Protein AF-W2F1B5-F1 (afdb_monomer_lite)

Structure (mmCIF, N/CA/C/O backbone):
data_AF-W2F1B5-F1
#
_entry.id   AF-W2F1B5-F1
#
loop_
_atom_site.group_PDB
_atom_site.id
_atom_site.type_symbol
_atom_site.label_atom_id
_atom_site.label_alt_id
_atom_site.label_comp_id
_atom_site.label_asym_id
_atom_site.label_entity_id
_atom_site.label_seq_id
_atom_site.pdbx_PDB_ins_code
_atom_site.Cartn_x
_atom_site.Cartn_y
_atom_site.Cartn_z
_atom_site.occupancy
_atom_site.B_iso_or_equiv
_atom_site.auth_seq_id
_atom_site.auth_comp_id
_atom_site.auth_asym_id
_atom_site.auth_atom_id
_atom_site.pdbx_PDB_model_num
ATOM 1 N N . MET A 1 1 ? -63.117 15.529 -6.569 1.00 33.16 1 MET A N 1
ATOM 2 C CA . MET A 1 1 ? -63.410 14.262 -7.267 1.00 33.16 1 MET A CA 1
ATOM 3 C C . MET A 1 1 ? -62.626 13.190 -6.547 1.00 33.16 1 MET A C 1
ATOM 5 O O . MET A 1 1 ? -61.407 13.258 -6.536 1.00 33.16 1 MET A O 1
ATOM 9 N N . ASN A 1 2 ? -63.353 12.327 -5.843 1.00 31.55 2 ASN A N 1
ATOM 10 C CA . ASN A 1 2 ? -62.828 11.238 -5.029 1.00 31.55 2 ASN A CA 1
ATOM 11 C C . ASN A 1 2 ? -62.241 10.152 -5.934 1.00 31.55 2 ASN A C 1
ATOM 13 O O . ASN A 1 2 ? -62.838 9.830 -6.960 1.00 31.55 2 ASN A O 1
ATOM 17 N N . GLY A 1 3 ? -61.108 9.587 -5.531 1.00 26.98 3 GLY A N 1
ATOM 18 C CA . GLY A 1 3 ? -60.438 8.496 -6.228 1.00 26.98 3 GLY A CA 1
ATOM 19 C C . GLY A 1 3 ? -59.563 7.703 -5.266 1.00 26.98 3 GLY A C 1
ATOM 20 O O . GLY A 1 3 ? -58.380 7.525 -5.528 1.00 26.98 3 GLY A O 1
ATOM 21 N N . ASP A 1 4 ? -60.137 7.279 -4.137 1.00 33.78 4 ASP A N 1
ATOM 22 C CA . ASP A 1 4 ? -59.526 6.294 -3.246 1.00 33.78 4 ASP A CA 1
ATOM 23 C C . ASP A 1 4 ? -59.462 4.951 -3.983 1.00 33.78 4 ASP A C 1
ATOM 25 O O . ASP A 1 4 ? -60.452 4.227 -4.103 1.00 33.78 4 ASP A O 1
ATOM 29 N N . GLY A 1 5 ? -58.285 4.633 -4.517 1.00 29.19 5 GLY A N 1
ATOM 30 C CA . GLY A 1 5 ? -57.936 3.298 -4.991 1.00 29.19 5 GLY A CA 1
ATOM 31 C C . GLY A 1 5 ? -57.699 2.370 -3.804 1.00 29.19 5 GLY A C 1
ATOM 32 O O . GLY A 1 5 ? -56.561 2.032 -3.489 1.00 29.19 5 GLY A O 1
ATOM 33 N N . GLU A 1 6 ? -58.776 1.991 -3.121 1.00 34.12 6 GLU A N 1
ATOM 34 C CA . GLU A 1 6 ? -58.781 0.947 -2.101 1.00 34.12 6 GLU A CA 1
ATOM 35 C C . GLU A 1 6 ? -58.364 -0.375 -2.772 1.00 34.12 6 GLU A C 1
ATOM 37 O O . GLU A 1 6 ? -59.107 -0.952 -3.569 1.00 34.12 6 GLU A O 1
ATOM 42 N N . ALA A 1 7 ? -57.134 -0.830 -2.516 1.00 34.59 7 ALA A N 1
ATOM 43 C CA . ALA A 1 7 ? -56.635 -2.099 -3.033 1.00 34.59 7 ALA A CA 1
ATOM 44 C C . ALA A 1 7 ? -57.510 -3.244 -2.494 1.00 34.59 7 ALA A C 1
ATOM 46 O O . ALA A 1 7 ? -57.472 -3.587 -1.311 1.00 34.59 7 ALA A O 1
ATOM 47 N N . ALA A 1 8 ? -58.343 -3.807 -3.367 1.00 34.03 8 ALA A N 1
ATOM 48 C CA . ALA A 1 8 ? -59.266 -4.875 -3.024 1.00 34.03 8 ALA A CA 1
ATOM 49 C C . ALA A 1 8 ? -58.505 -6.171 -2.686 1.00 34.03 8 ALA A C 1
ATOM 51 O O . ALA A 1 8 ? -57.865 -6.776 -3.543 1.00 34.03 8 ALA A O 1
ATOM 52 N N . MET A 1 9 ? -58.616 -6.602 -1.428 1.00 38.25 9 MET A N 1
ATOM 53 C CA . MET A 1 9 ? -58.114 -7.884 -0.917 1.00 38.25 9 MET A CA 1
ATOM 54 C C . MET A 1 9 ? -58.821 -9.087 -1.587 1.00 38.25 9 MET A C 1
ATOM 56 O O . MET A 1 9 ? -60.036 -9.023 -1.820 1.00 38.25 9 MET A O 1
ATOM 60 N N . PRO A 1 10 ? -58.118 -10.209 -1.847 1.00 38.25 10 PRO A N 1
ATOM 61 C CA . PRO A 1 10 ? -58.698 -11.392 -2.482 1.00 38.25 10 PRO A CA 1
ATOM 62 C C . PRO A 1 10 ? -59.750 -12.087 -1.595 1.00 38.25 10 PRO A C 1
ATOM 64 O O . PRO A 1 10 ? -59.670 -12.117 -0.367 1.00 38.25 10 PRO A O 1
ATOM 67 N N . ARG A 1 11 ? -60.796 -12.621 -2.242 1.00 38.81 11 ARG A N 1
ATOM 68 C CA . ARG A 1 11 ? -61.996 -13.204 -1.619 1.00 38.81 11 ARG A CA 1
ATOM 69 C C . ARG A 1 11 ? -61.746 -14.644 -1.140 1.00 38.81 11 ARG A C 1
ATOM 71 O O . ARG A 1 11 ? -61.837 -15.570 -1.937 1.00 38.81 11 ARG A O 1
ATOM 78 N N . GLY A 1 12 ? -61.532 -14.826 0.164 1.00 40.62 12 GLY A N 1
ATOM 79 C CA . GLY A 1 12 ? -61.621 -16.114 0.872 1.00 40.62 12 GLY A CA 1
ATOM 80 C C . GLY A 1 12 ? -62.417 -15.975 2.180 1.00 40.62 12 GLY A C 1
ATOM 81 O O . GLY A 1 12 ? -62.297 -14.952 2.855 1.00 40.62 12 GLY A O 1
ATOM 82 N N . GLU A 1 13 ? -63.265 -16.966 2.496 1.00 54.28 13 GLU A N 1
ATOM 83 C CA . GLU A 1 13 ? -64.245 -17.038 3.609 1.00 54.28 13 GLU A CA 1
ATOM 84 C C . GLU A 1 13 ? -63.875 -16.201 4.843 1.00 54.28 13 GLU A C 1
ATOM 86 O O . GLU A 1 13 ? -63.003 -16.582 5.621 1.00 54.28 13 GLU A O 1
ATOM 91 N N . ARG A 1 14 ? -64.502 -15.028 5.018 1.00 54.47 14 ARG A N 1
ATOM 92 C CA . ARG A 1 14 ? -64.144 -14.060 6.072 1.00 54.47 14 ARG A CA 1
ATOM 93 C C . ARG A 1 14 ? -64.338 -14.671 7.473 1.00 54.47 14 ARG A C 1
ATOM 95 O O . ARG A 1 14 ? -65.389 -15.261 7.707 1.00 54.47 14 ARG A O 1
ATOM 102 N N . PRO A 1 15 ? -63.404 -14.482 8.423 1.00 55.47 15 PRO A N 1
ATOM 103 C CA . PRO A 1 15 ? -63.632 -14.880 9.805 1.00 55.47 15 PRO A CA 1
ATOM 104 C C . PRO A 1 15 ? -64.702 -13.977 10.433 1.00 55.47 15 PRO A C 1
ATOM 106 O O . PRO A 1 15 ? -64.767 -12.781 10.134 1.00 55.47 15 PRO A O 1
ATOM 109 N N . GLU A 1 16 ? -65.499 -14.520 11.352 1.00 58.56 16 GLU A N 1
ATOM 110 C CA . GLU A 1 16 ? -66.551 -13.815 12.106 1.00 58.56 16 GLU A CA 1
ATOM 111 C C . GLU A 1 16 ? -65.973 -12.863 13.186 1.00 58.56 16 GLU A C 1
ATOM 113 O O . GLU A 1 16 ? -66.364 -12.873 14.351 1.00 58.56 16 GLU A O 1
ATOM 118 N N . GLY A 1 17 ? -64.992 -12.031 12.819 1.00 78.62 17 GLY A N 1
ATOM 119 C CA . GLY A 1 17 ? -64.358 -11.040 13.693 1.00 78.62 17 GLY A CA 1
ATOM 120 C C . GLY A 1 17 ? -63.026 -11.478 14.315 1.00 78.62 17 GLY A C 1
ATOM 121 O O . GLY A 1 17 ? -62.424 -12.479 13.930 1.00 78.62 17 GLY A O 1
ATOM 122 N N . LEU A 1 18 ? -62.536 -10.687 15.281 1.00 84.56 18 LEU A N 1
ATOM 123 C CA . LEU A 1 18 ? -61.207 -10.850 15.894 1.00 84.56 18 LEU A CA 1
ATOM 124 C C . LEU A 1 18 ? -60.989 -12.262 16.453 1.00 84.56 18 LEU A C 1
ATOM 126 O O . LEU A 1 18 ? -59.936 -12.839 16.224 1.00 84.56 18 LEU A O 1
ATOM 130 N N . LEU A 1 19 ? -61.991 -12.840 17.121 1.00 85.25 19 LEU A N 1
ATOM 131 C CA . LEU A 1 19 ? -61.905 -14.187 17.695 1.00 85.25 19 LEU A CA 1
ATOM 132 C C . LEU A 1 19 ? -61.643 -15.267 16.634 1.00 85.25 19 LEU A C 1
ATOM 134 O O . LEU A 1 19 ? -60.876 -16.192 16.889 1.00 85.25 19 LEU A O 1
ATOM 138 N N . GLY A 1 20 ? -62.221 -15.117 15.438 1.00 86.44 20 GLY A N 1
ATOM 139 C CA . GLY A 1 20 ? -61.961 -16.011 14.310 1.00 86.44 20 GLY A CA 1
ATOM 140 C C . GLY A 1 20 ? -60.503 -15.949 13.848 1.00 86.44 20 GLY A C 1
ATOM 141 O O . GLY A 1 20 ? -59.891 -16.991 13.631 1.00 86.44 20 GLY A O 1
ATOM 142 N N . LEU A 1 21 ? -59.916 -14.747 13.796 1.00 87.75 21 LEU A N 1
ATOM 143 C CA . LEU A 1 21 ? -58.498 -14.561 13.459 1.00 87.75 21 LEU A CA 1
ATOM 144 C C . LEU A 1 21 ? -57.571 -15.187 14.506 1.00 87.75 21 LEU A C 1
ATOM 146 O O . LEU A 1 21 ? -56.645 -15.901 14.140 1.00 87.75 21 LEU A O 1
ATOM 150 N N . LEU A 1 22 ? -57.844 -14.987 15.800 1.00 89.94 22 LEU A N 1
ATOM 151 C CA . LEU A 1 22 ? -57.028 -15.588 16.865 1.00 89.94 22 LEU A CA 1
ATOM 152 C C . LEU A 1 22 ? -57.086 -17.126 16.817 1.00 89.94 22 LEU A C 1
ATOM 154 O O . LEU A 1 22 ? -56.078 -17.797 17.040 1.00 89.94 22 LEU A O 1
ATOM 158 N N . ALA A 1 23 ? -58.257 -17.687 16.496 1.00 88.69 23 ALA A N 1
ATOM 159 C CA . ALA A 1 23 ? -58.444 -19.126 16.330 1.00 88.69 23 ALA A CA 1
ATOM 160 C C . ALA A 1 23 ? -57.758 -19.683 15.068 1.00 88.69 23 ALA A C 1
ATOM 162 O O . ALA A 1 23 ? -57.376 -20.856 15.040 1.00 88.69 23 ALA A O 1
ATOM 163 N N . GLU A 1 24 ? -57.621 -18.878 14.015 1.00 91.06 24 GLU A N 1
ATOM 164 C CA . GLU A 1 24 ? -56.820 -19.210 12.832 1.00 91.06 24 GLU A CA 1
ATOM 165 C C . GLU A 1 24 ? -55.325 -19.160 13.124 1.00 91.06 24 GLU A C 1
ATOM 167 O O . GLU A 1 24 ? -54.626 -20.102 12.761 1.00 91.06 24 GLU A O 1
ATOM 172 N N . ASP A 1 25 ? -54.846 -18.133 13.829 1.00 91.31 25 ASP A N 1
ATOM 173 C CA . ASP A 1 25 ? -53.440 -18.028 14.232 1.00 91.31 25 ASP A CA 1
ATOM 174 C C . ASP A 1 25 ? -53.040 -19.256 15.082 1.00 91.31 25 ASP A C 1
ATOM 176 O O . ASP A 1 25 ? -52.038 -19.911 14.800 1.00 91.31 25 ASP A O 1
ATOM 180 N N . LEU A 1 26 ? -53.880 -19.650 16.055 1.00 90.38 26 LEU A N 1
ATOM 181 C CA . LEU A 1 26 ? -53.671 -20.852 16.878 1.00 90.38 26 LEU A CA 1
ATOM 182 C C . LEU A 1 26 ? -53.606 -22.141 16.046 1.00 90.38 26 LEU A C 1
ATOM 184 O O . LEU A 1 26 ? -52.752 -22.989 16.295 1.00 90.38 26 LEU A O 1
ATOM 188 N N . ARG A 1 27 ? -54.521 -22.315 15.082 1.00 89.19 27 ARG A N 1
ATOM 189 C CA . ARG A 1 27 ? -54.505 -23.483 14.185 1.00 89.19 27 ARG A CA 1
ATOM 190 C C . ARG A 1 27 ? -53.260 -23.500 13.310 1.00 89.19 27 ARG A C 1
ATOM 192 O O . ARG A 1 27 ? -52.640 -24.545 13.191 1.00 89.19 27 ARG A O 1
ATOM 199 N N . THR A 1 28 ? -52.872 -22.343 12.782 1.00 90.88 28 THR A N 1
ATOM 200 C CA . THR A 1 28 ? -51.702 -22.200 11.908 1.00 90.88 28 THR A CA 1
ATOM 201 C C . THR A 1 28 ? -50.426 -22.634 12.620 1.00 90.88 28 THR A C 1
ATOM 203 O O . THR A 1 28 ? -49.626 -23.345 12.027 1.00 90.88 28 THR A O 1
ATOM 206 N N . VAL A 1 29 ? -50.256 -22.279 13.901 1.00 88.88 29 VAL A N 1
ATOM 207 C CA . VAL A 1 29 ? -49.111 -22.746 14.704 1.00 88.88 29 VAL A CA 1
ATOM 208 C C . VAL A 1 29 ? -49.091 -24.272 14.805 1.00 88.88 29 VAL A C 1
ATOM 210 O O . VAL A 1 29 ? -48.060 -24.879 14.560 1.00 88.88 29 VAL A O 1
ATOM 213 N N . VAL A 1 30 ? -50.231 -24.905 15.100 1.00 87.44 30 VAL A N 1
ATOM 214 C CA . VAL A 1 30 ? -50.323 -26.377 15.182 1.00 87.44 30 VAL A CA 1
ATOM 215 C C . VAL A 1 30 ? -50.062 -27.048 13.828 1.00 87.44 30 VAL A C 1
ATOM 217 O O . VAL A 1 30 ? -49.530 -28.150 13.783 1.00 87.44 30 VAL A O 1
ATOM 220 N N . GLU A 1 31 ? -50.469 -26.418 12.727 1.00 87.00 31 GLU A N 1
ATOM 221 C CA . GLU A 1 31 ? -50.320 -26.969 11.376 1.00 87.00 31 GLU A CA 1
ATOM 222 C C . GLU A 1 31 ? -48.907 -26.791 10.804 1.00 87.00 31 GLU A C 1
ATOM 224 O O . GLU A 1 31 ? -48.449 -27.649 10.051 1.00 87.00 31 GLU A O 1
ATOM 229 N N . ARG A 1 32 ? -48.229 -25.680 11.124 1.00 84.19 32 ARG A N 1
ATOM 230 C CA . ARG A 1 32 ? -46.950 -25.296 10.505 1.00 84.19 32 ARG A CA 1
ATOM 231 C C . ARG A 1 32 ? -45.720 -25.530 11.377 1.00 84.19 32 ARG A C 1
ATOM 233 O O . ARG A 1 32 ? -44.636 -25.592 10.807 1.00 84.19 32 ARG A O 1
ATOM 240 N N . ASP A 1 33 ? -45.861 -25.681 12.695 1.00 85.25 33 ASP A N 1
ATOM 241 C CA . ASP A 1 33 ? -44.753 -26.027 13.594 1.00 85.25 33 ASP A CA 1
ATOM 242 C C . ASP A 1 33 ? -44.791 -27.528 13.956 1.00 85.25 33 ASP A C 1
ATOM 244 O O . ASP A 1 33 ? -45.610 -27.946 14.781 1.00 85.25 33 ASP A O 1
ATOM 248 N N . PRO A 1 34 ? -43.891 -28.362 13.395 1.00 83.44 34 PRO A N 1
ATOM 249 C CA . PRO A 1 34 ? -43.841 -29.796 13.683 1.00 83.44 34 PRO A CA 1
ATOM 250 C C . PRO A 1 34 ? -43.508 -30.131 15.144 1.00 83.44 34 PRO A C 1
ATOM 252 O O . PRO A 1 34 ? -43.708 -31.272 15.573 1.00 83.44 34 PRO A O 1
ATOM 255 N N . SER A 1 35 ? -42.952 -29.179 15.901 1.00 82.38 35 SER A N 1
ATOM 256 C CA . SER A 1 35 ? -42.595 -29.371 17.306 1.00 82.38 35 SER A CA 1
ATOM 257 C C . SER A 1 35 ? -43.808 -29.293 18.237 1.00 82.38 35 SER A C 1
ATOM 259 O O . SER A 1 35 ? -43.782 -29.878 19.320 1.00 82.38 35 SER A O 1
ATOM 261 N N . VAL A 1 36 ? -44.900 -28.665 17.791 1.00 84.81 36 VAL A N 1
ATOM 262 C CA . VAL A 1 36 ? -46.129 -28.481 18.563 1.00 84.81 36 VAL A CA 1
ATOM 263 C C . VAL A 1 36 ? -47.090 -29.641 18.311 1.00 84.81 36 VAL A C 1
ATOM 265 O O . VAL A 1 36 ? -47.648 -29.806 17.230 1.00 84.81 36 VAL A O 1
ATOM 268 N N . ARG A 1 37 ? -47.356 -30.449 19.341 1.00 79.94 37 ARG A N 1
ATOM 269 C CA . ARG A 1 37 ? -48.168 -31.675 19.224 1.00 79.94 37 ARG A CA 1
ATOM 270 C C . ARG A 1 37 ? -49.628 -31.483 19.621 1.00 79.94 37 ARG A C 1
ATOM 272 O O . ARG A 1 37 ? -50.441 -32.394 19.462 1.00 79.94 37 ARG A O 1
ATOM 279 N N . SER A 1 38 ? -49.989 -30.329 20.187 1.00 84.94 38 SER A N 1
ATOM 280 C CA . SER A 1 38 ? -51.361 -30.050 20.622 1.00 84.94 38 SER A CA 1
ATOM 281 C C . SER A 1 38 ? -51.689 -28.556 20.678 1.00 84.94 38 SER A C 1
ATOM 283 O O . SER A 1 38 ? -50.819 -27.711 20.861 1.00 84.94 38 SER A O 1
ATOM 285 N N . ARG A 1 39 ? -52.986 -28.215 20.643 1.00 85.25 39 ARG A N 1
ATOM 286 C CA . ARG A 1 39 ? -53.458 -26.825 20.817 1.00 85.25 39 ARG A CA 1
ATOM 287 C C . ARG A 1 39 ? -53.063 -26.203 22.160 1.00 85.25 39 ARG A C 1
ATOM 289 O O . ARG A 1 39 ? -52.956 -24.989 22.247 1.00 85.25 39 ARG A O 1
ATOM 296 N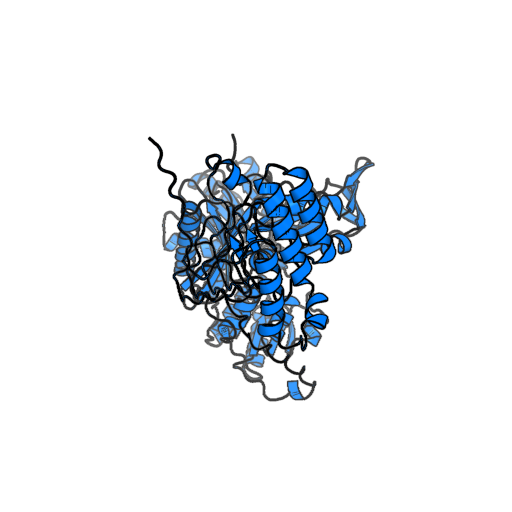 N . ARG A 1 40 ? -52.892 -27.012 23.214 1.00 85.25 40 ARG A N 1
ATOM 297 C CA . ARG A 1 40 ? -52.475 -26.516 24.537 1.00 85.25 40 ARG A CA 1
ATOM 298 C C . ARG A 1 40 ? -51.006 -26.108 24.537 1.00 85.25 40 ARG A C 1
ATOM 300 O O . ARG A 1 40 ? -50.666 -25.100 25.136 1.00 85.25 40 ARG A O 1
ATOM 307 N N . GLU A 1 41 ? -50.173 -26.870 23.840 1.00 84.56 41 GLU A N 1
ATOM 308 C CA . GLU A 1 41 ? -48.756 -26.564 23.642 1.00 84.56 41 GLU A CA 1
ATOM 309 C C . GLU A 1 41 ? -48.575 -25.334 22.746 1.00 84.56 41 GLU A C 1
ATOM 311 O O . GLU A 1 41 ? -47.795 -24.448 23.077 1.00 84.56 41 GLU A O 1
ATOM 316 N N . ALA A 1 42 ? -49.406 -25.196 21.707 1.00 84.06 42 ALA A N 1
ATOM 317 C CA . ALA A 1 42 ? -49.418 -24.016 20.843 1.00 84.06 42 ALA A CA 1
ATOM 318 C C . ALA A 1 42 ? -49.640 -22.700 21.611 1.00 84.06 42 ALA A C 1
ATOM 320 O O . ALA A 1 42 ? -49.082 -21.679 21.227 1.00 84.06 42 ALA A O 1
ATOM 321 N N . LEU A 1 43 ? -50.406 -22.701 22.714 1.00 85.12 43 LEU A N 1
ATOM 322 C CA . LEU A 1 43 ? -50.623 -21.503 23.545 1.00 85.12 43 LEU A CA 1
ATOM 323 C C . LEU A 1 43 ? -49.345 -20.978 24.212 1.00 85.12 43 LEU A C 1
ATOM 325 O O . LEU A 1 43 ? -49.302 -19.810 24.593 1.00 85.12 43 LEU A O 1
ATOM 329 N N . LEU A 1 44 ? -48.325 -21.825 24.361 1.00 84.19 44 LEU A N 1
ATOM 330 C CA . LEU A 1 44 ? -47.012 -21.444 24.883 1.00 84.19 44 LEU A CA 1
ATOM 331 C C . LEU A 1 44 ? -46.065 -20.965 23.773 1.00 84.19 44 LEU A C 1
ATOM 333 O O . LEU A 1 44 ? -44.960 -20.515 24.069 1.00 84.19 44 LEU A O 1
ATOM 337 N N . HIS A 1 45 ? -46.487 -21.034 22.507 1.00 85.88 45 HIS A N 1
ATOM 338 C CA . HIS A 1 45 ? -45.680 -20.604 21.378 1.00 85.88 45 HIS A CA 1
ATOM 339 C C . HIS A 1 45 ? 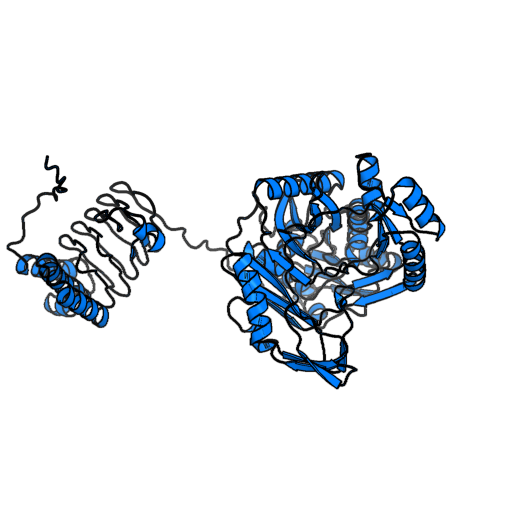-45.567 -19.066 21.360 1.00 85.88 45 HIS A C 1
ATOM 341 O O . HIS A 1 45 ? -46.594 -18.375 21.347 1.00 85.88 45 HIS A O 1
ATOM 347 N N . PRO A 1 46 ? -44.348 -18.492 21.312 1.00 80.81 46 PRO A N 1
ATOM 348 C CA . PRO A 1 46 ? -44.110 -17.053 21.512 1.00 80.81 46 PRO A CA 1
ATOM 349 C C . PRO A 1 46 ? -44.751 -16.157 20.441 1.00 80.81 46 PRO A C 1
ATOM 351 O O . PRO A 1 46 ? -44.893 -14.949 20.623 1.00 80.81 46 PRO A O 1
ATOM 354 N N . VAL A 1 47 ? -45.179 -16.749 19.330 1.00 86.00 47 VAL A N 1
ATOM 355 C CA . VAL A 1 47 ? -45.742 -16.040 18.177 1.00 86.00 47 VAL A CA 1
ATOM 356 C C . VAL A 1 47 ? -47.216 -15.704 18.362 1.00 86.00 47 VAL A C 1
ATOM 358 O O . VAL A 1 47 ? -47.664 -14.671 17.863 1.00 86.00 47 VAL A O 1
ATOM 361 N N . LEU A 1 48 ? -47.973 -16.505 19.121 1.00 91.06 48 LEU A N 1
ATOM 362 C CA . LEU A 1 48 ? -49.381 -16.189 19.375 1.00 91.06 48 LEU A CA 1
ATOM 363 C C . LEU A 1 48 ? -49.534 -14.880 20.157 1.00 91.06 48 LEU A C 1
ATOM 365 O O . LEU A 1 48 ? -50.263 -14.011 19.677 1.00 91.06 48 LEU A O 1
ATOM 369 N N . PRO A 1 49 ? -48.816 -14.650 21.280 1.00 91.62 49 PRO A N 1
ATOM 370 C CA . PRO A 1 49 ? -48.839 -13.350 21.940 1.00 91.62 49 PRO A CA 1
ATOM 371 C C . PRO A 1 49 ? -48.439 -12.198 21.008 1.00 91.62 49 PRO A C 1
ATOM 373 O O . PRO A 1 49 ? -49.078 -11.150 21.056 1.00 91.62 49 PRO A O 1
ATOM 376 N N . ALA A 1 50 ? -47.447 -12.383 20.128 1.00 92.19 50 ALA A N 1
ATOM 377 C CA . ALA A 1 50 ? -47.006 -11.342 19.197 1.00 92.19 50 ALA A CA 1
ATOM 378 C C . ALA A 1 50 ? -48.124 -10.925 18.225 1.00 92.19 50 ALA A C 1
ATOM 380 O O . ALA A 1 50 ? -48.459 -9.741 18.125 1.00 92.19 50 ALA A O 1
ATOM 381 N N . LEU A 1 51 ? -48.750 -11.898 17.554 1.00 94.12 51 LEU A N 1
ATOM 382 C CA . LEU A 1 51 ? -49.829 -11.647 16.595 1.00 94.12 51 LEU A CA 1
ATOM 383 C C . LEU A 1 51 ? -51.091 -11.122 17.286 1.00 94.12 51 LEU A C 1
ATOM 385 O O . LEU A 1 51 ? -51.704 -10.166 16.813 1.00 94.12 51 LEU A O 1
ATOM 389 N N . TRP A 1 52 ? -51.473 -11.693 18.428 1.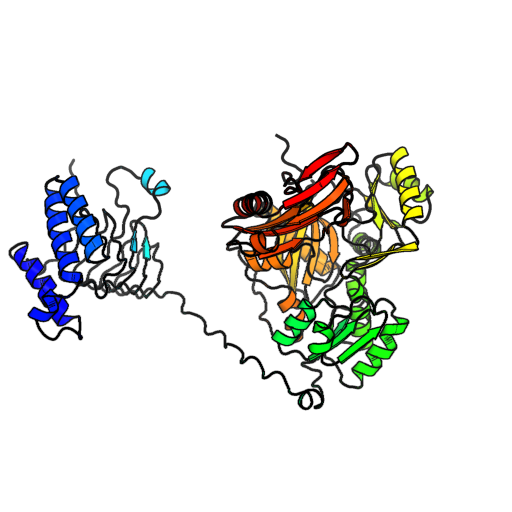00 95.12 52 TRP A N 1
ATOM 390 C CA . TRP A 1 52 ? -52.689 -11.308 19.144 1.00 95.12 52 TRP A CA 1
ATOM 391 C C . TRP A 1 52 ? -52.598 -9.893 19.719 1.00 95.12 52 TRP A C 1
ATOM 393 O O . TRP A 1 52 ? -53.530 -9.097 19.556 1.00 95.12 52 TRP A O 1
ATOM 403 N N . LEU A 1 53 ? -51.464 -9.549 20.342 1.00 95.25 53 LEU A N 1
ATOM 404 C CA . LEU A 1 53 ? -51.217 -8.198 20.846 1.00 95.25 53 LEU A CA 1
ATOM 405 C C . LEU A 1 53 ? -51.127 -7.192 19.698 1.00 95.25 53 LEU A C 1
ATOM 407 O O . LEU A 1 53 ? -51.694 -6.106 19.818 1.00 95.25 53 LEU A O 1
ATOM 411 N N . HIS A 1 54 ? -50.512 -7.554 18.564 1.00 96.38 54 HIS A N 1
ATOM 412 C CA . HIS A 1 54 ? -50.542 -6.712 17.369 1.00 96.38 54 HIS A CA 1
ATOM 413 C C . HIS A 1 54 ? -51.974 -6.495 16.861 1.00 96.38 54 HIS A C 1
ATOM 415 O O . HIS A 1 54 ? -52.361 -5.352 16.649 1.00 96.38 54 HIS A O 1
ATOM 421 N N . ARG A 1 55 ? -52.803 -7.539 16.716 1.00 95.19 55 ARG A N 1
ATOM 422 C CA . ARG A 1 55 ? -54.194 -7.395 16.237 1.00 95.19 55 ARG A CA 1
ATOM 423 C C . ARG A 1 55 ? -55.024 -6.487 17.158 1.00 95.19 55 ARG A C 1
ATOM 425 O O . ARG A 1 55 ? -55.796 -5.655 16.674 1.00 95.19 55 ARG A O 1
ATOM 432 N N . ALA A 1 56 ? -54.829 -6.582 18.475 1.00 95.44 56 ALA A N 1
ATOM 433 C CA . ALA A 1 56 ? -55.430 -5.661 19.440 1.00 95.44 56 ALA A CA 1
ATOM 434 C C . ALA A 1 56 ? -54.873 -4.226 19.308 1.00 95.44 56 ALA A C 1
ATOM 436 O O . ALA A 1 56 ? -55.642 -3.260 19.308 1.00 95.44 56 ALA A O 1
ATOM 437 N N . ALA A 1 57 ? -53.555 -4.074 19.139 1.00 96.31 57 ALA A N 1
ATOM 438 C CA . ALA A 1 57 ? -52.894 -2.782 18.958 1.00 96.31 57 ALA A CA 1
ATOM 439 C C . ALA A 1 57 ? -53.347 -2.097 17.663 1.00 96.31 57 ALA A C 1
ATOM 441 O O . ALA A 1 57 ? -53.650 -0.906 17.670 1.00 96.31 57 ALA A O 1
ATOM 442 N N . HIS A 1 58 ? -53.471 -2.854 16.577 1.00 96.56 58 HIS A N 1
ATOM 443 C CA . HIS A 1 58 ? -53.958 -2.402 15.282 1.00 96.56 58 HIS A CA 1
ATOM 444 C C . HIS A 1 58 ? -55.404 -1.908 15.370 1.00 96.56 58 HIS A C 1
ATOM 446 O O . HIS A 1 58 ? -55.735 -0.833 14.867 1.00 96.56 58 HIS A O 1
ATOM 452 N N . LEU A 1 59 ? -56.267 -2.618 16.103 1.00 94.50 59 LEU A N 1
ATOM 453 C CA . LEU A 1 59 ? -57.639 -2.177 16.347 1.00 94.50 59 LEU A CA 1
ATOM 454 C C . LEU A 1 59 ? -57.698 -0.848 17.125 1.00 94.50 59 LEU A C 1
ATOM 456 O O . LEU A 1 59 ? -58.491 0.033 16.787 1.00 94.50 59 LEU A O 1
ATOM 460 N N . LEU A 1 60 ? -56.858 -0.681 18.152 1.00 94.62 60 LEU A N 1
ATOM 461 C CA . LEU A 1 60 ? -56.732 0.583 18.891 1.00 94.62 60 LEU A CA 1
ATOM 462 C C . LEU A 1 60 ? -56.201 1.710 17.996 1.00 94.62 60 LEU A C 1
ATOM 464 O O . LEU A 1 60 ? -56.724 2.826 18.025 1.00 94.62 60 LEU A O 1
ATOM 468 N N . HIS A 1 61 ? -55.206 1.404 17.166 1.00 95.44 61 HIS A N 1
ATOM 469 C CA . HIS A 1 61 ? -54.589 2.333 16.228 1.00 95.44 61 HIS A CA 1
ATOM 470 C C . HIS A 1 61 ? -55.592 2.846 15.188 1.00 95.44 61 HIS A C 1
ATOM 472 O O . HIS A 1 61 ? -55.711 4.059 15.006 1.00 95.44 61 HIS A O 1
ATOM 478 N N . ARG A 1 62 ? -56.394 1.949 14.593 1.00 94.00 62 ARG A N 1
ATOM 479 C CA . ARG A 1 62 ? -57.482 2.292 13.659 1.00 94.00 62 ARG A CA 1
ATOM 480 C C . ARG A 1 62 ? -58.593 3.126 14.297 1.00 94.00 62 ARG A C 1
ATOM 482 O O . ARG A 1 62 ? -59.235 3.908 13.610 1.00 94.00 62 ARG A O 1
ATOM 489 N N . ARG A 1 63 ? -58.799 3.005 15.612 1.00 94.06 63 ARG A N 1
ATOM 490 C CA . ARG A 1 63 ? -59.728 3.845 16.395 1.00 94.06 63 ARG A CA 1
ATOM 491 C C . ARG A 1 63 ? -59.109 5.172 16.858 1.00 94.06 63 ARG A C 1
ATOM 493 O O . ARG A 1 63 ? -59.676 5.842 17.717 1.00 94.06 63 ARG A O 1
ATOM 500 N N . GLY A 1 64 ? -57.925 5.530 16.357 1.00 92.12 64 GLY A N 1
ATOM 501 C CA . GLY A 1 64 ? -57.222 6.770 16.700 1.00 92.12 64 GLY A CA 1
ATOM 502 C C . GLY A 1 64 ? -56.516 6.757 18.061 1.00 92.12 64 GLY A C 1
ATOM 503 O O . GLY A 1 64 ? -55.887 7.744 18.436 1.00 92.12 64 GLY A O 1
ATOM 504 N N . ARG A 1 65 ? -56.545 5.647 18.810 1.00 94.56 65 ARG A N 1
ATOM 505 C CA . ARG A 1 65 ? -55.894 5.516 20.126 1.00 94.56 65 ARG A CA 1
ATOM 506 C C . ARG A 1 65 ? -54.408 5.167 19.957 1.00 94.56 65 ARG A C 1
ATOM 508 O O . ARG A 1 65 ? -53.973 4.068 20.297 1.00 94.56 65 ARG A O 1
ATOM 515 N N . ARG A 1 66 ? -53.620 6.109 19.421 1.00 92.19 66 ARG A N 1
ATOM 516 C CA . ARG A 1 66 ? -52.213 5.886 19.019 1.00 92.19 66 ARG A CA 1
ATOM 517 C C . ARG A 1 66 ? -51.287 5.527 20.188 1.00 92.19 66 ARG A C 1
ATOM 519 O O . ARG A 1 66 ? -50.502 4.594 20.059 1.00 92.19 66 ARG A O 1
ATOM 526 N N . LEU A 1 67 ? -51.397 6.217 21.327 1.00 93.12 67 LEU A N 1
ATOM 527 C CA . LEU A 1 67 ? -50.535 5.970 22.491 1.00 93.12 67 LEU A CA 1
ATOM 528 C C . LEU A 1 67 ? -50.763 4.574 23.116 1.00 93.12 67 LEU A C 1
ATOM 530 O O . LEU A 1 67 ? -49.789 3.829 23.225 1.00 93.12 67 LEU A O 1
ATOM 534 N N . PRO A 1 68 ? -52.006 4.149 23.436 1.00 95.69 68 PRO A N 1
ATOM 535 C CA . PRO A 1 68 ? -52.265 2.782 23.896 1.00 95.69 68 PRO A CA 1
ATOM 536 C C . PRO A 1 68 ? -51.810 1.708 22.905 1.00 95.69 68 PRO A C 1
ATOM 538 O O . PRO A 1 68 ? -51.249 0.694 23.312 1.00 95.69 68 PRO A O 1
ATOM 541 N N . ALA A 1 69 ? -52.002 1.942 21.602 1.00 95.56 69 ALA A N 1
ATOM 542 C CA . ALA A 1 69 ? -51.545 1.020 20.568 1.00 95.56 69 ALA A CA 1
ATOM 543 C C . ALA A 1 69 ? -50.013 0.851 20.577 1.00 95.56 69 ALA A C 1
ATOM 545 O O . ALA A 1 69 ? -49.522 -0.273 20.500 1.00 95.56 69 ALA A O 1
ATOM 546 N N . ARG A 1 70 ? -49.250 1.947 20.718 1.00 93.94 70 ARG A N 1
ATOM 547 C CA . ARG A 1 70 ? -47.779 1.891 20.818 1.00 93.94 70 ARG A CA 1
ATOM 548 C C . ARG A 1 70 ? -47.307 1.218 22.103 1.00 93.94 70 ARG A C 1
ATOM 550 O O . ARG A 1 70 ? -46.356 0.450 22.050 1.00 93.94 70 ARG A O 1
ATOM 557 N N . LEU A 1 71 ? -47.968 1.462 23.234 1.00 95.06 71 LEU A N 1
ATOM 558 C CA . LEU A 1 71 ? -47.622 0.787 24.488 1.00 95.06 71 LEU A CA 1
ATOM 559 C C . LEU A 1 71 ? -47.804 -0.733 24.367 1.00 95.06 71 LEU A C 1
ATOM 561 O O . LEU A 1 71 ? -46.943 -1.494 24.799 1.00 95.06 71 LEU A O 1
ATOM 565 N N . LEU A 1 72 ? -48.889 -1.169 23.720 1.00 95.25 72 LEU A N 1
ATOM 566 C CA . LEU A 1 72 ? -49.158 -2.586 23.489 1.00 95.25 72 LEU A CA 1
ATOM 567 C C . LEU A 1 72 ? -48.130 -3.230 22.544 1.00 95.25 72 LEU A C 1
ATOM 569 O O . LEU A 1 72 ? -47.712 -4.358 22.786 1.00 95.25 72 LEU A O 1
ATOM 573 N N . MET A 1 73 ? -47.668 -2.498 21.524 1.00 95.62 73 MET A N 1
ATOM 574 C CA . MET A 1 73 ? -46.542 -2.914 20.675 1.00 95.62 73 MET A CA 1
ATOM 575 C C . MET A 1 73 ? -45.250 -3.082 21.485 1.00 95.62 73 MET A C 1
ATOM 577 O O . MET A 1 73 ? -44.577 -4.099 21.346 1.00 95.62 73 MET A O 1
ATOM 581 N N . VAL A 1 74 ? -44.901 -2.115 22.341 1.00 94.69 74 VAL A N 1
ATOM 582 C CA . VAL A 1 74 ? -43.691 -2.193 23.182 1.00 94.69 74 VAL A CA 1
ATOM 583 C C . VAL A 1 74 ? -43.759 -3.393 24.128 1.00 94.69 74 VAL A C 1
ATOM 585 O O . VAL A 1 74 ? -42.764 -4.096 24.293 1.00 94.69 74 VAL A O 1
ATOM 588 N N . LEU A 1 75 ? -44.934 -3.670 24.700 1.00 94.62 75 LEU A N 1
ATOM 589 C CA . LEU A 1 75 ? -45.159 -4.853 25.529 1.00 94.62 75 LEU A CA 1
ATOM 590 C C . LEU A 1 75 ? -44.992 -6.152 24.727 1.00 94.62 75 LEU A C 1
ATOM 592 O O . LEU A 1 75 ? -44.293 -7.058 25.176 1.00 94.62 75 LEU A O 1
ATOM 596 N N . ALA A 1 76 ? -45.588 -6.234 23.533 1.00 92.62 76 ALA A N 1
ATOM 597 C CA . ALA A 1 76 ? -45.441 -7.389 22.649 1.00 92.62 76 ALA A CA 1
ATOM 598 C C . ALA A 1 76 ? -43.965 -7.645 22.308 1.00 92.62 76 ALA A C 1
ATOM 600 O O . ALA A 1 76 ? -43.487 -8.769 22.461 1.00 92.62 76 ALA A O 1
ATOM 601 N N . ARG A 1 77 ? -43.222 -6.589 21.954 1.00 93.19 77 ARG A N 1
ATOM 602 C CA . ARG A 1 77 ? -41.778 -6.636 21.692 1.00 93.19 77 ARG A CA 1
ATOM 603 C C . ARG A 1 77 ? -40.986 -7.125 22.901 1.00 93.19 77 ARG A C 1
ATOM 605 O O . ARG A 1 77 ? -40.111 -7.966 22.741 1.00 93.19 77 ARG A O 1
ATOM 612 N N . ALA A 1 78 ? -41.286 -6.625 24.099 1.00 91.25 78 ALA A N 1
ATOM 613 C CA . ALA A 1 78 ? -40.574 -7.009 25.318 1.00 91.25 78 ALA A CA 1
ATOM 614 C C . ALA A 1 78 ? -40.758 -8.494 25.674 1.00 91.25 78 ALA A C 1
ATOM 616 O O . ALA A 1 78 ? -39.825 -9.121 26.163 1.00 91.25 78 ALA A O 1
ATOM 617 N N . ILE A 1 79 ? -41.945 -9.055 25.422 1.00 89.44 79 ILE A N 1
ATOM 618 C CA . ILE A 1 79 ? -42.269 -10.448 25.767 1.00 89.44 79 ILE A CA 1
ATOM 619 C C . ILE A 1 79 ? -41.809 -11.428 24.678 1.00 89.44 79 ILE A C 1
ATOM 621 O O . ILE A 1 79 ? -41.427 -12.551 24.990 1.00 89.44 79 ILE A O 1
ATOM 625 N N . THR A 1 80 ? -41.864 -11.027 23.404 1.00 90.31 80 THR A N 1
ATOM 626 C CA . THR A 1 80 ? -41.722 -11.960 22.266 1.00 90.31 80 THR A CA 1
ATOM 627 C C . THR A 1 80 ? -40.505 -11.699 21.380 1.00 90.31 80 THR A C 1
ATOM 629 O O . THR A 1 80 ? -40.149 -12.550 20.569 1.00 90.31 80 THR A O 1
ATOM 632 N N . GLY A 1 81 ? -39.873 -10.526 21.492 1.00 90.12 81 GLY A N 1
ATOM 633 C CA . GLY A 1 81 ? -38.814 -10.082 20.581 1.00 90.12 81 GLY A CA 1
ATOM 634 C C . GLY A 1 81 ? -39.304 -9.679 19.184 1.00 90.12 81 GLY A C 1
ATOM 635 O O . GLY A 1 81 ? -38.478 -9.296 18.357 1.00 90.12 81 GLY A O 1
ATOM 636 N N . VAL A 1 82 ? -40.617 -9.742 18.930 1.00 94.12 82 VAL A N 1
ATOM 637 C CA . VAL A 1 82 ? -41.262 -9.376 17.664 1.00 94.12 82 VAL A CA 1
ATOM 638 C C . VAL A 1 82 ? -41.803 -7.951 17.761 1.00 94.12 82 VAL A C 1
ATOM 640 O O . VAL A 1 82 ? -42.628 -7.639 18.622 1.00 94.12 82 VAL A O 1
ATOM 643 N N . GLU A 1 83 ? -41.372 -7.077 16.859 1.00 95.38 83 GLU A N 1
ATOM 644 C CA . GLU A 1 83 ? -41.824 -5.693 16.773 1.00 95.38 83 GLU A CA 1
ATOM 645 C C . GLU A 1 83 ? -42.670 -5.486 15.514 1.00 95.38 83 GLU A C 1
ATOM 647 O O . GLU A 1 83 ? -42.159 -5.412 14.401 1.00 95.38 83 GLU A O 1
ATOM 652 N N . ILE A 1 84 ? -43.987 -5.372 15.688 1.00 97.12 84 ILE A N 1
ATOM 653 C CA . ILE A 1 84 ? -44.922 -5.092 14.592 1.00 97.12 84 ILE A CA 1
ATOM 654 C C . ILE A 1 84 ? -45.622 -3.785 14.903 1.00 97.12 84 ILE A C 1
ATOM 656 O O . ILE A 1 84 ? -46.410 -3.697 15.852 1.00 97.12 84 ILE A O 1
ATOM 660 N N . HIS A 1 85 ? -45.355 -2.765 14.093 1.00 97.12 85 HIS A N 1
ATOM 661 C CA . HIS A 1 85 ? -45.964 -1.465 14.296 1.00 97.12 85 HIS A CA 1
ATOM 662 C C . HIS A 1 85 ? -47.501 -1.570 14.228 1.00 97.12 85 HIS A C 1
ATOM 664 O O . HIS A 1 85 ? -48.024 -2.214 13.319 1.00 97.12 85 HIS A O 1
ATOM 670 N N . PRO A 1 86 ? -48.271 -0.914 15.122 1.00 97.00 86 PRO A N 1
ATOM 671 C CA . PRO A 1 86 ? -49.732 -1.015 15.126 1.00 97.00 86 PRO A CA 1
ATOM 672 C C . PRO A 1 86 ? -50.408 -0.547 13.833 1.00 97.00 86 PRO A C 1
ATOM 674 O O . PRO A 1 86 ? -51.558 -0.886 13.587 1.00 97.00 86 PRO A O 1
ATOM 677 N N . GLY A 1 87 ? -49.719 0.260 13.028 1.00 95.06 87 GLY A N 1
ATOM 678 C CA . GLY A 1 87 ? -50.194 0.691 11.710 1.00 95.06 87 GLY A CA 1
ATOM 679 C C . GLY A 1 87 ? -50.082 -0.371 10.617 1.00 95.06 87 GLY A C 1
ATOM 680 O O . GLY A 1 87 ? -50.833 -0.293 9.649 1.00 95.06 87 GLY A O 1
ATOM 681 N N . ALA A 1 88 ? -49.204 -1.367 10.790 1.00 96.44 88 ALA A N 1
ATOM 682 C CA . ALA A 1 88 ? -48.998 -2.413 9.799 1.00 96.44 88 ALA A CA 1
ATOM 683 C C . ALA A 1 88 ? -50.281 -3.229 9.615 1.00 96.44 88 ALA A C 1
ATOM 685 O O . ALA A 1 88 ? -51.032 -3.446 10.570 1.00 96.44 88 ALA A O 1
ATOM 686 N N . VAL A 1 89 ? -50.523 -3.685 8.390 1.00 96.50 89 VAL A N 1
ATOM 687 C CA . VAL A 1 89 ? -51.683 -4.509 8.051 1.00 96.50 89 VAL A CA 1
ATOM 688 C C . VAL A 1 89 ? -51.212 -5.940 7.865 1.00 96.50 89 VAL A C 1
ATOM 690 O O . VAL A 1 89 ? -50.433 -6.218 6.958 1.00 96.50 89 VAL A O 1
ATOM 693 N N . LEU A 1 90 ? -51.697 -6.846 8.712 1.00 96.38 90 LEU A N 1
ATOM 694 C CA . LEU A 1 90 ? -51.438 -8.277 8.586 1.00 96.38 90 LEU A CA 1
ATOM 695 C C . LEU A 1 90 ? -52.684 -9.011 8.105 1.00 96.38 90 LEU A C 1
ATOM 697 O O . LEU A 1 90 ? -53.767 -8.869 8.686 1.00 96.38 90 LEU A O 1
ATOM 701 N N . GLY A 1 91 ? -52.492 -9.852 7.098 1.00 93.88 91 GLY A N 1
ATOM 702 C CA . GLY A 1 91 ? -53.465 -10.818 6.637 1.00 93.88 91 GLY A CA 1
ATOM 703 C C . GLY A 1 91 ? -53.724 -11.937 7.646 1.00 93.88 91 GLY A C 1
ATOM 704 O O . GLY A 1 91 ? -53.479 -11.862 8.863 1.00 93.88 91 GLY A O 1
ATOM 705 N N . ARG A 1 92 ? -54.295 -13.008 7.122 1.00 92.56 92 ARG A N 1
ATOM 706 C CA . ARG A 1 92 ? -54.704 -14.202 7.855 1.00 92.56 92 ARG A CA 1
ATOM 707 C C . ARG A 1 92 ? -53.597 -15.227 7.844 1.00 92.56 92 ARG A C 1
ATOM 709 O O . ARG A 1 92 ? -52.871 -15.327 6.862 1.00 92.56 92 ARG A O 1
ATOM 716 N N . ARG A 1 93 ? -53.519 -16.031 8.907 1.00 93.12 93 ARG A N 1
ATOM 717 C CA . ARG A 1 93 ? -52.572 -17.155 8.991 1.00 93.12 93 ARG A CA 1
ATOM 718 C C . ARG A 1 93 ? -51.127 -16.723 8.693 1.00 93.12 93 ARG A C 1
ATOM 720 O O . ARG A 1 93 ? -50.345 -17.487 8.135 1.00 93.12 93 ARG A O 1
ATOM 727 N N . VAL A 1 94 ? -50.787 -15.481 9.059 1.00 94.69 94 VAL A N 1
ATOM 728 C CA . VAL A 1 94 ? -49.400 -15.015 9.077 1.00 94.69 94 VAL A CA 1
ATOM 729 C C . VAL A 1 94 ? -48.708 -15.806 10.171 1.00 94.69 94 VAL A C 1
ATOM 731 O O . VAL A 1 94 ? -49.118 -15.757 11.329 1.00 94.69 94 VAL A O 1
ATOM 734 N N . PHE A 1 95 ? -47.691 -16.560 9.795 1.00 93.69 95 PHE A N 1
ATOM 735 C CA . PHE A 1 95 ? -46.973 -17.444 10.689 1.00 93.69 95 PHE A CA 1
ATOM 736 C C . PHE A 1 95 ? -45.562 -16.912 10.870 1.00 93.69 95 PHE A C 1
ATOM 738 O O . PHE A 1 95 ? -44.763 -16.918 9.938 1.00 93.69 95 PHE A O 1
ATOM 745 N N . VAL A 1 96 ? -45.257 -16.433 12.069 1.00 91.75 96 VAL A N 1
ATOM 746 C CA . VAL A 1 96 ? -43.874 -16.173 12.459 1.00 91.75 96 VAL A CA 1
ATOM 747 C C . VAL A 1 96 ? -43.370 -17.465 13.094 1.00 91.75 96 VAL A C 1
ATOM 749 O O . VAL A 1 96 ? -44.028 -17.969 13.990 1.00 91.75 96 VAL A O 1
ATOM 752 N N . ASP A 1 97 ? -42.275 -18.046 12.621 1.00 83.12 97 ASP A N 1
ATOM 753 C CA . ASP A 1 97 ? -41.805 -19.335 13.154 1.00 83.12 97 ASP A CA 1
ATOM 754 C C . ASP A 1 97 ? -40.969 -19.106 14.421 1.00 83.12 97 ASP A C 1
ATOM 756 O O . ASP A 1 97 ? -41.320 -19.494 15.533 1.00 83.12 97 ASP A O 1
ATOM 760 N N . HIS A 1 98 ? -39.884 -18.345 14.283 1.00 79.69 98 HIS A N 1
ATOM 761 C CA . HIS A 1 98 ? -39.039 -17.935 15.401 1.00 79.69 98 HIS A CA 1
ATOM 762 C C . HIS A 1 98 ? -39.061 -16.408 15.451 1.00 79.69 98 HIS A C 1
ATOM 764 O O . HIS A 1 98 ? -38.546 -15.747 14.562 1.00 79.69 98 HIS A O 1
ATOM 770 N N . GLY A 1 99 ? -39.705 -15.819 16.456 1.00 75.62 99 GLY A N 1
ATOM 771 C CA . GLY A 1 99 ? -39.998 -14.379 16.461 1.00 75.62 99 GLY A CA 1
ATOM 772 C C . GLY A 1 99 ? -38.824 -13.440 16.767 1.00 75.62 99 GLY A C 1
ATOM 773 O O . GLY A 1 99 ? -38.975 -12.223 16.679 1.00 75.62 99 GLY A O 1
ATOM 774 N N . ALA A 1 100 ? -37.658 -13.969 17.139 1.00 84.25 100 ALA A N 1
ATOM 775 C CA . ALA A 1 100 ? -36.551 -13.156 17.628 1.00 84.25 100 ALA A CA 1
ATOM 776 C C . ALA A 1 100 ? -36.117 -12.093 16.599 1.00 84.25 100 ALA A C 1
ATOM 778 O O . ALA A 1 100 ? -35.654 -12.422 15.506 1.00 84.25 100 ALA A O 1
ATOM 779 N N . ALA A 1 101 ? -36.252 -10.818 16.978 1.00 89.38 101 ALA A N 1
ATOM 780 C CA . ALA A 1 101 ? -35.843 -9.650 16.198 1.00 89.38 101 ALA A CA 1
ATOM 781 C C . ALA A 1 101 ? -36.538 -9.492 14.830 1.00 89.38 101 ALA A C 1
ATOM 783 O O . ALA A 1 101 ? -35.949 -8.953 13.897 1.00 89.38 101 ALA A O 1
ATOM 784 N N . VAL A 1 102 ? -37.793 -9.934 14.702 1.00 96.56 102 VAL A N 1
ATOM 785 C CA . VAL A 1 102 ? -38.633 -9.570 13.548 1.00 96.56 102 VAL A CA 1
ATOM 786 C C . VAL A 1 102 ? -39.105 -8.122 13.692 1.00 96.56 102 VAL A C 1
ATOM 788 O O . VAL A 1 102 ? -39.650 -7.760 14.734 1.00 96.56 102 VAL A O 1
ATOM 791 N N . VAL A 1 103 ? -38.938 -7.309 12.645 1.00 96.81 103 VAL A N 1
ATOM 792 C CA . VAL A 1 103 ? -39.347 -5.896 12.609 1.00 96.81 103 VAL A CA 1
ATOM 793 C C . VAL A 1 103 ? -40.254 -5.638 11.409 1.00 96.81 103 VAL A C 1
ATOM 795 O O . VAL A 1 103 ? -39.841 -5.798 10.263 1.00 96.81 103 VAL A O 1
ATOM 798 N N . ILE A 1 104 ? -41.488 -5.196 11.657 1.00 97.50 104 ILE A N 1
ATOM 799 C CA . ILE A 1 104 ? -42.469 -4.839 10.624 1.00 97.50 104 ILE A CA 1
ATOM 800 C C . ILE A 1 104 ? -42.911 -3.388 10.817 1.00 97.50 104 ILE A C 1
ATOM 802 O O . ILE A 1 104 ? -43.539 -3.034 11.820 1.00 97.50 104 ILE A O 1
ATOM 806 N N . GLY A 1 105 ? -42.573 -2.541 9.846 1.00 95.00 105 GLY A N 1
ATOM 807 C CA . GLY A 1 105 ? -42.792 -1.103 9.917 1.00 95.00 105 GLY A CA 1
ATOM 808 C C . GLY A 1 105 ? -44.236 -0.641 9.689 1.00 95.00 105 GLY A C 1
ATOM 809 O O . GLY A 1 105 ? -45.109 -1.385 9.254 1.00 95.00 105 GLY A O 1
ATOM 810 N N . GLU A 1 106 ? -44.494 0.634 9.995 1.00 94.38 106 GLU A N 1
ATOM 811 C CA . GLU A 1 106 ? -45.842 1.211 10.124 1.00 94.38 106 GLU A CA 1
ATOM 812 C C . GLU A 1 106 ? -46.771 1.040 8.930 1.00 94.38 106 GLU A C 1
ATOM 814 O O . GLU A 1 106 ? -47.961 0.846 9.130 1.00 94.38 106 GLU A O 1
ATOM 819 N N . THR A 1 107 ? -46.257 1.167 7.715 1.00 93.50 107 THR A N 1
ATOM 820 C CA . THR A 1 107 ? -47.072 1.137 6.490 1.00 93.50 107 THR A CA 1
ATOM 821 C C . THR A 1 107 ? -46.886 -0.159 5.713 1.00 93.50 107 THR A C 1
ATOM 823 O O . THR A 1 107 ? -47.236 -0.225 4.537 1.00 93.50 107 THR A O 1
ATOM 826 N N . ALA A 1 108 ? -46.311 -1.178 6.361 1.00 96.75 108 ALA A N 1
ATOM 827 C CA . ALA A 1 108 ? -46.133 -2.484 5.758 1.00 96.75 108 ALA A CA 1
ATOM 828 C C . ALA A 1 108 ? -47.491 -3.178 5.616 1.00 96.75 108 ALA A C 1
ATOM 830 O O . ALA A 1 108 ? -48.336 -3.114 6.516 1.00 96.75 108 ALA A O 1
ATOM 831 N N . VAL A 1 109 ? -47.678 -3.862 4.493 1.00 97.69 109 VAL A N 1
ATOM 832 C CA . VAL A 1 109 ? -48.837 -4.724 4.250 1.00 97.69 109 VAL A CA 1
ATOM 833 C C . VAL A 1 109 ? -48.323 -6.136 4.043 1.00 97.69 109 VAL A C 1
ATOM 835 O O . VAL A 1 109 ? -47.428 -6.350 3.233 1.00 97.69 109 VAL A O 1
ATOM 838 N N . VAL A 1 110 ? -48.879 -7.091 4.775 1.00 97.81 110 VAL A N 1
ATOM 839 C CA . VAL A 1 110 ? -48.529 -8.508 4.688 1.00 97.81 110 VAL A CA 1
ATOM 840 C C . VAL A 1 110 ? -49.784 -9.286 4.324 1.00 97.81 110 VAL A C 1
ATOM 842 O O . VAL A 1 110 ? -50.794 -9.167 5.017 1.00 97.81 110 VAL A O 1
ATOM 845 N N . GLY A 1 111 ? -49.725 -10.047 3.234 1.00 97.06 111 GLY A N 1
ATOM 846 C CA . GLY A 1 111 ? -50.822 -10.858 2.721 1.00 97.06 111 GLY A CA 1
ATOM 847 C C . GLY A 1 111 ? -51.170 -12.064 3.594 1.00 97.06 111 GLY A C 1
ATOM 848 O O . GLY A 1 111 ? -50.685 -12.226 4.717 1.00 97.06 111 GLY A O 1
ATOM 849 N N . ASP A 1 112 ? -52.043 -12.920 3.067 1.00 96.88 112 ASP A N 1
ATOM 850 C CA . ASP A 1 112 ? -52.477 -14.133 3.758 1.00 96.88 112 ASP A CA 1
ATOM 851 C C . ASP A 1 112 ? -51.417 -15.239 3.646 1.00 96.88 112 ASP A C 1
ATOM 853 O O . ASP A 1 112 ? -50.669 -15.307 2.673 1.00 96.88 112 ASP A O 1
ATOM 857 N N . ASP A 1 113 ? -51.367 -16.142 4.624 1.00 96.06 113 ASP A N 1
ATOM 858 C CA . ASP A 1 113 ? -50.530 -17.350 4.610 1.00 96.06 113 ASP A CA 1
ATOM 859 C C . ASP A 1 113 ? -49.011 -17.109 4.555 1.00 96.06 113 ASP A C 1
ATOM 861 O O . ASP A 1 113 ? -48.261 -18.046 4.266 1.00 96.06 113 ASP A O 1
ATOM 865 N N . VAL A 1 114 ? -48.546 -15.893 4.854 1.00 97.38 114 VAL A N 1
ATOM 866 C CA . VAL A 1 114 ? -47.120 -15.535 4.841 1.00 97.38 114 VAL A CA 1
ATOM 867 C C . VAL A 1 114 ? -46.376 -16.205 5.994 1.00 97.38 114 VAL A C 1
ATOM 869 O O . VAL A 1 114 ? -46.805 -16.123 7.145 1.00 97.38 114 VAL A O 1
ATOM 872 N N . THR A 1 115 ? -45.232 -16.817 5.692 1.00 95.88 115 THR A N 1
ATOM 873 C CA . THR A 1 115 ? -44.300 -17.345 6.697 1.00 95.88 115 THR A CA 1
ATOM 874 C C . THR A 1 115 ? -43.135 -16.380 6.886 1.00 95.88 115 THR A C 1
ATOM 876 O O . THR A 1 115 ? -42.494 -15.979 5.916 1.00 95.88 115 THR A O 1
ATOM 879 N N . VAL A 1 116 ? -42.834 -16.031 8.134 1.00 96.19 116 VAL A N 1
ATOM 880 C CA . VAL A 1 116 ? -41.767 -15.102 8.518 1.00 96.19 116 VAL A CA 1
ATOM 881 C C . VAL A 1 116 ? -40.826 -15.785 9.505 1.00 96.19 116 VAL A C 1
ATOM 883 O O . VAL A 1 116 ? -41.241 -16.225 10.576 1.00 96.19 116 VAL A O 1
ATOM 886 N N . TYR A 1 117 ? -39.543 -15.862 9.169 1.00 95.38 117 TYR A N 1
ATOM 887 C CA . TYR A 1 117 ? -38.519 -16.374 10.079 1.00 95.38 117 TYR A CA 1
ATOM 888 C C . TYR A 1 117 ? -37.905 -15.264 10.952 1.00 95.38 117 TYR A C 1
ATOM 890 O O . TYR A 1 117 ? -38.193 -14.079 10.780 1.00 95.38 117 TYR A O 1
ATOM 898 N N . HIS A 1 118 ? -37.051 -15.643 11.909 1.00 94.81 118 HIS A N 1
ATOM 899 C CA . HIS A 1 118 ? -36.381 -14.693 12.803 1.00 94.81 118 HIS A CA 1
ATOM 900 C C . HIS A 1 118 ? -35.521 -13.686 12.034 1.00 94.81 118 HIS A C 1
ATOM 902 O O . HIS A 1 118 ? -35.029 -13.970 10.940 1.00 94.81 118 HIS A O 1
ATOM 908 N N . GLN A 1 119 ? -35.312 -12.515 12.640 1.00 95.81 119 GLN A N 1
ATOM 909 C CA . GLN A 1 119 ? -34.486 -11.420 12.117 1.00 95.81 119 GLN A CA 1
ATOM 910 C C . GLN A 1 119 ? -34.970 -10.801 10.794 1.00 95.81 119 GLN A C 1
ATOM 912 O O . GLN A 1 119 ? -34.232 -10.046 10.162 1.00 95.81 119 GLN A O 1
ATOM 917 N N . VAL A 1 120 ? -36.198 -11.093 10.359 1.00 97.69 120 VAL A N 1
ATOM 918 C CA . VAL A 1 120 ? -36.769 -10.464 9.163 1.00 97.69 120 VAL A CA 1
ATOM 919 C C . VAL A 1 120 ? -37.085 -8.993 9.421 1.00 97.69 120 VAL A C 1
ATOM 921 O O . VAL A 1 120 ? -37.693 -8.651 10.435 1.00 97.69 120 VAL A O 1
ATOM 924 N N . THR A 1 121 ? -36.727 -8.132 8.468 1.00 97.88 121 THR A N 1
ATOM 925 C CA . THR A 1 121 ? -37.023 -6.694 8.512 1.00 97.88 121 THR A CA 1
ATOM 926 C C . THR A 1 121 ? -37.857 -6.266 7.307 1.00 97.88 121 THR A C 1
ATOM 928 O O . THR A 1 121 ? -37.410 -6.373 6.168 1.00 97.88 121 THR A O 1
ATOM 931 N N . LEU A 1 122 ? -39.050 -5.723 7.560 1.00 97.75 122 LEU A N 1
ATOM 932 C CA . LEU A 1 122 ? -39.884 -5.007 6.590 1.00 97.75 122 LEU A CA 1
ATOM 933 C C . LEU A 1 122 ? -39.811 -3.509 6.907 1.00 97.75 122 LEU A C 1
ATOM 935 O O . LEU A 1 122 ? -40.613 -2.976 7.681 1.00 97.75 122 LEU A O 1
ATOM 939 N N . GLY A 1 123 ? -38.786 -2.857 6.361 1.00 94.56 123 GLY A N 1
ATOM 940 C CA . GLY A 1 123 ? -38.325 -1.531 6.776 1.00 94.56 123 GLY A CA 1
ATOM 941 C C . GLY A 1 123 ? -38.458 -0.452 5.701 1.00 94.56 123 GLY A C 1
ATOM 942 O O . GLY A 1 123 ? -38.823 -0.715 4.557 1.00 94.56 123 GLY A O 1
ATOM 943 N N . ALA A 1 124 ? -38.159 0.789 6.074 1.00 91.44 124 ALA A N 1
ATOM 944 C CA . ALA A 1 124 ? -38.009 1.894 5.131 1.00 91.44 124 ALA A CA 1
ATOM 945 C C . ALA A 1 124 ? -36.533 2.082 4.732 1.00 91.44 124 ALA A C 1
ATOM 947 O O . ALA A 1 124 ? -35.637 1.571 5.398 1.00 91.44 124 ALA A O 1
ATOM 948 N N . LEU A 1 125 ? -36.265 2.840 3.663 1.00 84.19 125 LEU A N 1
ATOM 949 C CA . LEU A 1 125 ? -34.902 3.081 3.150 1.00 84.19 125 LEU A CA 1
ATOM 950 C C . LEU A 1 125 ? -34.076 4.082 3.983 1.00 84.19 125 LEU A C 1
ATOM 952 O O . LEU A 1 125 ? -32.908 4.305 3.677 1.00 84.19 125 LEU A O 1
ATOM 956 N N . GLY A 1 126 ? -34.675 4.710 4.996 1.00 78.19 126 GLY A N 1
ATOM 957 C CA . GLY A 1 126 ? -34.011 5.668 5.880 1.00 78.19 126 GLY A CA 1
ATOM 958 C C . GLY A 1 126 ? -34.839 6.931 6.108 1.00 78.19 126 GLY A C 1
ATOM 959 O O . GLY A 1 126 ? -35.549 7.402 5.218 1.00 78.19 126 GLY A O 1
ATOM 960 N N . TRP A 1 127 ? -34.722 7.508 7.306 1.00 71.56 127 TRP A N 1
ATOM 961 C CA . TRP A 1 127 ? -35.522 8.662 7.733 1.00 71.56 127 TRP A CA 1
ATOM 962 C C . TRP A 1 127 ? -35.275 9.917 6.876 1.00 71.56 127 TRP A C 1
ATOM 964 O O . TRP A 1 127 ? -36.204 10.678 6.626 1.00 71.56 127 TRP A O 1
ATOM 974 N N . TRP A 1 128 ? -34.057 10.105 6.353 1.00 72.25 128 TRP A N 1
ATOM 975 C CA . TRP A 1 128 ? -33.698 11.229 5.474 1.00 72.25 128 TRP A CA 1
ATOM 976 C C . TRP A 1 128 ? -34.425 11.187 4.124 1.00 72.25 128 TRP A C 1
ATOM 978 O O . TRP A 1 128 ? -34.798 12.227 3.591 1.00 72.25 128 TRP A O 1
ATOM 988 N N . ARG A 1 129 ? -34.661 9.988 3.577 1.00 61.34 129 ARG A N 1
ATOM 989 C CA . ARG A 1 129 ? -35.436 9.788 2.341 1.00 61.34 129 ARG A CA 1
ATOM 990 C C . ARG A 1 129 ? -36.939 9.801 2.591 1.00 61.34 129 ARG A C 1
ATOM 992 O O . ARG A 1 129 ? -37.694 10.174 1.701 1.00 61.34 129 ARG A O 1
ATOM 999 N N . ASP A 1 130 ? -37.375 9.374 3.769 1.00 65.75 130 ASP A N 1
ATOM 1000 C CA . ASP A 1 130 ? -38.791 9.371 4.138 1.00 65.75 130 ASP A CA 1
ATOM 1001 C C . ASP A 1 130 ? -39.311 10.781 4.455 1.00 65.75 130 ASP A C 1
ATOM 1003 O O . ASP A 1 130 ? -40.440 11.090 4.093 1.00 65.75 130 ASP A O 1
ATOM 1007 N N . ASN A 1 131 ? -38.485 11.662 5.032 1.00 64.81 131 ASN A N 1
ATOM 1008 C CA . ASN A 1 131 ? -38.847 13.062 5.306 1.00 64.81 131 ASN A CA 1
ATOM 1009 C C . ASN A 1 131 ? -39.077 13.905 4.039 1.00 64.81 131 ASN A C 1
ATOM 1011 O O . ASN A 1 131 ? -39.636 14.995 4.123 1.00 64.81 131 ASN A O 1
ATOM 1015 N N . LEU A 1 132 ? -38.625 13.420 2.880 1.00 64.00 132 LEU A N 1
ATOM 1016 C CA . LEU A 1 132 ? -38.823 14.061 1.579 1.00 64.00 132 LEU A CA 1
ATOM 1017 C C . LEU A 1 132 ? -40.069 13.539 0.845 1.00 64.00 132 LEU A C 1
ATOM 1019 O O . LEU A 1 132 ? -40.374 14.029 -0.242 1.00 64.00 132 LEU A O 1
ATOM 1023 N N . ARG A 1 133 ? -40.774 12.536 1.392 1.00 65.75 133 ARG A N 1
ATOM 1024 C CA . ARG A 1 133 ? -41.984 11.990 0.766 1.00 65.75 133 ARG A CA 1
ATOM 1025 C C . ARG A 1 133 ? -43.224 12.793 1.152 1.00 65.75 133 ARG A C 1
ATOM 1027 O O . ARG A 1 133 ? -43.315 13.247 2.294 1.00 65.75 133 ARG A O 1
ATOM 1034 N N . PRO A 1 134 ? -44.192 12.929 0.231 1.00 71.88 134 PRO A N 1
ATOM 1035 C CA . PRO A 1 134 ? -45.516 13.442 0.546 1.00 71.88 134 PRO A CA 1
ATOM 1036 C C . PRO A 1 134 ? -46.130 12.745 1.763 1.00 71.88 134 PRO A C 1
ATOM 1038 O O . PRO A 1 134 ? -46.006 11.531 1.950 1.00 71.88 134 PRO A O 1
ATOM 1041 N N . GLU A 1 135 ? -46.810 13.526 2.598 1.00 66.56 135 GLU A N 1
ATOM 1042 C CA . GLU A 1 135 ? -47.514 13.001 3.760 1.00 66.56 135 GLU A CA 1
ATOM 1043 C C . GLU A 1 135 ? -48.611 12.023 3.307 1.00 66.56 135 GLU A C 1
ATOM 1045 O O . GLU A 1 135 ? -49.492 12.378 2.527 1.00 66.56 135 GLU A O 1
ATOM 1050 N N . GLY A 1 136 ? -48.541 10.780 3.789 1.00 67.00 136 GLY A N 1
ATOM 1051 C CA . GLY A 1 136 ? -49.478 9.709 3.431 1.00 67.00 136 GLY A CA 1
ATOM 1052 C C . GLY A 1 136 ? -48.923 8.658 2.467 1.00 67.00 136 GLY A C 1
ATOM 1053 O O . GLY A 1 136 ? -49.502 7.574 2.376 1.00 67.00 136 GLY A O 1
ATOM 1054 N N . ASP A 1 137 ? -47.780 8.908 1.823 1.00 75.19 137 ASP A N 1
ATOM 1055 C CA . ASP A 1 137 ? -47.168 7.927 0.927 1.00 75.19 137 ASP A CA 1
ATOM 1056 C C . ASP A 1 137 ? -46.631 6.702 1.681 1.00 75.19 137 ASP A C 1
ATOM 1058 O O . ASP A 1 137 ? -46.099 6.767 2.798 1.00 75.19 137 ASP A O 1
ATOM 1062 N N . ARG A 1 138 ? -46.738 5.534 1.040 1.00 84.19 138 ARG A N 1
ATOM 1063 C CA . ARG A 1 138 ? -46.219 4.285 1.598 1.00 84.19 138 ARG A CA 1
ATOM 1064 C C . ARG A 1 138 ? -44.689 4.335 1.655 1.00 84.19 138 ARG A C 1
ATOM 1066 O O . ARG A 1 138 ? -44.011 4.735 0.709 1.00 84.19 138 ARG A O 1
ATOM 1073 N N . ARG A 1 139 ? -44.132 3.876 2.777 1.00 89.56 139 ARG A N 1
ATOM 1074 C CA . ARG A 1 139 ? -42.679 3.859 3.033 1.00 89.56 139 ARG A CA 1
ATOM 1075 C C . ARG A 1 139 ? -42.102 2.474 3.311 1.00 89.56 139 ARG A C 1
ATOM 1077 O O . ARG A 1 139 ? -40.890 2.309 3.243 1.00 89.56 139 ARG A O 1
ATOM 1084 N N . HIS A 1 140 ? -42.971 1.495 3.543 1.00 95.00 140 HIS A N 1
ATOM 1085 C CA . HIS A 1 140 ? -42.618 0.104 3.809 1.00 95.00 140 HIS A CA 1
ATOM 1086 C C . HIS A 1 140 ? -43.166 -0.838 2.718 1.00 95.00 140 HIS A C 1
ATOM 1088 O O . HIS A 1 140 ? -44.013 -0.415 1.920 1.00 95.00 140 HIS A O 1
ATOM 1094 N N . PRO A 1 141 ? -42.718 -2.105 2.692 1.00 97.44 141 PRO A N 1
ATOM 1095 C CA . PRO A 1 141 ? -43.071 -3.043 1.633 1.00 97.44 141 PRO A CA 1
ATOM 1096 C C . PRO A 1 141 ? -44.524 -3.532 1.672 1.00 97.44 141 PRO A C 1
ATOM 1098 O O . PRO A 1 141 ? -45.186 -3.515 2.714 1.00 97.44 141 PRO A O 1
ATOM 1101 N N . VAL A 1 142 ? -44.983 -4.050 0.534 1.00 98.06 142 VAL A N 1
ATOM 1102 C CA . VAL A 1 142 ? -46.165 -4.911 0.416 1.00 98.06 142 VAL A CA 1
ATOM 1103 C C . VAL A 1 142 ? -45.703 -6.324 0.118 1.00 98.06 142 VAL A C 1
ATOM 1105 O O . VAL A 1 142 ? -45.021 -6.562 -0.873 1.00 98.06 142 VAL A O 1
ATOM 1108 N N . ILE A 1 143 ? -46.103 -7.258 0.964 1.00 98.31 143 ILE A N 1
ATOM 1109 C CA . ILE A 1 143 ? -45.829 -8.679 0.820 1.00 98.31 143 ILE A CA 1
ATOM 1110 C C . ILE A 1 143 ? -47.123 -9.365 0.389 1.00 98.31 143 ILE A C 1
ATOM 1112 O O . ILE A 1 143 ? -48.139 -9.244 1.074 1.00 98.31 143 ILE A O 1
ATOM 1116 N N . GLY A 1 144 ? -47.086 -10.059 -0.746 1.00 97.44 144 GLY A N 1
ATOM 1117 C CA . GLY A 1 144 ? -48.181 -10.860 -1.280 1.00 97.44 144 GLY A CA 1
ATOM 1118 C C . GLY A 1 144 ? -48.526 -12.059 -0.400 1.00 97.44 144 GLY A C 1
ATOM 1119 O O . GLY A 1 144 ? -47.965 -12.265 0.677 1.00 97.44 144 GLY A O 1
ATOM 1120 N N . SER A 1 145 ? -49.483 -12.860 -0.849 1.00 98.00 145 SER A N 1
ATOM 1121 C CA . SER A 1 145 ? -49.951 -14.038 -0.116 1.00 98.00 145 SER A CA 1
ATOM 1122 C C . SER A 1 145 ? -49.060 -15.254 -0.365 1.00 98.00 145 SER A C 1
ATOM 1124 O O . SER A 1 145 ? -48.479 -15.393 -1.438 1.00 98.00 145 SER A O 1
ATOM 1126 N N . ARG A 1 146 ? -48.979 -16.164 0.615 1.00 97.50 146 ARG A N 1
ATOM 1127 C CA . ARG A 1 146 ? -48.169 -17.401 0.568 1.00 97.50 146 ARG A CA 1
ATOM 1128 C C . ARG A 1 146 ? -46.667 -17.152 0.356 1.00 97.50 146 ARG A C 1
ATOM 1130 O O . ARG A 1 146 ? -45.945 -18.045 -0.074 1.00 97.50 146 ARG A O 1
ATOM 1137 N N . VAL A 1 147 ? -46.194 -15.949 0.686 1.00 98.19 147 VAL A N 1
ATOM 1138 C CA . VAL A 1 147 ? -44.771 -15.601 0.625 1.00 98.19 147 VAL A CA 1
ATOM 1139 C C . VAL A 1 147 ? -44.017 -16.225 1.796 1.00 98.19 147 VAL A C 1
ATOM 1141 O O . VAL A 1 147 ? -44.508 -16.247 2.927 1.00 98.19 147 VAL A O 1
ATOM 1144 N N . VAL A 1 148 ? -42.794 -16.685 1.543 1.00 97.44 148 VAL A N 1
ATOM 1145 C CA . VAL A 1 148 ? -41.865 -17.129 2.590 1.00 97.44 148 VAL A CA 1
ATOM 1146 C C . VAL A 1 148 ? -40.723 -16.126 2.710 1.00 97.44 148 VAL A C 1
ATOM 1148 O O . VAL A 1 148 ? -39.981 -15.917 1.754 1.00 97.44 148 VAL A O 1
ATOM 1151 N N . LEU A 1 149 ? -40.564 -15.518 3.885 1.00 97.50 149 LEU A N 1
ATOM 1152 C CA . LEU A 1 149 ? -39.459 -14.617 4.214 1.00 97.50 149 LEU A CA 1
ATOM 1153 C C . LEU A 1 149 ? -38.451 -15.351 5.097 1.00 97.50 149 LEU A C 1
ATOM 1155 O O . LEU A 1 149 ? -38.685 -15.532 6.293 1.00 97.50 149 LEU A O 1
ATOM 1159 N N . GLY A 1 150 ? -37.347 -15.788 4.493 1.00 95.88 150 GLY A N 1
ATOM 1160 C CA . GLY A 1 150 ? -36.270 -16.534 5.137 1.00 95.88 150 GLY A CA 1
ATOM 1161 C C . GLY A 1 150 ? -35.574 -15.773 6.267 1.00 95.88 150 GLY A C 1
ATOM 1162 O O . GLY A 1 150 ? -35.690 -14.557 6.402 1.00 95.88 150 GLY A O 1
ATOM 1163 N N . VAL A 1 151 ? -34.810 -16.507 7.078 1.00 95.38 151 VAL A N 1
ATOM 1164 C CA . VAL A 1 151 ? -34.079 -15.973 8.241 1.00 95.38 151 VAL A CA 1
ATOM 1165 C C . VAL A 1 151 ? -33.251 -14.745 7.863 1.00 95.38 151 VAL A C 1
ATOM 1167 O O . VAL A 1 151 ? -32.427 -14.816 6.954 1.00 95.38 151 VAL A O 1
ATOM 1170 N N . GLY A 1 152 ? -33.429 -13.625 8.563 1.00 95.12 152 GLY A N 1
ATOM 1171 C CA . GLY A 1 152 ? -32.647 -12.407 8.329 1.00 95.12 152 GLY A CA 1
ATOM 1172 C C . GLY A 1 152 ? -32.937 -11.685 7.007 1.00 95.12 152 GLY A C 1
ATOM 1173 O O . GLY A 1 152 ? -32.190 -10.775 6.646 1.00 95.12 152 GLY A O 1
ATOM 1174 N N . ALA A 1 153 ? -33.963 -12.091 6.251 1.00 97.19 153 ALA A N 1
ATOM 1175 C CA . ALA A 1 153 ? -34.341 -11.399 5.022 1.00 97.19 153 ALA A CA 1
ATOM 1176 C C . ALA A 1 153 ? -34.763 -9.953 5.321 1.00 97.19 153 ALA A C 1
ATOM 1178 O O . ALA A 1 153 ? -35.509 -9.683 6.263 1.00 97.19 153 ALA A O 1
ATOM 1179 N N . THR A 1 154 ? -34.289 -9.014 4.508 1.00 97.56 154 THR A N 1
ATOM 1180 C CA . THR A 1 154 ? -34.535 -7.583 4.696 1.00 97.56 154 THR A CA 1
ATOM 1181 C C . THR A 1 154 ? -35.145 -7.000 3.428 1.00 97.56 154 THR A C 1
ATOM 1183 O O . THR A 1 154 ? -34.512 -6.985 2.377 1.00 97.56 154 THR A O 1
ATOM 1186 N N . VAL A 1 155 ? -36.385 -6.523 3.516 1.00 97.69 155 VAL A N 1
ATOM 1187 C CA . VAL A 1 155 ? -37.114 -5.879 2.414 1.00 97.69 155 VAL A CA 1
ATOM 1188 C C . VAL A 1 155 ? -37.303 -4.413 2.786 1.00 97.69 155 VAL A C 1
ATOM 1190 O O . VAL A 1 155 ? -37.936 -4.114 3.803 1.00 97.69 155 VAL A O 1
ATOM 1193 N N . LEU A 1 156 ? -36.728 -3.498 2.000 1.00 95.94 156 LEU A N 1
ATOM 1194 C CA . LEU A 1 156 ? -36.693 -2.073 2.341 1.00 95.94 156 LEU A CA 1
ATOM 1195 C C . LEU A 1 156 ? -37.367 -1.199 1.288 1.00 95.94 156 LEU A C 1
ATOM 1197 O O . LEU A 1 156 ? -37.118 -1.322 0.092 1.00 95.94 156 LEU A O 1
ATOM 1201 N N . GLY A 1 157 ? -38.151 -0.235 1.766 1.00 92.12 157 GLY A N 1
ATOM 1202 C CA . GLY A 1 157 ? -38.826 0.748 0.927 1.00 92.12 157 GLY A CA 1
ATOM 1203 C C . GLY A 1 157 ? -40.201 0.284 0.440 1.00 92.12 157 GLY A C 1
ATOM 1204 O O . GLY A 1 157 ? -40.694 -0.760 0.858 1.00 92.12 157 GLY A O 1
ATOM 1205 N N . PRO A 1 158 ? -40.861 1.067 -0.430 1.00 92.56 158 PRO A N 1
ATOM 1206 C CA . PRO A 1 158 ? -42.236 0.832 -0.873 1.00 92.56 158 PRO A CA 1
ATOM 1207 C C . PRO A 1 158 ? -42.350 -0.263 -1.950 1.00 92.56 158 PRO A C 1
ATOM 1209 O O . PRO A 1 158 ? -43.150 -0.136 -2.875 1.00 92.56 158 PRO A O 1
ATOM 1212 N N . VAL A 1 159 ? -41.561 -1.325 -1.805 1.00 94.44 159 VAL A N 1
ATOM 1213 C CA . VAL A 1 159 ? -41.405 -2.450 -2.731 1.00 94.44 159 VAL A CA 1
ATOM 1214 C C . VAL A 1 159 ? -42.578 -3.429 -2.627 1.00 94.44 159 VAL A C 1
ATOM 1216 O O . VAL A 1 159 ? -43.122 -3.626 -1.540 1.00 94.44 159 VAL A O 1
ATOM 1219 N N . HIS A 1 160 ? -42.948 -4.073 -3.732 1.00 97.62 160 HIS A N 1
ATOM 1220 C CA . HIS A 1 160 ? -43.920 -5.165 -3.776 1.00 97.62 160 HIS A CA 1
ATOM 1221 C C . HIS A 1 160 ? -43.233 -6.518 -3.958 1.00 97.62 160 HIS A C 1
ATOM 1223 O O . HIS A 1 160 ? -42.469 -6.717 -4.898 1.00 97.62 160 HIS A O 1
ATOM 1229 N N . VAL A 1 161 ? -43.559 -7.476 -3.095 1.00 98.00 161 VAL A N 1
ATOM 1230 C CA . VAL A 1 161 ? -43.230 -8.892 -3.269 1.00 98.00 161 VAL A CA 1
ATOM 1231 C C . VAL A 1 161 ? -44.507 -9.618 -3.672 1.00 98.00 161 VAL A C 1
ATOM 1233 O O . VAL A 1 161 ? -45.477 -9.593 -2.920 1.00 98.00 161 VAL A O 1
ATOM 1236 N N . GLY A 1 162 ? -44.535 -10.214 -4.861 1.00 96.31 162 GLY A N 1
ATOM 1237 C CA . GLY A 1 162 ? -45.706 -10.905 -5.395 1.00 96.31 162 GLY A CA 1
ATOM 1238 C C . GLY A 1 162 ? -46.067 -12.183 -4.635 1.00 96.31 162 GLY A C 1
ATOM 1239 O O . GLY A 1 162 ? -45.268 -12.718 -3.868 1.00 96.31 162 GLY A O 1
ATOM 1240 N N . ASP A 1 163 ? -47.286 -12.673 -4.865 1.00 97.56 163 ASP A N 1
ATOM 1241 C CA . ASP A 1 163 ? -47.788 -13.924 -4.287 1.00 97.56 163 ASP A CA 1
ATOM 1242 C C . ASP A 1 163 ? -46.860 -15.112 -4.581 1.00 97.56 163 ASP A C 1
ATOM 1244 O O . ASP A 1 163 ? -46.201 -15.145 -5.615 1.00 97.56 163 ASP A O 1
ATOM 1248 N N . ASP A 1 164 ? -46.827 -16.102 -3.689 1.00 96.44 164 ASP A N 1
ATOM 1249 C CA . ASP A 1 164 ? -46.062 -17.351 -3.849 1.00 96.44 164 ASP A CA 1
ATOM 1250 C C . ASP A 1 164 ? -44.534 -17.169 -3.973 1.00 96.44 164 ASP A C 1
ATOM 1252 O O . ASP A 1 164 ? -43.815 -18.119 -4.278 1.00 96.44 164 ASP A O 1
ATOM 1256 N N . ALA A 1 165 ? -44.012 -15.961 -3.741 1.00 97.25 165 ALA A N 1
ATOM 1257 C CA . ALA A 1 165 ? -42.580 -15.702 -3.783 1.00 97.25 165 ALA A CA 1
ATOM 1258 C C . ALA A 1 165 ? -41.852 -16.258 -2.547 1.00 97.25 165 ALA A C 1
ATOM 1260 O O . ALA A 1 165 ? -42.381 -16.308 -1.434 1.00 97.25 165 ALA A O 1
ATOM 1261 N N . VAL A 1 166 ? -40.582 -16.613 -2.721 1.00 97.38 166 VAL A N 1
ATOM 1262 C CA . VAL A 1 166 ? -39.697 -17.045 -1.636 1.00 97.38 166 VAL A CA 1
ATOM 1263 C C . VAL A 1 166 ? -38.510 -16.100 -1.570 1.00 97.38 166 VAL A C 1
ATOM 1265 O O . VAL A 1 166 ? -37.675 -16.068 -2.471 1.00 97.38 166 VAL A O 1
ATOM 1268 N N . VAL A 1 167 ? -38.406 -15.343 -0.483 1.00 97.19 167 VAL A N 1
ATOM 1269 C CA . VAL A 1 167 ? -37.238 -14.517 -0.186 1.00 97.19 167 VAL A CA 1
ATOM 1270 C C . VAL A 1 167 ? -36.282 -15.336 0.669 1.00 97.19 167 VAL A C 1
ATOM 1272 O O . VAL A 1 167 ? -36.593 -15.685 1.806 1.00 97.19 167 VAL A O 1
ATOM 1275 N N . GLY A 1 168 ? -35.125 -15.682 0.109 1.00 94.12 168 GLY A N 1
ATOM 1276 C CA . GLY A 1 168 ? -34.119 -16.507 0.765 1.00 94.12 168 GLY A CA 1
ATOM 1277 C C . GLY A 1 168 ? -33.550 -15.877 2.038 1.00 94.12 168 GLY A C 1
ATOM 1278 O O . GLY A 1 168 ? -33.638 -14.668 2.266 1.00 94.12 168 GLY A O 1
ATOM 1279 N N . ALA A 1 169 ? -32.938 -16.712 2.878 1.00 92.69 169 ALA A N 1
ATOM 1280 C CA . ALA A 1 169 ? -32.294 -16.252 4.103 1.00 92.69 169 ALA A CA 1
ATOM 1281 C C . ALA A 1 169 ? -31.225 -15.187 3.799 1.00 92.69 169 ALA A C 1
ATOM 1283 O O . ALA A 1 169 ? -30.417 -15.355 2.888 1.00 92.69 169 ALA A O 1
ATOM 1284 N N . ARG A 1 170 ? -31.220 -14.102 4.582 1.00 93.12 170 ARG A N 1
ATOM 1285 C CA . ARG A 1 170 ? -30.306 -12.950 4.484 1.00 93.12 170 ARG A CA 1
ATOM 1286 C C . ARG A 1 170 ? -30.351 -12.189 3.152 1.00 93.12 170 ARG A C 1
ATOM 1288 O O . ARG A 1 170 ? -29.456 -11.390 2.887 1.00 93.12 170 ARG A O 1
ATOM 1295 N N . ALA A 1 171 ? -31.372 -12.401 2.321 1.00 95.69 171 ALA A N 1
ATOM 1296 C CA . ALA A 1 171 ? -31.538 -11.638 1.089 1.00 95.69 171 ALA A CA 1
ATOM 1297 C C . ALA A 1 171 ? -31.942 -10.184 1.391 1.00 95.69 171 ALA A C 1
ATOM 1299 O O . ALA A 1 171 ? -32.801 -9.938 2.242 1.00 95.69 171 ALA A O 1
ATOM 1300 N N . LEU A 1 172 ? -31.340 -9.235 0.667 1.00 96.06 172 LEU A N 1
ATOM 1301 C CA . LEU A 1 172 ? -31.718 -7.822 0.672 1.00 96.06 172 LEU A CA 1
ATOM 1302 C C . LEU A 1 172 ? -32.550 -7.516 -0.578 1.00 96.06 172 LEU A C 1
ATOM 1304 O O . LEU A 1 172 ? -32.063 -7.651 -1.698 1.00 96.06 172 LEU A O 1
ATOM 1308 N N . VAL A 1 173 ? -33.795 -7.086 -0.385 1.00 96.12 173 VAL A N 1
ATOM 1309 C CA . VAL A 1 173 ? -34.730 -6.753 -1.466 1.00 96.12 173 VAL A CA 1
ATOM 1310 C C . VAL A 1 173 ? -34.976 -5.246 -1.480 1.00 96.12 173 VAL A C 1
ATOM 1312 O O . VAL A 1 173 ? -35.529 -4.689 -0.529 1.00 96.12 173 VAL A O 1
ATOM 1315 N N . LEU A 1 174 ? -34.565 -4.600 -2.574 1.00 94.25 174 LEU A N 1
ATOM 1316 C CA . LEU A 1 174 ? -34.698 -3.153 -2.807 1.00 94.25 174 LEU A CA 1
ATOM 1317 C C . LEU A 1 174 ? -35.569 -2.810 -4.030 1.00 94.25 174 LEU A C 1
ATOM 1319 O O . LEU A 1 174 ? -35.762 -1.634 -4.331 1.00 94.25 174 LEU A O 1
ATOM 1323 N N . ALA A 1 175 ? -36.076 -3.822 -4.738 1.00 94.00 175 ALA A N 1
ATOM 1324 C CA . ALA A 1 175 ? -36.879 -3.689 -5.951 1.00 94.00 175 ALA A CA 1
ATOM 1325 C C . ALA A 1 175 ? -37.988 -4.749 -5.985 1.00 94.00 175 ALA A C 1
ATOM 1327 O O . ALA A 1 175 ? -37.887 -5.765 -5.293 1.00 94.00 175 ALA A O 1
ATOM 1328 N N . ASP A 1 176 ? -39.035 -4.497 -6.776 1.00 96.38 176 ASP A N 1
ATOM 1329 C CA . ASP A 1 176 ? -40.219 -5.359 -6.855 1.00 96.38 176 ASP A CA 1
ATOM 1330 C C . ASP A 1 176 ? -39.860 -6.793 -7.276 1.00 96.38 176 ASP A C 1
ATOM 1332 O O . ASP A 1 176 ? -39.074 -7.022 -8.197 1.00 96.38 176 ASP A O 1
ATOM 1336 N N . VAL A 1 177 ? -40.460 -7.764 -6.587 1.00 96.19 177 VAL A N 1
ATOM 1337 C CA . VAL A 1 177 ? -40.255 -9.200 -6.793 1.00 96.19 177 VAL A CA 1
ATOM 1338 C C . VAL A 1 177 ? -41.519 -9.783 -7.431 1.00 96.19 177 VAL A C 1
ATOM 1340 O O . VAL A 1 177 ? -42.592 -9.683 -6.831 1.00 96.19 177 VAL A O 1
ATOM 1343 N N . PRO A 1 178 ? -41.435 -10.401 -8.624 1.00 95.62 178 PRO A N 1
ATOM 1344 C CA . PRO A 1 178 ? -42.587 -11.026 -9.271 1.00 95.62 178 PRO A CA 1
ATOM 1345 C C . PRO A 1 178 ? -43.203 -12.164 -8.445 1.00 95.62 178 PRO A C 1
ATOM 1347 O O . PRO A 1 178 ? -42.534 -12.792 -7.626 1.00 95.62 178 PRO A O 1
ATOM 1350 N N . ALA A 1 179 ? -44.476 -12.470 -8.703 1.00 95.94 179 ALA A N 1
ATOM 1351 C CA . ALA A 1 179 ? -45.140 -13.623 -8.098 1.00 95.94 179 ALA A CA 1
ATOM 1352 C C . ALA A 1 179 ? -44.445 -14.945 -8.485 1.00 95.94 179 ALA A C 1
ATOM 1354 O O . ALA A 1 179 ? -43.987 -15.102 -9.618 1.00 95.94 179 ALA A O 1
ATOM 1355 N N . GLY A 1 180 ? -44.352 -15.882 -7.540 1.00 92.69 180 GLY A N 1
ATOM 1356 C CA . GLY A 1 180 ? -43.680 -17.177 -7.691 1.00 92.69 180 GLY A CA 1
ATOM 1357 C C . GLY A 1 180 ? -42.151 -17.106 -7.787 1.00 92.69 180 GLY A C 1
ATOM 1358 O O . GLY A 1 180 ? -41.504 -18.130 -8.003 1.00 92.69 180 GLY A O 1
ATOM 1359 N N . ALA A 1 181 ? -41.548 -15.918 -7.669 1.00 93.81 181 ALA A N 1
ATOM 1360 C CA . ALA A 1 181 ? -40.105 -15.759 -7.798 1.00 93.81 181 ALA A CA 1
ATOM 1361 C C . ALA A 1 181 ? -39.357 -16.232 -6.543 1.00 93.81 181 ALA A C 1
ATOM 1363 O O . ALA A 1 181 ? -39.818 -16.071 -5.414 1.00 93.81 181 ALA A O 1
ATOM 1364 N N . HIS A 1 182 ? -38.147 -16.751 -6.750 1.00 94.81 182 HIS A N 1
ATOM 1365 C CA . HIS A 1 182 ? -37.218 -17.100 -5.680 1.00 94.81 182 HIS A CA 1
ATOM 1366 C C . HIS A 1 182 ? -36.074 -16.083 -5.646 1.00 94.81 182 HIS A C 1
ATOM 1368 O O . HIS A 1 182 ? -35.282 -16.000 -6.584 1.00 94.81 182 HIS A O 1
ATOM 1374 N N . VAL A 1 183 ? -35.979 -15.308 -4.567 1.00 92.38 183 VAL A N 1
ATOM 1375 C CA . VAL A 1 183 ? -34.877 -14.367 -4.342 1.00 92.38 183 VAL A CA 1
ATOM 1376 C C . VAL A 1 183 ? -33.767 -15.085 -3.588 1.00 92.38 183 VAL A C 1
ATOM 1378 O O . VAL A 1 183 ? -33.922 -15.436 -2.418 1.00 92.38 183 VAL A O 1
ATOM 1381 N N . CYS A 1 184 ? -32.631 -15.284 -4.247 1.00 87.38 184 CYS A N 1
ATOM 1382 C CA . CYS A 1 184 ? -31.460 -15.914 -3.648 1.00 87.38 184 CYS A CA 1
ATOM 1383 C C . CYS A 1 184 ? -30.518 -14.856 -3.060 1.00 87.38 184 CYS A C 1
ATOM 1385 O O . CYS A 1 184 ? -30.181 -13.882 -3.730 1.00 87.38 184 CYS A O 1
ATOM 1387 N N . ALA A 1 185 ? -30.058 -15.063 -1.825 1.00 82.81 185 ALA A N 1
ATOM 1388 C CA . ALA A 1 185 ? -28.903 -14.341 -1.298 1.00 82.81 185 ALA A CA 1
ATOM 1389 C C . ALA A 1 185 ? -27.605 -15.002 -1.795 1.00 82.81 185 ALA A C 1
ATOM 1391 O O . ALA A 1 185 ? -27.610 -16.213 -2.049 1.00 82.81 185 ALA A O 1
ATOM 1392 N N . PRO A 1 186 ? -26.485 -14.262 -1.888 1.00 69.19 186 PRO A N 1
ATOM 1393 C CA . PRO A 1 186 ? -25.176 -14.870 -2.084 1.00 69.19 186 PRO A CA 1
ATOM 1394 C C . PRO A 1 186 ? -24.926 -15.923 -1.000 1.00 69.19 186 PRO A C 1
ATOM 1396 O O . PRO A 1 186 ? -24.944 -15.628 0.196 1.00 69.19 186 PRO A O 1
ATOM 1399 N N . THR A 1 187 ? -24.724 -17.172 -1.410 1.00 73.81 187 THR A N 1
ATOM 1400 C CA . THR A 1 187 ? -24.294 -18.229 -0.496 1.00 73.81 187 THR A CA 1
ATOM 1401 C C . THR A 1 187 ? -22.834 -18.005 -0.140 1.00 73.81 187 THR A C 1
ATOM 1403 O O . THR A 1 187 ? -22.052 -17.610 -1.005 1.00 73.81 187 THR A O 1
ATOM 1406 N N . ALA A 1 188 ? -22.451 -18.304 1.105 1.00 55.22 188 ALA A N 1
ATOM 1407 C CA . ALA A 1 188 ? -21.043 -18.345 1.474 1.00 55.22 188 ALA A CA 1
ATOM 1408 C C . ALA A 1 188 ? -20.292 -19.230 0.473 1.00 55.22 188 ALA A C 1
ATOM 1410 O O . ALA A 1 188 ? -20.636 -20.398 0.275 1.00 55.22 188 ALA A O 1
ATOM 1411 N N . THR A 1 189 ? -19.289 -18.663 -0.185 1.00 50.56 189 THR A N 1
ATOM 1412 C CA . THR A 1 189 ? -18.372 -19.443 -0.997 1.00 50.56 189 THR A CA 1
ATOM 1413 C C . THR A 1 189 ? -17.488 -20.224 -0.041 1.00 50.56 189 THR A C 1
ATOM 1415 O O . THR A 1 189 ? -16.789 -19.659 0.802 1.00 50.56 189 THR A O 1
ATOM 1418 N N . VAL A 1 190 ? -17.541 -21.553 -0.140 1.00 38.38 190 VAL A N 1
ATOM 1419 C CA . VAL A 1 190 ? -16.553 -22.408 0.513 1.00 38.38 190 VAL A CA 1
ATOM 1420 C C . VAL A 1 190 ? -15.262 -22.218 -0.264 1.00 38.38 190 VAL A C 1
ATOM 1422 O O . VAL A 1 190 ? -14.959 -22.959 -1.196 1.00 38.38 190 VAL A O 1
ATOM 1425 N N . SER A 1 191 ? -14.509 -21.188 0.107 1.00 37.41 191 SER A N 1
ATOM 1426 C CA . SER A 1 191 ? -13.086 -21.207 -0.164 1.00 37.41 191 SER A CA 1
ATOM 1427 C C . SER A 1 191 ? -12.560 -22.401 0.627 1.00 37.41 191 SER A C 1
ATOM 1429 O O . SER A 1 191 ? -12.840 -22.473 1.833 1.00 37.41 191 SER A O 1
ATOM 1431 N N . PRO A 1 192 ? -11.911 -23.396 -0.005 1.00 33.78 192 PRO A N 1
ATOM 1432 C CA . PRO A 1 192 ? -11.317 -24.472 0.757 1.00 33.78 192 PRO A CA 1
ATOM 1433 C C . PRO A 1 192 ? -10.440 -23.793 1.799 1.00 33.78 192 PRO A C 1
ATOM 1435 O O . PRO A 1 192 ? -9.515 -23.059 1.450 1.00 33.78 192 PRO A O 1
ATOM 1438 N N . ARG A 1 193 ? -10.749 -23.999 3.087 1.00 34.38 193 ARG A N 1
ATOM 1439 C CA . ARG A 1 193 ? -9.759 -23.768 4.128 1.00 34.38 193 ARG A CA 1
ATOM 1440 C C . ARG A 1 193 ? -8.642 -24.701 3.716 1.00 34.38 193 ARG A C 1
ATOM 1442 O O . ARG A 1 193 ? -8.769 -25.906 3.934 1.00 34.38 193 ARG A O 1
ATOM 1449 N N . ARG A 1 194 ? -7.629 -24.169 3.014 1.00 39.78 194 ARG A N 1
ATOM 1450 C CA . ARG A 1 194 ? -6.433 -24.933 2.691 1.00 39.78 194 ARG A CA 1
ATOM 1451 C C . ARG A 1 194 ? -6.064 -25.552 4.028 1.00 39.78 194 ARG A C 1
ATOM 1453 O O . ARG A 1 194 ? -5.942 -24.795 5.002 1.00 39.78 194 ARG A O 1
ATOM 1460 N N . PRO A 1 195 ? -6.043 -26.893 4.149 1.00 33.56 195 PRO A N 1
ATOM 1461 C CA . PRO A 1 195 ? -5.510 -27.483 5.356 1.00 33.56 195 PRO A CA 1
ATOM 1462 C C . PRO A 1 195 ? -4.177 -26.783 5.538 1.00 33.56 195 PRO A C 1
ATOM 1464 O O . PRO A 1 195 ? -3.393 -26.747 4.589 1.00 33.56 195 PRO A O 1
ATOM 1467 N N . ARG A 1 196 ? -3.994 -26.110 6.685 1.00 36.47 196 ARG A N 1
ATOM 1468 C CA . ARG A 1 196 ? -2.688 -25.569 7.044 1.00 36.47 196 ARG A CA 1
ATOM 1469 C C . ARG A 1 196 ? -1.760 -26.752 6.800 1.00 36.47 196 ARG A C 1
ATOM 1471 O O . ARG A 1 196 ? -1.995 -27.777 7.455 1.00 36.47 196 ARG A O 1
ATOM 1478 N N . PRO A 1 197 ? -0.863 -26.698 5.798 1.00 40.62 197 PRO A N 1
ATOM 1479 C CA . PRO A 1 197 ? -0.020 -27.840 5.524 1.00 40.62 197 PRO A CA 1
ATOM 1480 C C . PRO A 1 197 ? 0.631 -28.174 6.863 1.00 40.62 197 PRO A C 1
ATOM 1482 O O . PRO A 1 197 ? 1.016 -27.229 7.570 1.00 40.62 197 PRO A O 1
ATOM 1485 N N . PRO A 1 198 ? 0.645 -29.446 7.297 1.00 41.94 198 PRO A N 1
ATOM 1486 C CA . PRO A 1 198 ? 1.415 -29.791 8.479 1.00 41.94 198 PRO A CA 1
ATOM 1487 C C . PRO A 1 198 ? 2.788 -29.154 8.289 1.00 41.94 198 PRO A C 1
ATOM 1489 O O . PRO A 1 198 ? 3.375 -29.298 7.215 1.00 41.94 198 PRO A O 1
ATOM 1492 N N . VAL A 1 199 ? 3.225 -28.344 9.261 1.00 45.94 199 VAL A N 1
ATOM 1493 C CA . VAL A 1 199 ? 4.560 -27.746 9.208 1.00 45.94 199 VAL A CA 1
ATOM 1494 C C . VAL A 1 199 ? 5.504 -28.925 9.017 1.00 45.94 199 VAL A C 1
ATOM 1496 O O . VAL A 1 199 ? 5.525 -29.784 9.904 1.00 45.94 199 VAL A O 1
ATOM 1499 N N . PRO A 1 200 ? 6.205 -29.025 7.872 1.00 45.34 200 PRO A N 1
ATOM 1500 C CA . PRO A 1 200 ? 6.985 -30.207 7.586 1.00 45.34 200 PRO A CA 1
ATOM 1501 C C . PRO A 1 200 ? 7.993 -30.391 8.711 1.00 45.34 200 PRO A C 1
ATOM 1503 O O . PRO A 1 200 ? 8.642 -29.431 9.163 1.00 45.34 200 PRO A O 1
ATOM 1506 N N . SER A 1 201 ? 8.109 -31.622 9.188 1.00 44.62 201 SER A N 1
ATOM 1507 C CA . SER A 1 201 ? 9.181 -31.987 10.100 1.00 44.62 201 SER A CA 1
ATOM 1508 C C . SER A 1 201 ? 10.533 -31.571 9.487 1.00 44.62 201 SER A C 1
ATOM 1510 O O . SER A 1 201 ? 10.655 -31.454 8.262 1.00 44.62 201 SER A O 1
ATOM 1512 N N . PRO A 1 202 ? 11.570 -31.298 10.294 1.00 44.25 202 PRO A N 1
ATOM 1513 C CA . PRO A 1 202 ? 12.901 -30.966 9.775 1.00 44.25 202 PRO A CA 1
ATOM 1514 C C . PRO A 1 202 ? 13.431 -31.965 8.726 1.00 44.25 202 PRO A C 1
ATOM 1516 O O . PRO A 1 202 ? 14.209 -31.574 7.856 1.00 44.25 202 PRO A O 1
ATOM 1519 N N . ASP A 1 203 ? 12.969 -33.219 8.768 1.00 42.62 203 ASP A N 1
ATOM 1520 C CA . ASP A 1 203 ? 13.315 -34.274 7.810 1.00 42.62 203 ASP A CA 1
ATOM 1521 C C . ASP A 1 203 ? 12.553 -34.163 6.476 1.00 42.62 203 ASP A C 1
ATOM 1523 O O . ASP A 1 203 ? 13.133 -34.403 5.418 1.00 42.62 203 ASP A O 1
ATOM 1527 N N . GLU A 1 204 ? 11.295 -33.709 6.474 1.00 45.03 204 GLU A N 1
ATOM 1528 C CA . GLU A 1 204 ? 10.520 -33.467 5.242 1.00 45.03 204 GLU A CA 1
ATOM 1529 C C . GLU A 1 204 ? 11.023 -32.241 4.458 1.00 45.03 204 GLU A C 1
ATOM 1531 O O . GLU A 1 204 ? 10.891 -32.190 3.234 1.00 45.03 204 GLU A O 1
ATOM 1536 N N . ARG A 1 205 ? 11.680 -31.283 5.131 1.00 51.56 205 ARG A N 1
ATOM 1537 C CA . ARG A 1 205 ? 12.356 -30.135 4.486 1.00 51.56 205 ARG A CA 1
ATOM 1538 C C . ARG A 1 205 ? 13.577 -30.542 3.656 1.00 51.56 205 ARG A C 1
ATOM 1540 O O . ARG A 1 205 ? 13.997 -29.781 2.790 1.00 51.56 205 ARG A O 1
ATOM 1547 N N . ARG A 1 206 ? 14.139 -31.733 3.900 1.00 48.56 206 ARG A N 1
ATOM 1548 C CA . ARG A 1 206 ? 15.336 -32.254 3.213 1.00 48.56 206 ARG A CA 1
ATOM 1549 C C . ARG A 1 206 ? 15.030 -33.113 1.982 1.00 48.56 206 ARG A C 1
ATOM 1551 O O . ARG A 1 206 ? 15.964 -33.527 1.302 1.00 48.56 206 ARG A O 1
ATOM 1558 N N . GLY A 1 207 ? 13.760 -33.387 1.672 1.00 46.78 207 GLY A N 1
ATOM 1559 C CA . GLY A 1 207 ? 13.384 -34.045 0.418 1.00 46.78 207 GLY A CA 1
ATOM 1560 C C . GLY A 1 207 ? 13.579 -33.111 -0.780 1.00 46.78 207 GLY A C 1
ATOM 1561 O O . GLY A 1 207 ? 13.237 -31.930 -0.667 1.00 46.78 207 GLY A O 1
ATOM 1562 N N . SER A 1 208 ? 14.104 -33.654 -1.894 1.00 55.56 208 SER A N 1
ATOM 1563 C CA . SER A 1 208 ? 14.302 -32.988 -3.200 1.00 55.56 208 SER A CA 1
ATOM 1564 C C . SER A 1 208 ? 13.295 -31.851 -3.392 1.00 55.56 208 SER A C 1
ATOM 1566 O O . SER A 1 208 ? 12.079 -32.060 -3.420 1.00 55.56 208 SER A O 1
ATOM 1568 N N . MET A 1 209 ? 13.812 -30.624 -3.376 1.00 68.25 209 MET A N 1
ATOM 1569 C CA . MET A 1 209 ? 13.001 -29.425 -3.526 1.00 68.25 209 MET A CA 1
ATOM 1570 C C . MET A 1 209 ? 12.447 -29.380 -4.941 1.00 68.25 209 MET A C 1
ATOM 1572 O O . MET A 1 209 ? 13.188 -29.568 -5.899 1.00 68.25 209 MET A O 1
ATOM 1576 N N . ASP A 1 210 ? 11.141 -29.161 -5.044 1.00 83.62 210 ASP A N 1
ATOM 1577 C CA . ASP A 1 210 ? 10.469 -28.950 -6.317 1.00 83.62 210 ASP A CA 1
ATOM 1578 C C . ASP A 1 210 ? 10.680 -27.487 -6.743 1.00 83.62 210 ASP A C 1
ATOM 1580 O O . ASP A 1 210 ? 10.173 -26.580 -6.065 1.00 83.62 210 ASP A O 1
ATOM 1584 N N . PRO A 1 211 ? 11.426 -27.218 -7.831 1.00 85.44 211 PRO A N 1
ATOM 1585 C CA . PRO A 1 211 ? 11.676 -25.856 -8.280 1.00 85.44 211 PRO A CA 1
ATOM 1586 C C . PRO A 1 211 ? 10.385 -25.101 -8.599 1.00 85.44 211 PRO A C 1
ATOM 1588 O O . PRO A 1 211 ? 10.337 -23.898 -8.354 1.00 85.44 211 PRO A O 1
ATOM 1591 N N . ASP A 1 212 ? 9.332 -25.785 -9.063 1.00 89.69 212 ASP A N 1
ATOM 1592 C CA . ASP A 1 212 ? 8.068 -25.158 -9.464 1.00 89.69 212 ASP A CA 1
ATOM 1593 C C . ASP A 1 212 ? 7.262 -24.593 -8.292 1.00 89.69 212 ASP A C 1
ATOM 1595 O O . ASP A 1 212 ? 6.379 -23.771 -8.518 1.00 89.69 212 ASP A O 1
ATOM 1599 N N . SER A 1 213 ? 7.589 -24.960 -7.050 1.00 93.31 213 SER A N 1
ATOM 1600 C CA . SER A 1 213 ? 7.007 -24.403 -5.819 1.00 93.31 213 SER A CA 1
ATOM 1601 C C . SER A 1 213 ? 8.024 -23.641 -4.958 1.00 93.31 213 SER A C 1
ATOM 1603 O O . SER A 1 213 ? 7.732 -23.283 -3.813 1.00 93.31 213 SER A O 1
ATOM 1605 N N . THR A 1 214 ? 9.217 -23.367 -5.500 1.00 96.69 214 THR A N 1
ATOM 1606 C CA . THR A 1 214 ? 10.325 -22.724 -4.783 1.00 96.69 214 THR A CA 1
ATOM 1607 C C . THR A 1 214 ? 10.605 -21.321 -5.324 1.00 96.69 214 THR A C 1
ATOM 1609 O O . THR A 1 214 ? 10.840 -21.138 -6.521 1.00 96.69 214 THR A O 1
ATOM 1612 N N . VAL A 1 215 ? 10.621 -20.327 -4.432 1.00 97.81 215 VAL A N 1
ATOM 1613 C CA . VAL A 1 215 ? 10.953 -18.927 -4.730 1.00 97.81 215 VAL A CA 1
ATOM 1614 C C . VAL A 1 215 ? 12.306 -18.551 -4.125 1.00 97.81 215 VAL A C 1
ATOM 1616 O O . VAL A 1 215 ? 12.598 -18.901 -2.980 1.00 97.81 215 VAL A O 1
ATOM 1619 N N . LEU A 1 216 ? 13.125 -17.813 -4.880 1.00 98.44 216 LEU A N 1
ATOM 1620 C CA . LEU A 1 216 ? 14.293 -17.120 -4.339 1.00 98.44 216 LEU A CA 1
ATOM 1621 C C . LEU A 1 216 ? 13.916 -15.673 -4.017 1.00 98.44 216 LEU A C 1
ATOM 1623 O O . LEU A 1 216 ? 13.600 -14.899 -4.916 1.00 98.44 216 LEU A O 1
ATOM 1627 N N . ILE A 1 217 ? 13.950 -15.301 -2.742 1.00 98.31 217 ILE A N 1
ATOM 1628 C CA . ILE A 1 217 ? 13.657 -13.946 -2.277 1.00 98.31 217 ILE A CA 1
ATOM 1629 C C . ILE A 1 217 ? 14.973 -13.230 -1.968 1.00 98.31 217 ILE A C 1
ATOM 1631 O O . ILE A 1 217 ? 15.779 -13.705 -1.166 1.00 98.31 217 ILE A O 1
ATOM 1635 N N . VAL A 1 218 ? 15.191 -12.080 -2.606 1.00 97.94 218 VAL A N 1
ATOM 1636 C CA . VAL A 1 218 ? 16.374 -11.233 -2.405 1.00 97.94 218 VAL A CA 1
ATOM 1637 C C . VAL A 1 218 ? 15.993 -10.058 -1.512 1.00 97.94 218 VAL A C 1
ATOM 1639 O O . VAL A 1 218 ? 15.374 -9.109 -1.985 1.00 97.94 218 VAL A O 1
ATOM 1642 N N . GLY A 1 219 ? 16.336 -10.117 -0.225 1.00 95.31 219 GLY A N 1
ATOM 1643 C CA . GLY A 1 219 ? 15.920 -9.122 0.765 1.00 95.31 219 GLY A CA 1
ATOM 1644 C C . GLY A 1 219 ? 14.424 -9.193 1.084 1.00 95.31 219 GLY A C 1
ATOM 1645 O O . GLY A 1 219 ? 13.566 -8.986 0.222 1.00 95.31 219 GLY A O 1
ATOM 1646 N N . ALA A 1 220 ? 14.099 -9.468 2.345 1.00 94.19 220 ALA A N 1
ATOM 1647 C CA . ALA A 1 220 ? 12.728 -9.697 2.793 1.00 94.19 220 ALA A CA 1
ATOM 1648 C C . ALA A 1 220 ? 12.462 -9.072 4.165 1.00 94.19 220 ALA A C 1
ATOM 1650 O O . ALA A 1 220 ? 13.382 -8.903 4.968 1.00 94.19 220 ALA A O 1
ATOM 1651 N N . THR A 1 221 ? 11.190 -8.782 4.441 1.00 92.88 221 THR A N 1
ATOM 1652 C CA . THR A 1 221 ? 10.687 -8.603 5.809 1.00 92.88 221 THR A CA 1
ATOM 1653 C C . THR A 1 221 ? 10.144 -9.930 6.339 1.00 92.88 221 THR A C 1
ATOM 1655 O O . THR A 1 221 ? 9.882 -10.856 5.567 1.00 92.88 221 THR A O 1
ATOM 1658 N N . ASP A 1 222 ? 9.898 -10.013 7.645 1.00 94.31 222 ASP A N 1
ATOM 1659 C CA . ASP A 1 222 ? 9.282 -11.199 8.257 1.00 94.31 222 ASP A CA 1
ATOM 1660 C C . ASP A 1 222 ? 7.913 -11.512 7.635 1.00 94.31 222 ASP A C 1
ATOM 1662 O O . ASP A 1 222 ? 7.586 -12.664 7.357 1.00 94.31 222 ASP A O 1
ATOM 1666 N N . GLU A 1 223 ? 7.136 -10.473 7.315 1.00 92.75 223 GLU A N 1
ATOM 1667 C CA . GLU A 1 223 ? 5.854 -10.619 6.624 1.00 92.75 223 GLU A CA 1
ATOM 1668 C C . GLU A 1 223 ? 5.989 -11.219 5.228 1.00 92.75 223 GLU A C 1
ATOM 1670 O O . GLU A 1 223 ? 5.192 -12.083 4.862 1.00 92.75 223 GLU A O 1
ATOM 1675 N N . THR A 1 224 ? 7.012 -10.816 4.470 1.00 94.88 224 THR A N 1
ATOM 1676 C CA . THR A 1 224 ? 7.279 -11.391 3.145 1.00 94.88 224 THR A CA 1
ATOM 1677 C C . THR A 1 224 ? 7.471 -12.904 3.243 1.00 94.88 224 THR A C 1
ATOM 1679 O O . THR A 1 224 ? 6.852 -13.661 2.494 1.00 94.88 224 THR A O 1
ATOM 1682 N N . VAL A 1 225 ? 8.307 -13.350 4.188 1.00 96.81 225 VAL A N 1
ATOM 1683 C CA . VAL A 1 225 ? 8.613 -14.774 4.377 1.00 96.81 225 VAL A CA 1
ATOM 1684 C C . VAL A 1 225 ? 7.373 -15.523 4.855 1.00 96.81 225 VAL A C 1
ATOM 1686 O O . VAL A 1 225 ? 7.019 -16.550 4.278 1.00 96.81 225 VAL A O 1
ATOM 1689 N N . ARG A 1 226 ? 6.660 -14.986 5.849 1.00 96.88 226 ARG A N 1
ATOM 1690 C CA . ARG A 1 226 ? 5.438 -15.593 6.389 1.00 96.88 226 ARG A CA 1
ATOM 1691 C C . ARG A 1 226 ? 4.366 -15.790 5.325 1.00 96.88 226 ARG A C 1
ATOM 1693 O O . ARG A 1 226 ? 3.879 -16.908 5.173 1.00 96.88 226 ARG A O 1
ATOM 1700 N N . LYS A 1 227 ? 4.058 -14.755 4.538 1.00 96.31 227 LYS A N 1
ATOM 1701 C CA . LYS A 1 227 ? 3.067 -14.835 3.453 1.00 96.31 227 LYS A CA 1
ATOM 1702 C C . LYS A 1 227 ? 3.474 -15.832 2.372 1.00 96.31 227 LYS A C 1
ATOM 1704 O O . LYS A 1 227 ? 2.637 -16.596 1.895 1.00 96.31 227 LYS A O 1
ATOM 1709 N N . ALA A 1 228 ? 4.761 -15.903 2.028 1.00 96.81 228 ALA A N 1
ATOM 1710 C CA . ALA A 1 228 ? 5.250 -16.917 1.094 1.00 96.81 228 ALA A CA 1
ATOM 1711 C C . ALA A 1 228 ? 5.009 -18.341 1.633 1.00 96.81 228 ALA A C 1
ATOM 1713 O O . ALA A 1 228 ? 4.529 -19.210 0.901 1.00 96.81 228 ALA A O 1
ATOM 1714 N N . LYS A 1 229 ? 5.260 -18.582 2.929 1.00 96.44 229 LYS A N 1
ATOM 1715 C CA . LYS A 1 229 ? 4.970 -19.876 3.569 1.00 96.44 229 LYS A CA 1
ATOM 1716 C C . LYS A 1 229 ? 3.470 -20.169 3.667 1.00 96.44 229 LYS A C 1
ATOM 1718 O O . LYS A 1 229 ? 3.074 -21.310 3.440 1.00 96.44 229 LYS A O 1
ATOM 1723 N N . GLU A 1 230 ? 2.629 -19.176 3.952 1.00 95.44 230 GLU A N 1
ATOM 1724 C CA . GLU A 1 230 ? 1.160 -19.311 3.981 1.00 95.44 230 GLU A CA 1
ATOM 1725 C C . GLU A 1 230 ? 0.581 -19.686 2.607 1.00 95.44 230 GLU A C 1
ATOM 1727 O O . GLU A 1 230 ? -0.344 -20.498 2.517 1.00 95.44 230 GLU A O 1
ATOM 1732 N N . LEU A 1 231 ? 1.190 -19.185 1.529 1.00 95.12 231 LEU A N 1
ATOM 1733 C CA . LEU A 1 231 ? 0.889 -19.578 0.151 1.00 95.12 231 LEU A CA 1
ATOM 1734 C C . LEU A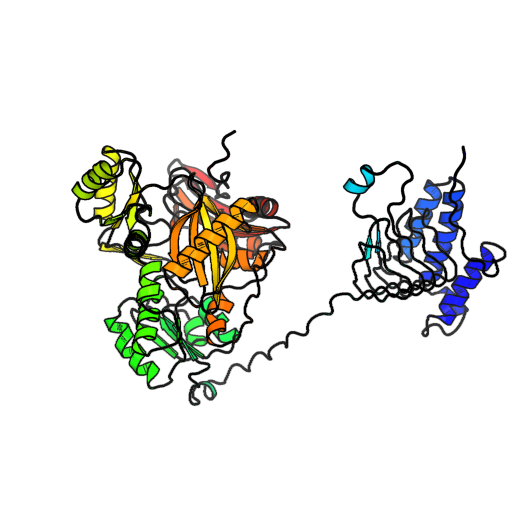 1 231 ? 1.337 -21.010 -0.194 1.00 95.12 231 LEU A C 1
ATOM 1736 O O . LEU A 1 231 ? 0.923 -21.550 -1.224 1.00 95.12 231 LEU A O 1
ATOM 1740 N N . GLY A 1 232 ? 2.117 -21.654 0.678 1.00 94.25 232 GLY A N 1
ATOM 1741 C CA . GLY A 1 232 ? 2.651 -23.002 0.487 1.00 94.25 232 GLY A CA 1
ATOM 1742 C C . GLY A 1 232 ? 3.961 -23.044 -0.300 1.00 94.25 232 GLY A C 1
ATOM 1743 O O . GLY A 1 232 ? 4.335 -24.114 -0.775 1.00 94.25 232 GLY A O 1
ATOM 1744 N N . LEU A 1 233 ? 4.653 -21.910 -0.450 1.00 95.94 233 LEU A N 1
ATOM 1745 C CA . LEU A 1 233 ? 5.928 -21.844 -1.161 1.00 95.94 233 LEU A CA 1
ATOM 1746 C C . LEU A 1 233 ? 7.084 -22.364 -0.298 1.00 95.94 233 LEU A C 1
ATOM 1748 O O . LEU A 1 233 ? 7.097 -22.241 0.936 1.00 95.94 233 LEU A O 1
ATOM 1752 N N . ARG A 1 234 ? 8.104 -22.904 -0.967 1.00 95.56 234 ARG A N 1
ATOM 1753 C CA . ARG A 1 234 ? 9.444 -23.041 -0.390 1.00 95.56 234 ARG A CA 1
ATOM 1754 C C . ARG A 1 234 ? 10.218 -21.745 -0.616 1.00 95.56 234 ARG A C 1
ATOM 1756 O O . ARG A 1 234 ? 10.171 -21.179 -1.706 1.00 95.56 234 ARG A O 1
ATOM 1763 N N . VAL A 1 235 ? 10.912 -21.270 0.410 1.00 97.62 235 VAL A N 1
ATOM 1764 C CA . VAL A 1 235 ? 11.581 -19.969 0.442 1.00 97.62 235 VAL A CA 1
ATOM 1765 C C . VAL A 1 235 ? 13.084 -20.166 0.564 1.00 97.62 235 VAL A C 1
ATOM 1767 O O . VAL A 1 235 ? 13.588 -20.609 1.598 1.00 97.62 235 VAL A O 1
ATOM 1770 N N . LEU A 1 236 ? 13.800 -19.780 -0.489 1.00 98.19 236 LEU A N 1
ATOM 1771 C CA . LEU A 1 236 ? 15.233 -19.524 -0.442 1.00 98.19 236 LEU A CA 1
ATOM 1772 C C . LEU A 1 236 ? 15.406 -18.025 -0.207 1.00 98.19 236 LEU A C 1
ATOM 1774 O O . LEU A 1 236 ? 14.890 -17.223 -0.979 1.00 98.19 236 LEU A O 1
ATOM 1778 N N . LEU A 1 237 ? 16.097 -17.631 0.852 1.00 98.31 237 LEU A N 1
ATOM 1779 C CA . LEU A 1 237 ? 16.232 -16.238 1.257 1.00 98.31 237 LEU A CA 1
ATOM 1780 C C . LEU A 1 237 ? 17.699 -15.808 1.208 1.00 98.31 237 LEU A C 1
ATOM 1782 O O . LEU A 1 237 ? 18.544 -16.389 1.890 1.00 98.31 237 LEU A O 1
ATOM 1786 N N . LEU A 1 238 ? 17.989 -14.763 0.431 1.00 98.12 238 LEU A N 1
ATOM 1787 C CA . LEU A 1 238 ? 19.222 -13.986 0.553 1.00 98.12 238 LEU A CA 1
ATOM 1788 C C . LEU A 1 238 ? 18.940 -12.801 1.476 1.00 98.12 238 LEU A C 1
ATOM 1790 O O . LEU A 1 238 ? 18.078 -11.980 1.159 1.00 98.12 238 LEU A O 1
ATOM 1794 N N . GLN A 1 239 ? 19.649 -12.706 2.599 1.00 96.56 239 GLN A N 1
ATOM 1795 C CA . GLN A 1 239 ? 19.411 -11.662 3.595 1.00 96.56 239 GLN A CA 1
ATOM 1796 C C . GLN A 1 239 ? 20.699 -10.973 4.035 1.00 96.56 239 GLN A C 1
ATOM 1798 O O . GLN A 1 239 ? 21.746 -11.605 4.178 1.00 96.56 239 GLN A O 1
ATOM 1803 N N . HIS A 1 240 ? 20.599 -9.667 4.280 1.00 94.00 240 HIS A N 1
ATOM 1804 C CA . HIS A 1 240 ? 21.723 -8.859 4.730 1.00 94.00 240 HIS A CA 1
ATOM 1805 C C . HIS A 1 240 ? 22.047 -9.175 6.196 1.00 94.00 240 HIS A C 1
ATOM 1807 O O . HIS A 1 240 ? 21.113 -9.320 6.990 1.00 94.00 240 HIS A O 1
ATOM 1813 N N . PRO A 1 241 ? 23.333 -9.230 6.605 1.00 90.81 241 PRO A N 1
ATOM 1814 C CA . PRO A 1 241 ? 23.724 -9.572 7.975 1.00 90.81 241 PRO A CA 1
ATOM 1815 C C . PRO A 1 241 ? 23.030 -8.750 9.069 1.00 90.81 241 PRO A C 1
ATOM 1817 O O . PRO A 1 241 ? 22.768 -9.262 10.150 1.00 90.81 241 PRO A O 1
ATOM 1820 N N . THR A 1 242 ? 22.702 -7.485 8.792 1.00 89.44 242 THR A N 1
ATOM 1821 C CA . THR A 1 242 ? 22.036 -6.583 9.753 1.00 89.44 242 THR A CA 1
ATOM 1822 C C . THR A 1 242 ? 20.509 -6.711 9.784 1.00 89.44 242 THR A C 1
ATOM 1824 O O . THR A 1 242 ? 19.862 -6.009 10.559 1.00 89.44 242 THR A O 1
ATOM 1827 N N . LYS A 1 243 ? 19.921 -7.565 8.935 1.00 91.19 243 LYS A N 1
ATOM 1828 C CA . LYS A 1 243 ? 18.466 -7.681 8.716 1.00 91.19 243 LYS A CA 1
ATOM 1829 C C . LYS A 1 243 ? 17.899 -9.072 8.997 1.00 91.19 243 LYS A C 1
ATOM 1831 O O . LYS A 1 243 ? 16.703 -9.280 8.815 1.00 91.19 243 LYS A O 1
ATOM 1836 N N . VAL A 1 244 ? 18.741 -10.009 9.430 1.00 93.75 244 VAL A N 1
ATOM 1837 C CA . VAL A 1 244 ? 18.314 -11.358 9.818 1.00 93.75 244 VAL A CA 1
ATOM 1838 C C . VAL A 1 244 ? 17.483 -11.291 11.099 1.00 93.75 244 VAL A C 1
ATOM 1840 O O . VAL A 1 244 ? 17.851 -10.603 12.052 1.00 93.75 244 VAL A O 1
ATOM 1843 N N . THR A 1 245 ? 16.376 -12.027 11.127 1.00 95.25 245 THR A N 1
ATOM 1844 C CA . THR A 1 245 ? 15.506 -12.182 12.300 1.00 95.25 245 THR A CA 1
ATOM 1845 C C . THR A 1 245 ? 15.318 -13.663 12.630 1.00 95.25 245 THR A C 1
ATOM 1847 O O . THR A 1 245 ? 15.462 -14.525 11.762 1.00 95.25 245 THR A O 1
ATOM 1850 N N . ALA A 1 246 ? 14.941 -13.964 13.875 1.00 95.19 246 ALA A N 1
ATOM 1851 C CA . ALA A 1 246 ? 14.652 -15.336 14.296 1.00 95.19 246 ALA A CA 1
ATOM 1852 C C . ALA A 1 246 ? 13.476 -15.955 13.514 1.00 95.19 246 ALA A C 1
ATOM 1854 O O . ALA A 1 246 ? 13.498 -17.142 13.202 1.00 95.19 246 ALA A O 1
ATOM 1855 N N . GLU A 1 247 ? 12.467 -15.152 13.148 1.00 95.31 247 GLU A N 1
ATOM 1856 C CA . GLU A 1 247 ? 11.335 -15.627 12.342 1.00 95.31 247 GLU A CA 1
ATOM 1857 C C . GLU A 1 247 ? 11.790 -16.034 10.930 1.00 95.31 247 GLU A C 1
ATOM 1859 O O . GLU A 1 247 ? 11.359 -17.062 10.410 1.00 95.31 247 GLU A O 1
ATOM 1864 N N . GLN A 1 248 ? 12.714 -15.286 10.318 1.00 96.31 248 GLN A N 1
ATOM 1865 C CA . GLN A 1 248 ? 13.294 -15.655 9.023 1.00 96.31 248 GLN A CA 1
ATOM 1866 C C . GLN A 1 248 ? 14.124 -16.939 9.108 1.00 96.31 248 GLN A C 1
ATOM 1868 O O . GLN A 1 248 ? 14.029 -17.774 8.211 1.00 96.31 248 GLN A O 1
ATOM 1873 N N . GLU A 1 249 ? 14.912 -17.108 10.173 1.00 94.88 249 GLU A N 1
ATOM 1874 C CA . GLU A 1 249 ? 15.689 -18.331 10.420 1.00 94.88 249 GLU A CA 1
ATOM 1875 C C . GLU A 1 249 ? 14.794 -19.564 10.601 1.00 94.88 249 GLU A C 1
ATOM 1877 O O . GLU A 1 249 ? 15.147 -20.653 10.152 1.00 94.88 249 GLU A O 1
ATOM 1882 N N . GLU A 1 250 ? 13.630 -19.399 11.234 1.00 95.19 250 GLU A N 1
ATOM 1883 C CA . GLU A 1 250 ? 12.667 -20.480 11.453 1.00 95.19 250 GLU A CA 1
ATOM 1884 C C . GLU A 1 250 ? 11.883 -20.846 10.181 1.00 95.19 250 GLU A C 1
ATOM 1886 O O . GLU A 1 250 ? 11.647 -22.030 9.902 1.00 95.19 250 GLU A O 1
ATOM 1891 N N . LEU A 1 251 ? 11.432 -19.834 9.432 1.00 95.38 251 LEU A N 1
ATOM 1892 C CA . LEU A 1 251 ? 10.487 -20.011 8.329 1.00 95.38 251 LEU A CA 1
ATOM 1893 C C . LEU A 1 251 ? 11.149 -20.278 6.974 1.00 95.38 251 LEU A C 1
ATOM 1895 O O . LEU A 1 251 ? 10.551 -20.984 6.155 1.00 95.38 251 LEU A O 1
ATOM 1899 N N . ALA A 1 252 ? 12.330 -19.711 6.705 1.00 96.06 252 ALA A N 1
ATOM 1900 C CA . ALA A 1 252 ? 13.017 -19.919 5.434 1.00 96.06 252 ALA A CA 1
ATOM 1901 C C . ALA A 1 252 ? 13.521 -21.367 5.320 1.00 96.06 252 ALA A C 1
ATOM 1903 O O . ALA A 1 252 ? 14.126 -21.908 6.242 1.00 96.06 252 ALA A O 1
ATOM 1904 N N . ASP A 1 253 ? 13.309 -21.998 4.164 1.00 95.50 253 ASP A N 1
ATOM 1905 C CA . ASP A 1 253 ? 13.806 -23.356 3.914 1.00 95.50 253 ASP A CA 1
ATOM 1906 C C . ASP A 1 253 ? 15.329 -23.346 3.716 1.00 95.50 253 ASP A C 1
ATOM 1908 O O . ASP A 1 253 ? 16.032 -24.263 4.142 1.00 95.50 253 ASP A O 1
ATOM 1912 N N . VAL A 1 254 ? 15.847 -22.276 3.105 1.00 95.69 254 VAL A N 1
ATOM 1913 C CA . VAL A 1 254 ? 17.279 -21.992 3.012 1.00 95.69 254 VAL A CA 1
ATOM 1914 C C . VAL A 1 254 ? 17.512 -20.505 3.246 1.00 95.69 254 VAL A C 1
ATOM 1916 O O . VAL A 1 254 ? 17.027 -19.682 2.479 1.00 95.69 254 VAL A O 1
ATOM 1919 N N . LEU A 1 255 ? 18.320 -20.159 4.247 1.00 96.69 255 LEU A N 1
ATOM 1920 C CA . LEU A 1 255 ? 18.806 -18.797 4.470 1.00 96.69 255 LEU A CA 1
ATOM 1921 C C . LEU A 1 255 ? 20.286 -18.692 4.075 1.00 96.69 255 LEU A C 1
ATOM 1923 O O . LEU A 1 255 ? 21.116 -19.534 4.440 1.00 96.69 255 LEU A O 1
ATOM 1927 N N . ARG A 1 256 ? 20.630 -17.659 3.306 1.00 97.00 256 ARG A N 1
ATOM 1928 C CA . ARG A 1 256 ? 22.006 -17.259 2.998 1.00 97.00 256 ARG A CA 1
ATOM 1929 C C . ARG A 1 256 ? 22.205 -15.825 3.454 1.00 97.00 256 ARG A C 1
ATOM 1931 O O . ARG A 1 256 ? 21.480 -14.929 3.031 1.00 97.00 256 ARG A O 1
ATOM 1938 N N . VAL A 1 257 ? 23.193 -15.634 4.319 1.00 96.38 257 VAL A N 1
ATOM 1939 C CA . VAL A 1 257 ? 23.515 -14.332 4.901 1.00 96.38 257 VAL A CA 1
ATOM 1940 C C . VAL A 1 257 ? 24.702 -13.734 4.154 1.00 96.38 257 VAL A C 1
ATOM 1942 O O . VAL A 1 257 ? 25.795 -14.295 4.180 1.00 96.38 257 VAL A O 1
ATOM 1945 N N . LEU A 1 258 ? 24.470 -12.626 3.456 1.00 94.62 258 LEU A N 1
ATOM 1946 C CA . LEU A 1 258 ? 25.444 -11.914 2.625 1.00 94.62 258 LEU A CA 1
ATOM 1947 C C . LEU A 1 258 ? 24.950 -10.494 2.341 1.00 94.62 258 LEU A C 1
ATOM 1949 O O . LEU A 1 258 ? 23.759 -10.222 2.468 1.00 94.62 258 LEU A O 1
ATOM 1953 N N . ASP A 1 259 ? 25.833 -9.599 1.902 1.00 92.12 259 ASP A N 1
ATOM 1954 C CA . ASP A 1 259 ? 25.382 -8.315 1.364 1.00 92.12 259 ASP A CA 1
ATOM 1955 C C . ASP A 1 259 ? 24.685 -8.532 0.014 1.00 92.12 259 ASP A C 1
ATOM 1957 O O . ASP A 1 259 ? 25.321 -8.582 -1.037 1.00 92.12 259 ASP A O 1
ATOM 1961 N N . TYR A 1 260 ? 23.361 -8.696 0.043 1.00 94.19 260 TYR A N 1
ATOM 1962 C CA . TYR A 1 260 ? 22.582 -8.931 -1.169 1.00 94.19 260 TYR A CA 1
ATOM 1963 C C . TYR A 1 260 ? 22.450 -7.688 -2.057 1.00 94.19 260 TYR A C 1
ATOM 1965 O O . TYR A 1 260 ? 21.848 -7.790 -3.125 1.00 94.19 260 TYR A O 1
ATOM 1973 N N . THR A 1 261 ? 22.970 -6.527 -1.643 1.00 90.44 261 THR A N 1
ATOM 1974 C CA . THR A 1 261 ? 23.036 -5.329 -2.494 1.00 90.44 261 THR A CA 1
ATOM 1975 C C . THR A 1 261 ? 24.229 -5.393 -3.452 1.00 90.44 261 THR A C 1
ATOM 1977 O O . THR A 1 261 ? 24.185 -4.806 -4.535 1.00 90.44 261 THR A O 1
ATOM 1980 N N . ASP A 1 262 ? 25.251 -6.191 -3.127 1.00 91.12 262 ASP A N 1
ATOM 1981 C CA . ASP A 1 262 ? 26.422 -6.417 -3.970 1.00 91.12 262 ASP A CA 1
ATOM 1982 C C . ASP A 1 262 ? 26.231 -7.628 -4.893 1.00 91.12 262 ASP A C 1
ATOM 1984 O O . ASP A 1 262 ? 26.181 -8.786 -4.470 1.00 91.12 262 ASP A O 1
ATOM 1988 N N . TRP A 1 263 ? 26.191 -7.369 -6.199 1.00 95.06 263 TRP A N 1
ATOM 1989 C CA . TRP A 1 263 ? 26.076 -8.423 -7.204 1.00 95.06 263 TRP A CA 1
ATOM 1990 C C . TRP A 1 263 ? 27.234 -9.426 -7.173 1.00 95.06 263 TRP A C 1
ATOM 1992 O O . TRP A 1 263 ? 27.004 -10.612 -7.406 1.00 95.06 263 TRP A O 1
ATOM 2002 N N . ALA A 1 264 ? 28.455 -8.987 -6.852 1.00 95.25 264 ALA A N 1
ATOM 2003 C CA . ALA A 1 264 ? 29.610 -9.881 -6.782 1.00 95.25 264 ALA A CA 1
ATOM 2004 C C . ALA A 1 264 ? 29.462 -10.921 -5.659 1.00 95.25 264 ALA A C 1
ATOM 2006 O O . ALA A 1 264 ? 29.958 -12.042 -5.785 1.00 95.25 264 ALA A O 1
ATOM 2007 N N . ALA A 1 265 ? 28.739 -10.574 -4.590 1.00 94.50 265 ALA A N 1
ATOM 2008 C CA . ALA A 1 265 ? 28.375 -11.498 -3.524 1.00 94.50 265 ALA A CA 1
ATOM 2009 C C . ALA A 1 265 ? 27.163 -12.372 -3.901 1.00 94.50 265 ALA A C 1
ATOM 2011 O O . ALA A 1 265 ? 27.134 -13.561 -3.578 1.00 94.50 265 ALA A O 1
ATOM 2012 N N . VAL A 1 266 ? 26.169 -11.803 -4.593 1.00 97.75 266 VAL A N 1
ATOM 2013 C CA . VAL A 1 266 ? 24.915 -12.490 -4.950 1.00 97.75 266 VAL A CA 1
ATOM 2014 C C . VAL A 1 266 ? 25.102 -13.550 -6.033 1.00 97.75 266 VAL A C 1
ATOM 2016 O O . VAL A 1 266 ? 24.578 -14.656 -5.887 1.00 97.75 266 VAL A O 1
ATOM 2019 N N . GLU A 1 267 ? 25.824 -13.246 -7.114 1.00 97.62 267 GLU A N 1
ATOM 2020 C CA . GLU A 1 267 ? 25.886 -14.114 -8.298 1.00 97.62 267 GLU A CA 1
ATOM 2021 C C . GLU A 1 267 ? 26.351 -15.549 -7.981 1.00 97.62 267 GLU A C 1
ATOM 2023 O O . GLU A 1 267 ? 25.655 -16.493 -8.377 1.00 97.62 267 GLU A O 1
ATOM 2028 N N . PRO A 1 268 ? 27.463 -15.771 -7.247 1.00 96.25 268 PRO A N 1
ATOM 2029 C CA . PRO A 1 268 ? 27.932 -17.126 -6.962 1.00 96.25 268 PRO A CA 1
ATOM 2030 C C . PRO A 1 268 ? 26.923 -17.930 -6.133 1.00 96.25 268 PRO A C 1
ATOM 2032 O O . PRO A 1 268 ? 26.726 -19.123 -6.371 1.00 96.25 268 PRO A O 1
ATOM 2035 N N . VAL A 1 269 ? 26.242 -17.273 -5.188 1.00 97.12 269 VAL A N 1
ATOM 2036 C CA . VAL A 1 269 ? 25.223 -17.906 -4.341 1.00 97.12 269 VAL A CA 1
ATOM 2037 C C . VAL A 1 269 ? 23.977 -18.247 -5.153 1.00 97.12 269 VAL A C 1
ATOM 2039 O O . VAL A 1 269 ? 23.456 -19.353 -5.025 1.00 97.12 269 VAL A O 1
ATOM 2042 N N . ALA A 1 270 ? 23.526 -17.348 -6.030 1.00 96.75 270 ALA A N 1
ATOM 2043 C CA . ALA A 1 270 ? 22.381 -17.596 -6.901 1.00 96.75 270 ALA A CA 1
ATOM 2044 C C . ALA A 1 270 ? 22.630 -18.772 -7.862 1.00 96.75 270 ALA A C 1
ATOM 2046 O O . ALA A 1 270 ? 21.733 -19.588 -8.064 1.00 96.75 270 ALA A O 1
ATOM 2047 N N . ARG A 1 271 ? 23.851 -18.909 -8.404 1.00 96.38 271 ARG A N 1
ATOM 2048 C CA . ARG A 1 271 ? 24.253 -20.072 -9.221 1.00 96.38 271 ARG A CA 1
ATOM 2049 C C . ARG A 1 271 ? 24.201 -21.372 -8.431 1.00 96.38 271 ARG A C 1
ATOM 2051 O O . ARG A 1 271 ? 23.566 -22.317 -8.886 1.00 96.38 271 ARG A O 1
ATOM 2058 N N . SER A 1 272 ? 24.782 -21.388 -7.232 1.00 93.75 272 SER A N 1
ATOM 2059 C CA . SER A 1 272 ? 24.730 -22.565 -6.359 1.00 93.75 272 SER A CA 1
ATOM 2060 C C . SER A 1 272 ? 23.288 -22.971 -6.037 1.00 93.75 272 SER A C 1
ATOM 2062 O O . SER A 1 272 ? 22.945 -24.140 -6.172 1.00 93.75 272 SER A O 1
ATOM 2064 N N . LEU A 1 273 ? 22.423 -22.012 -5.688 1.00 94.44 273 LEU A N 1
ATOM 2065 C CA . LEU A 1 273 ? 21.013 -22.284 -5.395 1.00 94.44 273 LEU A CA 1
ATOM 2066 C C . LEU A 1 273 ? 20.206 -22.702 -6.629 1.00 94.44 273 LEU A C 1
ATOM 2068 O O . LEU A 1 273 ? 19.178 -23.356 -6.474 1.00 94.44 273 LEU A O 1
ATOM 2072 N N . ARG A 1 274 ? 20.629 -22.316 -7.841 1.00 93.31 274 ARG A N 1
ATOM 2073 C CA . ARG A 1 274 ? 19.985 -22.726 -9.096 1.00 93.31 274 ARG A CA 1
ATOM 2074 C C . ARG A 1 274 ? 20.304 -24.177 -9.454 1.00 93.31 274 ARG A C 1
ATOM 2076 O O . ARG A 1 274 ? 19.434 -24.840 -10.011 1.00 93.31 274 ARG A O 1
ATOM 2083 N N . GLU A 1 275 ? 21.517 -24.641 -9.158 1.00 89.06 275 GLU A N 1
ATOM 2084 C CA . GLU A 1 275 ? 21.929 -26.038 -9.355 1.00 89.06 275 GLU A CA 1
ATOM 2085 C C . GLU A 1 275 ? 21.218 -26.967 -8.370 1.00 89.06 275 GLU A C 1
ATOM 2087 O O . GLU A 1 275 ? 20.620 -27.961 -8.776 1.00 89.06 275 GLU A O 1
ATOM 2092 N N . GLU A 1 276 ? 21.240 -26.615 -7.086 1.00 83.75 276 GLU A N 1
ATOM 2093 C CA . GLU A 1 276 ? 20.541 -27.344 -6.036 1.00 83.75 276 GLU A CA 1
ATOM 2094 C C . GLU A 1 276 ? 20.213 -26.370 -4.894 1.00 83.75 276 GLU A C 1
ATOM 2096 O O . GLU A 1 276 ? 21.115 -25.753 -4.319 1.00 83.75 276 GLU A O 1
ATOM 2101 N N . PRO A 1 277 ? 18.934 -26.188 -4.531 1.00 85.56 277 PRO A N 1
ATOM 2102 C CA . PRO A 1 277 ? 17.756 -26.964 -4.946 1.00 85.56 277 PRO A CA 1
ATOM 2103 C C . PRO A 1 277 ? 17.124 -26.647 -6.307 1.00 85.56 277 PRO A C 1
ATOM 2105 O O . PRO A 1 277 ? 16.285 -27.413 -6.774 1.00 85.56 277 PRO A O 1
ATOM 2108 N N . GLY A 1 278 ? 17.451 -25.507 -6.906 1.00 92.69 278 GLY A N 1
ATOM 2109 C CA . GLY A 1 278 ? 16.648 -24.902 -7.962 1.00 92.69 278 GLY A CA 1
ATOM 2110 C C . GLY A 1 278 ? 15.477 -24.073 -7.417 1.00 92.69 278 GLY A C 1
ATOM 2111 O O . GLY A 1 278 ? 15.012 -24.243 -6.293 1.00 92.69 278 GLY A O 1
ATOM 2112 N N . PHE A 1 279 ? 15.009 -23.129 -8.231 1.00 96.44 279 PHE A N 1
ATOM 2113 C CA . PHE A 1 279 ? 13.874 -22.249 -7.938 1.00 96.44 279 PHE A CA 1
ATOM 2114 C C . PHE A 1 279 ? 13.225 -21.783 -9.242 1.00 96.44 279 PHE A C 1
ATOM 2116 O O . PHE A 1 279 ? 13.906 -21.681 -10.267 1.00 96.44 279 PHE A O 1
ATOM 2123 N N . ARG A 1 280 ? 11.923 -21.492 -9.211 1.00 95.75 280 ARG A N 1
ATOM 2124 C CA . ARG A 1 280 ? 11.146 -21.067 -10.384 1.00 95.75 280 ARG A CA 1
ATOM 2125 C C . ARG A 1 280 ? 11.455 -19.636 -10.810 1.00 95.75 280 ARG A C 1
ATOM 2127 O O . ARG A 1 280 ? 11.586 -19.364 -11.998 1.00 95.75 280 ARG A O 1
ATOM 2134 N N . VAL A 1 281 ? 11.543 -18.729 -9.841 1.00 97.44 281 VAL A N 1
ATOM 2135 C CA . VAL A 1 281 ? 11.700 -17.287 -10.068 1.00 97.44 281 VAL A CA 1
ATOM 2136 C C . VAL A 1 281 ? 12.455 -16.643 -8.906 1.00 97.44 281 VAL A C 1
ATOM 2138 O O . VAL A 1 281 ? 12.367 -17.122 -7.770 1.00 97.44 281 VAL A O 1
ATOM 2141 N N . ALA A 1 282 ? 13.188 -15.564 -9.190 1.00 98.12 282 ALA A N 1
ATOM 2142 C CA . ALA A 1 282 ? 13.737 -14.681 -8.171 1.00 98.12 282 ALA A CA 1
ATOM 2143 C C . ALA A 1 282 ? 12.882 -13.414 -8.042 1.00 98.12 282 ALA A C 1
ATOM 2145 O O . ALA A 1 282 ? 12.546 -12.772 -9.038 1.00 98.12 282 ALA A O 1
ATOM 2146 N N . LEU A 1 283 ? 12.535 -13.042 -6.812 1.00 96.56 283 LEU A N 1
ATOM 2147 C CA . LEU A 1 283 ? 11.702 -11.880 -6.510 1.00 96.56 283 LEU A CA 1
ATOM 2148 C C . LEU A 1 283 ? 12.336 -11.037 -5.404 1.00 96.56 283 LEU A C 1
ATOM 2150 O O . LEU A 1 283 ? 13.041 -11.536 -4.527 1.00 96.56 283 LEU A O 1
ATOM 2154 N N . SER A 1 284 ? 12.022 -9.750 -5.411 1.00 95.69 284 SER A N 1
ATOM 2155 C CA . SER A 1 284 ? 12.147 -8.898 -4.237 1.00 95.69 284 SER A CA 1
ATOM 2156 C C . SER A 1 284 ? 10.934 -7.989 -4.174 1.00 95.69 284 SER A C 1
ATOM 2158 O O . SER A 1 284 ? 10.454 -7.519 -5.201 1.00 95.69 284 SER A O 1
ATOM 2160 N N . ILE A 1 285 ? 10.440 -7.750 -2.965 1.00 91.75 285 ILE A N 1
ATOM 2161 C CA . ILE A 1 285 ? 9.410 -6.740 -2.699 1.00 91.75 285 ILE A CA 1
ATOM 2162 C C . ILE A 1 285 ? 9.943 -5.625 -1.792 1.00 91.75 285 ILE A C 1
ATOM 2164 O O . ILE A 1 285 ? 9.180 -4.800 -1.298 1.00 91.75 285 ILE A O 1
ATOM 2168 N N . THR A 1 286 ? 11.263 -5.590 -1.588 1.00 89.31 286 THR A N 1
ATOM 2169 C CA . THR A 1 286 ? 11.973 -4.531 -0.866 1.00 89.31 286 THR A CA 1
ATOM 2170 C C . THR A 1 286 ? 12.900 -3.799 -1.828 1.00 89.31 286 THR A C 1
ATOM 2172 O O . THR A 1 286 ? 13.479 -4.409 -2.720 1.00 89.31 286 THR A O 1
ATOM 2175 N N . GLU A 1 287 ? 13.055 -2.486 -1.653 1.00 88.81 287 GLU A N 1
ATOM 2176 C CA . GLU A 1 287 ? 13.802 -1.644 -2.599 1.00 88.81 287 GLU A CA 1
ATOM 2177 C C . GLU A 1 287 ? 15.220 -2.160 -2.933 1.00 88.81 287 GLU A C 1
ATOM 2179 O O . GLU A 1 287 ? 15.537 -2.273 -4.118 1.00 88.81 287 GLU A O 1
ATOM 2184 N N . PRO A 1 288 ? 16.083 -2.531 -1.959 1.00 89.62 288 PRO A N 1
ATOM 2185 C CA . PRO A 1 288 ? 17.484 -2.831 -2.271 1.00 89.62 288 PRO A CA 1
ATOM 2186 C C . PRO A 1 288 ? 17.683 -4.171 -2.995 1.00 89.62 288 PRO A C 1
ATOM 2188 O O . PRO A 1 288 ? 18.750 -4.414 -3.554 1.00 89.62 288 PRO A O 1
ATOM 2191 N N . GLY A 1 289 ? 16.686 -5.062 -2.966 1.00 93.56 289 GLY A N 1
ATOM 2192 C CA . GLY A 1 289 ? 16.778 -6.387 -3.582 1.00 93.56 289 GLY A CA 1
ATOM 2193 C C . GLY A 1 289 ? 16.280 -6.448 -5.026 1.00 93.56 289 GLY A C 1
ATOM 2194 O O . GLY A 1 289 ? 16.573 -7.421 -5.723 1.00 93.56 289 GLY A O 1
ATOM 2195 N N . LEU A 1 290 ? 15.553 -5.425 -5.490 1.00 94.94 290 LEU A N 1
ATOM 2196 C CA . LEU A 1 290 ? 14.877 -5.415 -6.789 1.00 94.94 290 LEU A CA 1
ATOM 2197 C C . LEU A 1 290 ? 15.834 -5.687 -7.953 1.00 94.94 290 LEU A C 1
ATOM 2199 O O . LEU A 1 290 ? 15.633 -6.625 -8.725 1.00 94.94 290 LEU A O 1
ATOM 2203 N N . GLU A 1 291 ? 16.899 -4.894 -8.072 1.00 95.31 291 GLU A N 1
ATOM 2204 C CA . GLU A 1 291 ? 17.842 -5.002 -9.188 1.00 95.31 291 GLU A CA 1
ATOM 2205 C C . GLU A 1 291 ? 18.532 -6.368 -9.241 1.00 95.31 291 GLU A C 1
ATOM 2207 O O . GLU A 1 291 ? 18.647 -6.952 -10.318 1.00 95.31 291 GLU A O 1
ATOM 2212 N N . ASN A 1 292 ? 18.953 -6.906 -8.094 1.00 97.31 292 ASN A N 1
ATOM 2213 C CA . ASN A 1 292 ? 19.636 -8.197 -8.050 1.00 97.31 292 ASN A CA 1
ATOM 2214 C C . ASN A 1 292 ? 18.670 -9.370 -8.279 1.00 97.31 292 ASN A C 1
ATOM 2216 O O . ASN A 1 292 ? 19.060 -10.326 -8.945 1.00 97.31 292 ASN A O 1
ATOM 2220 N N . ALA A 1 293 ? 17.403 -9.282 -7.851 1.00 98.00 293 ALA A N 1
ATOM 2221 C CA . ALA A 1 293 ? 16.375 -10.236 -8.279 1.00 98.00 293 ALA A CA 1
ATOM 2222 C C . ALA A 1 293 ? 16.203 -10.216 -9.809 1.00 98.00 293 ALA A C 1
ATOM 2224 O O . ALA A 1 293 ? 16.199 -11.271 -10.445 1.00 98.00 293 ALA A O 1
ATOM 2225 N N . GLY A 1 294 ? 16.168 -9.024 -10.415 1.00 97.88 294 GLY A N 1
ATOM 2226 C CA . GLY A 1 294 ? 16.089 -8.877 -11.868 1.00 97.88 294 GLY A CA 1
ATOM 2227 C C . GLY A 1 294 ? 17.301 -9.429 -12.618 1.00 97.88 294 GLY A C 1
ATOM 2228 O O . GLY A 1 294 ? 17.138 -10.104 -13.631 1.00 97.88 294 GLY A O 1
ATOM 2229 N N . ARG A 1 295 ? 18.516 -9.227 -12.092 1.00 98.50 295 ARG A N 1
ATOM 2230 C CA . ARG A 1 295 ? 19.737 -9.833 -12.652 1.00 98.50 295 ARG A CA 1
ATOM 2231 C C . ARG A 1 295 ? 19.708 -11.354 -12.583 1.00 98.50 295 ARG A C 1
ATOM 2233 O O . ARG A 1 295 ? 20.147 -11.996 -13.528 1.00 98.50 295 ARG A O 1
ATOM 2240 N N . ILE A 1 296 ? 19.188 -11.936 -11.500 1.00 98.69 296 ILE A N 1
ATOM 2241 C CA . ILE A 1 296 ? 19.040 -13.394 -11.375 1.00 98.69 296 ILE A CA 1
ATOM 2242 C C . ILE A 1 296 ? 18.047 -13.931 -12.411 1.00 98.69 296 ILE A C 1
ATOM 2244 O O . ILE A 1 296 ? 18.325 -14.952 -13.042 1.00 98.69 296 ILE A O 1
ATOM 2248 N N . ASN A 1 297 ? 16.916 -13.246 -12.608 1.00 98.31 297 ASN A N 1
ATOM 2249 C CA . ASN A 1 297 ? 15.931 -13.639 -13.616 1.00 98.31 297 ASN A CA 1
ATOM 2250 C C . ASN A 1 297 ? 16.536 -13.611 -15.026 1.00 98.31 297 ASN A C 1
ATOM 2252 O O . ASN A 1 297 ? 16.423 -14.602 -15.744 1.00 98.31 297 ASN A O 1
ATOM 2256 N N . ASP A 1 298 ? 17.256 -12.543 -15.383 1.00 98.19 298 ASP A N 1
ATOM 2257 C CA . ASP A 1 298 ? 17.947 -12.442 -16.675 1.00 98.19 298 ASP A CA 1
ATOM 2258 C C . ASP A 1 298 ? 19.048 -13.505 -16.824 1.00 98.19 298 ASP A C 1
ATOM 2260 O O . ASP A 1 298 ? 19.192 -14.112 -17.885 1.00 98.19 298 ASP A O 1
ATOM 2264 N N . LEU A 1 299 ? 19.808 -13.769 -15.753 1.00 97.94 299 LEU A N 1
ATOM 2265 C CA . LEU A 1 299 ? 20.920 -14.722 -15.752 1.00 97.94 299 LEU A CA 1
ATOM 2266 C C . LEU A 1 299 ? 20.478 -16.150 -16.085 1.00 97.94 299 LEU A C 1
ATOM 2268 O O . LEU A 1 299 ? 21.214 -16.886 -16.745 1.00 97.94 299 LEU A O 1
ATOM 2272 N N . PHE A 1 300 ? 19.299 -16.549 -15.609 1.00 97.12 300 PHE A N 1
ATOM 2273 C CA . PHE A 1 300 ? 18.774 -17.905 -15.779 1.00 97.12 300 PHE A CA 1
ATOM 2274 C C . PHE A 1 300 ? 17.591 -17.994 -16.751 1.00 97.12 300 PHE A C 1
ATOM 2276 O O . PHE A 1 300 ? 17.059 -19.089 -16.931 1.00 97.12 300 PHE A O 1
ATOM 2283 N N . GLY A 1 301 ? 17.194 -16.881 -17.380 1.00 95.81 301 GLY A N 1
ATOM 2284 C CA . GLY A 1 301 ? 16.054 -16.820 -18.299 1.00 95.81 301 GLY A CA 1
ATOM 2285 C C . GLY A 1 301 ? 14.725 -17.189 -17.634 1.00 95.81 301 GLY A C 1
ATOM 2286 O O . GLY A 1 301 ? 13.972 -17.984 -18.190 1.00 95.81 301 GLY A O 1
ATOM 2287 N N . LEU A 1 302 ? 14.477 -16.683 -16.423 1.00 95.38 302 LEU A N 1
ATOM 2288 C CA . LEU A 1 302 ? 13.264 -16.966 -15.645 1.00 95.38 302 LEU A CA 1
ATOM 2289 C C . LEU A 1 302 ? 12.137 -15.990 -16.000 1.00 95.38 302 LEU A C 1
ATOM 2291 O O . LEU A 1 302 ? 12.395 -14.851 -16.380 1.00 95.38 302 LEU A O 1
ATOM 2295 N N . ASP A 1 303 ? 10.890 -16.396 -15.761 1.00 89.69 303 ASP A N 1
ATOM 2296 C CA . ASP A 1 303 ? 9.678 -15.606 -16.048 1.00 89.69 303 ASP A CA 1
ATOM 2297 C C . ASP A 1 303 ? 9.442 -14.427 -15.068 1.00 89.69 303 ASP A C 1
ATOM 2299 O O . ASP A 1 303 ? 8.326 -13.926 -14.939 1.00 89.69 303 ASP A O 1
ATOM 2303 N N . GLY A 1 304 ? 10.464 -14.000 -14.322 1.00 93.62 304 GLY A N 1
ATOM 2304 C CA . GLY A 1 304 ? 10.386 -12.847 -13.423 1.00 93.62 304 GLY A CA 1
ATOM 2305 C C . GLY A 1 304 ? 10.748 -11.531 -14.114 1.00 93.62 304 GLY A C 1
ATOM 2306 O O . GLY A 1 304 ? 11.257 -11.507 -15.233 1.00 93.62 304 GLY A O 1
ATOM 2307 N N . THR A 1 305 ? 10.529 -10.406 -13.433 1.00 96.12 305 THR A N 1
ATOM 2308 C CA . THR A 1 305 ? 10.917 -9.088 -13.959 1.00 96.12 305 THR A CA 1
ATOM 2309 C C . THR A 1 305 ? 12.436 -8.995 -14.095 1.00 96.12 305 THR A C 1
ATOM 2311 O O . THR A 1 305 ? 13.150 -9.222 -13.121 1.00 96.12 305 THR A O 1
ATOM 2314 N N . GLY A 1 306 ? 12.922 -8.651 -15.289 1.00 96.75 306 GLY A N 1
ATOM 2315 C CA . GLY A 1 306 ? 14.352 -8.541 -15.597 1.00 96.75 306 GLY A CA 1
ATOM 2316 C C . GLY A 1 306 ? 15.024 -7.261 -15.084 1.00 96.75 306 GLY A C 1
ATOM 2317 O O . GLY A 1 306 ? 14.367 -6.316 -14.623 1.00 96.75 306 GLY A O 1
ATOM 2318 N N . TYR A 1 307 ? 16.353 -7.198 -15.195 1.00 97.19 307 TYR A N 1
ATOM 2319 C CA . TYR A 1 307 ? 17.179 -6.097 -14.689 1.00 97.19 307 TYR A CA 1
ATOM 2320 C C . TYR A 1 307 ? 16.861 -4.763 -15.364 1.00 97.19 307 TYR A C 1
ATOM 2322 O O . TYR A 1 307 ? 16.712 -3.751 -14.686 1.00 97.19 307 TYR A O 1
ATOM 2330 N N . ALA A 1 308 ? 16.737 -4.744 -16.694 1.00 96.19 308 ALA A N 1
ATOM 2331 C CA . ALA A 1 308 ? 16.538 -3.501 -17.440 1.00 96.19 308 ALA A CA 1
ATOM 2332 C C . ALA A 1 308 ? 15.221 -2.796 -17.068 1.00 96.19 308 ALA A C 1
ATOM 2334 O O . ALA A 1 308 ? 15.209 -1.581 -16.877 1.00 96.19 308 ALA A O 1
ATOM 2335 N N . VAL A 1 309 ? 14.130 -3.559 -16.931 1.00 96.88 309 VAL A N 1
ATOM 2336 C CA . VAL A 1 309 ? 12.818 -3.049 -16.496 1.00 96.88 309 VAL A CA 1
ATOM 2337 C C . VAL A 1 309 ? 12.903 -2.550 -15.057 1.00 96.88 309 VAL A C 1
ATOM 2339 O O . VAL A 1 309 ? 12.526 -1.418 -14.771 1.00 96.88 309 VAL A O 1
ATOM 2342 N N . THR A 1 310 ? 13.479 -3.361 -14.170 1.00 96.50 310 THR A N 1
ATOM 2343 C CA . THR A 1 310 ? 13.632 -3.022 -12.753 1.00 96.50 310 THR A CA 1
ATOM 2344 C C . THR A 1 310 ? 14.459 -1.754 -12.549 1.00 96.50 310 THR A C 1
ATOM 2346 O O . THR A 1 310 ? 14.057 -0.860 -11.810 1.00 96.50 310 THR A O 1
ATOM 2349 N N . ARG A 1 311 ? 15.583 -1.623 -13.263 1.00 95.31 311 ARG A N 1
ATOM 2350 C CA . ARG A 1 311 ? 16.434 -0.434 -13.219 1.00 95.31 311 ARG A CA 1
ATOM 2351 C C . ARG A 1 311 ? 15.683 0.815 -13.671 1.00 95.31 311 ARG A C 1
ATOM 2353 O O . ARG A 1 311 ? 15.850 1.857 -13.060 1.00 95.31 311 ARG A O 1
ATOM 2360 N N . ARG A 1 312 ? 14.863 0.739 -14.724 1.00 95.62 312 ARG A N 1
ATOM 2361 C CA . ARG A 1 312 ? 14.072 1.895 -15.188 1.00 95.62 312 ARG A CA 1
ATOM 2362 C C . ARG A 1 312 ? 12.997 2.325 -14.197 1.00 95.62 312 ARG A C 1
ATOM 2364 O O . ARG A 1 312 ? 12.555 3.459 -14.290 1.00 95.62 312 ARG A O 1
ATOM 2371 N N . LEU A 1 313 ? 12.554 1.438 -13.312 1.00 94.75 313 LEU A N 1
ATOM 2372 C CA . LEU A 1 313 ? 11.637 1.792 -12.234 1.00 94.75 313 LEU A CA 1
ATOM 2373 C C . LEU A 1 313 ? 12.429 2.404 -11.068 1.00 94.75 313 LEU A C 1
ATOM 2375 O O . LEU A 1 313 ? 12.185 3.540 -10.689 1.00 94.75 313 LEU A O 1
ATOM 2379 N N . ARG A 1 314 ? 13.468 1.717 -10.588 1.00 91.12 314 ARG A N 1
ATOM 2380 C CA . ARG A 1 314 ? 14.245 2.130 -9.409 1.00 91.12 314 ARG A CA 1
ATOM 2381 C C . ARG A 1 314 ? 15.143 3.362 -9.610 1.00 91.12 314 ARG A C 1
ATOM 2383 O O . ARG A 1 314 ? 15.201 4.230 -8.743 1.00 91.12 314 ARG A O 1
ATOM 2390 N N . ASP A 1 315 ? 15.882 3.436 -10.716 1.00 93.06 315 ASP A N 1
ATOM 2391 C CA . ASP A 1 315 ? 16.809 4.536 -11.015 1.00 93.06 315 ASP A CA 1
ATOM 2392 C C . ASP A 1 315 ? 16.041 5.664 -11.714 1.00 93.06 315 ASP A C 1
ATOM 2394 O O . ASP A 1 315 ? 15.712 5.593 -12.903 1.00 93.06 315 ASP A O 1
ATOM 2398 N N . LYS A 1 316 ? 15.772 6.735 -10.963 1.00 93.69 316 LYS A N 1
ATOM 2399 C CA . LYS A 1 316 ? 14.997 7.900 -11.411 1.00 93.69 316 LYS A CA 1
ATOM 2400 C C . LYS A 1 316 ? 15.585 8.539 -12.667 1.00 93.69 316 LYS A C 1
ATOM 2402 O O . LYS A 1 316 ? 14.844 8.951 -13.558 1.00 93.69 316 LYS A O 1
ATOM 2407 N N . LEU A 1 317 ? 16.913 8.600 -12.788 1.00 94.94 317 LEU A N 1
ATOM 2408 C CA . LEU A 1 317 ? 17.556 9.170 -13.971 1.00 94.94 317 LEU A CA 1
ATOM 2409 C C . LEU A 1 317 ? 17.443 8.224 -15.175 1.00 94.94 317 LEU A C 1
ATOM 2411 O O . LEU A 1 317 ? 17.223 8.686 -16.298 1.00 94.94 317 LEU A O 1
ATOM 2415 N N . ALA A 1 318 ? 17.559 6.910 -14.964 1.00 95.75 318 ALA A N 1
ATOM 2416 C CA . ALA A 1 318 ? 17.314 5.916 -16.007 1.00 95.75 318 ALA A CA 1
ATOM 2417 C C . ALA A 1 318 ? 15.858 5.954 -16.497 1.00 95.75 318 ALA A C 1
ATOM 2419 O O . ALA A 1 318 ? 15.636 5.923 -17.710 1.00 95.75 318 ALA A O 1
ATOM 2420 N N . MET A 1 319 ? 14.889 6.099 -15.585 1.00 96.31 319 MET A N 1
ATOM 2421 C CA . MET A 1 319 ? 13.474 6.298 -15.912 1.00 96.31 319 MET A CA 1
ATOM 2422 C C . MET A 1 319 ? 13.294 7.511 -16.827 1.00 96.31 319 MET A C 1
ATOM 2424 O O . MET A 1 319 ? 12.733 7.400 -17.916 1.00 96.31 319 MET A O 1
ATOM 2428 N N . ARG A 1 320 ? 13.821 8.673 -16.417 1.00 95.69 320 ARG A N 1
ATOM 2429 C CA . ARG A 1 320 ? 13.679 9.931 -17.162 1.00 95.69 320 ARG A CA 1
ATOM 2430 C C . ARG A 1 320 ? 14.308 9.862 -18.546 1.00 95.69 320 ARG A C 1
ATOM 2432 O O . ARG A 1 320 ? 13.675 10.264 -19.516 1.00 95.69 320 ARG A O 1
ATOM 2439 N N . ARG A 1 321 ? 15.512 9.293 -18.665 1.00 95.50 321 ARG A N 1
ATOM 2440 C CA . ARG A 1 321 ? 16.177 9.090 -19.964 1.00 95.50 321 ARG A CA 1
ATOM 2441 C C . ARG A 1 321 ? 15.375 8.180 -20.889 1.00 95.50 321 ARG A C 1
ATOM 2443 O O . ARG A 1 321 ? 15.294 8.459 -22.082 1.00 95.50 321 ARG A O 1
ATOM 2450 N N . HIS A 1 322 ? 14.791 7.111 -20.348 1.00 95.94 322 HIS A N 1
ATOM 2451 C CA . HIS A 1 322 ? 13.946 6.199 -21.118 1.00 95.94 322 HIS A CA 1
ATOM 2452 C C . HIS A 1 322 ? 12.693 6.909 -21.638 1.00 95.94 322 HIS A C 1
ATOM 2454 O O . HIS A 1 322 ? 12.424 6.862 -22.834 1.00 95.94 322 HIS A O 1
ATOM 2460 N N . LEU A 1 323 ? 11.979 7.633 -20.771 1.00 95.38 323 LEU A N 1
ATOM 2461 C CA . LEU A 1 323 ? 10.769 8.368 -21.154 1.00 95.38 323 LEU A CA 1
ATOM 2462 C C . LEU A 1 323 ? 11.056 9.507 -22.142 1.00 95.38 323 LEU A C 1
ATOM 2464 O O . LEU A 1 323 ? 10.325 9.649 -23.115 1.00 95.38 323 LEU A O 1
ATOM 2468 N N . ALA A 1 324 ? 12.140 10.265 -21.958 1.00 93.69 324 ALA A N 1
ATOM 2469 C CA . ALA A 1 324 ? 12.536 11.332 -22.883 1.00 93.69 324 ALA A CA 1
ATOM 2470 C C . ALA A 1 324 ? 12.872 10.812 -24.293 1.00 93.69 324 ALA A C 1
ATOM 2472 O O . ALA A 1 324 ? 12.695 11.523 -25.280 1.00 93.69 324 ALA A O 1
ATOM 2473 N N . GLY A 1 325 ? 13.334 9.560 -24.404 1.00 94.50 325 GLY A N 1
ATOM 2474 C CA . GLY A 1 325 ? 13.540 8.894 -25.692 1.00 94.50 325 GLY A CA 1
ATOM 2475 C C . GLY A 1 325 ? 12.241 8.516 -26.416 1.00 94.50 325 GLY A C 1
ATOM 2476 O O . GLY A 1 325 ? 12.274 8.273 -27.621 1.00 94.50 325 GLY A O 1
ATOM 2477 N N . LEU A 1 326 ? 11.114 8.465 -25.698 1.00 93.81 326 LEU A N 1
ATOM 2478 C CA . LEU A 1 326 ? 9.787 8.137 -26.230 1.00 93.81 326 LEU A CA 1
ATOM 2479 C C . LEU A 1 326 ? 8.926 9.386 -26.456 1.00 93.81 326 LEU A C 1
ATOM 2481 O O . LEU A 1 326 ? 8.152 9.431 -27.409 1.00 93.81 326 LEU A O 1
ATOM 2485 N N . ASP A 1 327 ? 9.061 10.385 -25.585 1.00 87.69 327 ASP A N 1
ATOM 2486 C CA . ASP A 1 327 ? 8.297 11.627 -25.607 1.00 87.69 327 ASP A CA 1
ATOM 2487 C C . ASP A 1 327 ? 9.217 12.827 -25.314 1.00 87.69 327 ASP A C 1
ATOM 2489 O O . ASP A 1 327 ? 9.656 13.008 -24.175 1.00 87.69 327 ASP A O 1
ATOM 2493 N N . PRO A 1 328 ? 9.487 13.691 -26.310 1.00 82.94 328 PRO A N 1
ATOM 2494 C CA . PRO A 1 328 ? 10.281 14.904 -26.119 1.00 82.94 328 PRO A CA 1
ATOM 2495 C C . PRO A 1 328 ? 9.684 15.909 -25.122 1.00 82.94 328 PRO A C 1
ATOM 2497 O O . PRO A 1 328 ? 10.388 16.820 -24.696 1.00 82.94 328 PRO A O 1
ATOM 2500 N N . SER A 1 329 ? 8.398 15.782 -24.776 1.00 83.19 329 SER A N 1
ATOM 2501 C CA . SER A 1 329 ? 7.712 16.630 -23.793 1.00 83.19 329 SER A CA 1
ATOM 2502 C C . SER A 1 329 ? 7.752 16.080 -22.360 1.00 83.19 329 SER A C 1
ATOM 2504 O O . SER A 1 329 ? 7.199 16.700 -21.440 1.00 83.19 329 SER A O 1
ATOM 2506 N N . ALA A 1 330 ? 8.415 14.933 -22.160 1.00 89.94 330 ALA A N 1
ATOM 2507 C CA . ALA A 1 330 ? 8.652 14.356 -20.846 1.00 89.94 330 ALA A CA 1
ATOM 2508 C C . ALA A 1 330 ? 9.380 15.345 -19.920 1.00 89.94 330 ALA A C 1
ATOM 2510 O O . ALA A 1 330 ? 10.106 16.234 -20.363 1.00 89.94 330 ALA A O 1
ATOM 2511 N N . VAL A 1 331 ? 9.185 15.160 -18.613 1.00 93.50 331 VAL A N 1
ATOM 2512 C CA . VAL A 1 331 ? 9.805 15.978 -17.562 1.00 93.50 331 VAL A CA 1
ATOM 2513 C C . VAL A 1 331 ? 11.315 16.047 -17.777 1.00 93.50 331 VAL A C 1
ATOM 2515 O O . VAL A 1 331 ? 11.991 15.012 -17.808 1.00 93.50 331 VAL A O 1
ATOM 2518 N N . ALA A 1 332 ? 11.835 17.266 -17.921 1.00 94.81 332 ALA A N 1
ATOM 2519 C CA . ALA A 1 332 ? 13.256 17.480 -18.139 1.00 94.81 332 ALA A CA 1
ATOM 2520 C C . ALA A 1 332 ? 14.057 17.023 -16.915 1.00 94.81 332 ALA A C 1
ATOM 2522 O O . ALA A 1 332 ? 13.715 17.363 -15.782 1.00 94.81 332 ALA A O 1
ATOM 2523 N N . ALA A 1 333 ? 15.133 16.266 -17.143 1.00 96.81 333 ALA A N 1
ATOM 2524 C CA . ALA A 1 333 ? 16.024 15.812 -16.084 1.00 96.81 333 ALA A CA 1
ATOM 2525 C C . ALA A 1 333 ? 17.472 15.665 -16.569 1.00 96.81 333 ALA A C 1
ATOM 2527 O O . ALA A 1 333 ? 17.724 15.292 -17.717 1.00 96.81 333 ALA A O 1
ATOM 2528 N N . ALA A 1 334 ? 18.427 15.906 -15.673 1.00 96.94 334 ALA A N 1
ATOM 2529 C CA . ALA A 1 334 ? 19.859 15.803 -15.944 1.00 96.94 334 ALA A CA 1
ATOM 2530 C C . ALA A 1 334 ? 20.633 15.310 -14.704 1.00 96.94 334 ALA A C 1
ATOM 2532 O O . ALA A 1 334 ? 20.203 15.562 -13.581 1.00 96.94 334 ALA A O 1
ATOM 2533 N N . PRO A 1 335 ? 21.769 14.603 -14.862 1.00 97.50 335 PRO A N 1
ATOM 2534 C CA . PRO A 1 335 ? 22.617 14.223 -13.729 1.00 97.50 335 PRO A CA 1
ATOM 2535 C C . PRO A 1 335 ? 23.264 15.450 -13.077 1.00 97.50 335 PRO A C 1
ATOM 2537 O O . PRO A 1 335 ? 23.676 16.363 -13.786 1.00 97.50 335 PRO A O 1
ATOM 2540 N N . LEU A 1 336 ? 23.423 15.428 -11.752 1.00 97.06 336 LEU A N 1
ATOM 2541 C CA . LEU A 1 336 ? 24.130 16.454 -10.982 1.00 97.06 336 LEU A CA 1
ATOM 2542 C C . LEU A 1 336 ? 25.513 15.944 -10.548 1.00 97.06 336 LEU A C 1
ATOM 2544 O O . LEU A 1 336 ? 25.652 15.206 -9.563 1.00 97.06 336 LEU A O 1
ATOM 2548 N N . ALA A 1 337 ? 26.543 16.343 -11.293 1.00 95.06 337 ALA A N 1
ATOM 2549 C CA . ALA A 1 337 ? 27.929 15.944 -11.060 1.00 95.06 337 ALA A CA 1
ATOM 2550 C C . ALA A 1 337 ? 28.793 17.080 -10.496 1.00 95.06 337 ALA A C 1
ATOM 2552 O O . ALA A 1 337 ? 29.742 16.805 -9.763 1.00 95.06 337 ALA A O 1
ATOM 2553 N N . ARG A 1 338 ? 28.485 18.336 -10.835 1.00 96.25 338 ARG A N 1
ATOM 2554 C CA . ARG A 1 338 ? 29.221 19.540 -10.423 1.00 96.25 338 ARG A CA 1
ATOM 2555 C C . ARG A 1 338 ? 28.257 20.666 -10.059 1.00 96.25 338 ARG A C 1
ATOM 2557 O O . ARG A 1 338 ? 27.124 20.685 -10.537 1.00 96.25 338 ARG A O 1
ATOM 2564 N N . ARG A 1 339 ? 28.725 21.642 -9.276 1.00 95.19 339 ARG A N 1
ATOM 2565 C CA . ARG A 1 339 ? 27.935 22.821 -8.888 1.00 95.19 339 ARG A CA 1
ATOM 2566 C C . ARG A 1 339 ? 27.366 23.554 -10.102 1.00 95.19 339 ARG A C 1
ATOM 2568 O O . ARG A 1 339 ? 26.204 23.948 -10.068 1.00 95.19 339 ARG A O 1
ATOM 2575 N N . GLU A 1 340 ? 28.152 23.721 -11.160 1.00 96.56 340 GLU A N 1
ATOM 2576 C CA . GLU A 1 340 ? 27.765 24.468 -12.364 1.00 96.56 340 GLU A CA 1
ATOM 2577 C C . GLU A 1 340 ? 26.594 23.818 -13.111 1.00 96.56 340 GLU A C 1
ATOM 2579 O O . GLU A 1 340 ? 25.866 24.507 -13.825 1.00 96.56 340 GLU A O 1
ATOM 2584 N N . ASP A 1 341 ? 26.368 22.511 -12.926 1.00 97.56 341 ASP A N 1
ATOM 2585 C CA . ASP A 1 341 ? 25.264 21.811 -13.583 1.00 97.56 341 ASP A CA 1
ATOM 2586 C C . ASP A 1 341 ? 23.902 22.385 -13.141 1.00 97.56 341 ASP A C 1
ATOM 2588 O O . ASP A 1 341 ? 22.976 22.436 -13.950 1.00 97.56 341 ASP A O 1
ATOM 2592 N N . LEU A 1 342 ? 23.794 22.893 -11.903 1.00 97.38 342 LEU A N 1
ATOM 2593 C CA . LEU A 1 342 ? 22.586 23.561 -11.399 1.00 97.38 342 LEU A CA 1
ATOM 2594 C C . LEU A 1 342 ? 22.280 24.846 -12.176 1.00 97.38 342 LEU A C 1
ATOM 2596 O O . LEU A 1 342 ? 21.126 25.097 -12.520 1.00 97.38 342 LEU A O 1
ATOM 2600 N N . ASP A 1 343 ? 23.306 25.642 -12.484 1.00 96.31 343 ASP A N 1
ATOM 2601 C CA . ASP A 1 343 ? 23.135 26.902 -13.213 1.00 96.31 343 ASP A CA 1
ATOM 2602 C C . ASP A 1 343 ? 22.810 26.630 -14.687 1.00 96.31 343 ASP A C 1
ATOM 2604 O O . ASP A 1 343 ? 21.962 27.302 -15.276 1.00 96.31 343 ASP A O 1
ATOM 2608 N N . VAL A 1 344 ? 23.441 25.606 -15.275 1.00 97.38 344 VAL A N 1
ATOM 2609 C CA . VAL A 1 344 ? 23.144 25.144 -16.640 1.00 97.38 344 VAL A CA 1
ATOM 2610 C C . VAL A 1 344 ? 21.701 24.652 -16.742 1.00 97.38 344 VAL A C 1
ATOM 2612 O O . VAL A 1 344 ? 20.995 25.021 -17.682 1.00 97.38 344 VAL A O 1
ATOM 2615 N N . PHE A 1 345 ? 21.241 23.858 -15.773 1.00 97.62 345 PHE A N 1
ATOM 2616 C CA . PHE A 1 345 ? 19.866 23.369 -15.743 1.00 97.62 345 PHE A CA 1
ATOM 2617 C C . PHE A 1 345 ? 18.866 24.517 -15.565 1.00 97.62 345 PHE A C 1
ATOM 2619 O O . PHE A 1 345 ? 17.894 24.604 -16.316 1.00 97.62 345 PHE A O 1
ATOM 2626 N N . ALA A 1 346 ? 19.141 25.449 -14.647 1.00 96.88 346 ALA A N 1
ATOM 2627 C CA . ALA A 1 346 ? 18.322 26.640 -14.436 1.00 96.88 346 ALA A CA 1
ATOM 2628 C C . ALA A 1 346 ? 18.232 27.523 -15.691 1.00 96.88 346 ALA A C 1
ATOM 2630 O O . ALA A 1 346 ? 17.159 28.021 -16.021 1.00 96.88 346 ALA A O 1
ATOM 2631 N N . ALA A 1 347 ? 19.336 27.705 -16.420 1.00 96.88 347 ALA A N 1
ATOM 2632 C CA . ALA A 1 347 ? 19.347 28.481 -17.658 1.00 96.88 347 ALA A CA 1
ATOM 2633 C C . ALA A 1 347 ? 18.524 27.818 -18.776 1.00 96.88 347 ALA A C 1
ATOM 2635 O O . ALA A 1 347 ? 17.931 28.517 -19.597 1.00 96.88 347 ALA A O 1
ATOM 2636 N N . ALA A 1 348 ? 18.484 26.483 -18.810 1.00 96.31 348 ALA A N 1
ATOM 2637 C CA . ALA A 1 348 ? 17.751 25.721 -19.817 1.00 96.31 348 ALA A CA 1
ATOM 2638 C C . ALA A 1 348 ? 16.254 25.556 -19.497 1.00 96.31 348 ALA A C 1
ATOM 2640 O O . ALA A 1 348 ? 15.434 25.582 -20.415 1.00 96.31 348 ALA A O 1
ATOM 2641 N N . HIS A 1 349 ? 15.896 25.382 -18.221 1.00 95.31 349 HIS A N 1
ATOM 2642 C CA . HIS A 1 349 ? 14.551 24.960 -17.801 1.00 95.31 349 HIS A CA 1
ATOM 2643 C C . HIS A 1 349 ? 13.863 25.906 -16.806 1.00 95.31 349 HIS A C 1
ATOM 2645 O O . HIS A 1 349 ? 12.663 25.777 -16.576 1.00 95.31 349 HIS A O 1
ATOM 2651 N N . GLY A 1 350 ? 14.581 26.887 -16.258 1.00 95.62 350 GLY A N 1
ATOM 2652 C CA . GLY A 1 350 ? 14.061 27.830 -15.270 1.00 95.62 350 GLY A CA 1
ATOM 2653 C C . GLY A 1 350 ? 13.975 27.268 -13.847 1.00 95.62 350 GLY A C 1
ATOM 2654 O O . GLY A 1 350 ? 14.372 26.139 -13.564 1.00 95.62 350 GLY A O 1
ATOM 2655 N N . TYR A 1 351 ? 13.455 28.100 -12.943 1.00 95.06 351 TYR A N 1
ATOM 2656 C CA . TYR A 1 351 ? 13.123 27.747 -11.561 1.00 95.06 351 TYR A CA 1
ATOM 2657 C C . TYR A 1 351 ? 11.592 27.661 -11.379 1.00 95.06 351 TYR A C 1
ATOM 2659 O O . TYR A 1 351 ? 10.865 28.363 -12.086 1.00 95.06 351 TYR A O 1
ATOM 2667 N N . PRO A 1 352 ? 11.092 26.901 -10.384 1.00 95.38 352 PRO A N 1
ATOM 2668 C CA . PRO A 1 352 ? 11.855 26.002 -9.521 1.00 95.38 352 PRO A CA 1
ATOM 2669 C C . PRO A 1 352 ? 12.165 24.656 -10.195 1.00 95.38 352 PRO A C 1
ATOM 2671 O O . PRO A 1 352 ? 11.451 24.214 -11.091 1.00 95.38 352 PRO A O 1
ATOM 2674 N N . PHE A 1 353 ? 13.192 23.966 -9.705 1.00 96.19 353 PHE A N 1
ATOM 2675 C CA . PHE A 1 353 ? 13.476 22.568 -10.046 1.00 96.19 353 PHE A CA 1
ATOM 2676 C C . PHE A 1 353 ? 13.820 21.759 -8.788 1.00 96.19 353 PHE A C 1
ATOM 2678 O O . PHE A 1 353 ? 13.987 22.316 -7.702 1.00 96.19 353 PHE A O 1
ATOM 2685 N N . ILE A 1 354 ? 13.876 20.436 -8.914 1.00 95.50 354 ILE A N 1
ATOM 2686 C CA . ILE A 1 354 ? 14.162 19.497 -7.828 1.00 95.50 354 ILE A CA 1
ATOM 2687 C C . ILE A 1 354 ? 15.557 18.907 -7.989 1.00 95.50 354 ILE A C 1
ATOM 2689 O O . ILE A 1 354 ? 15.920 18.471 -9.076 1.00 95.50 354 ILE A O 1
ATOM 2693 N N . VAL A 1 355 ? 16.302 18.830 -6.888 1.00 95.56 355 VAL A N 1
ATOM 2694 C CA . VAL A 1 355 ? 17.504 18.002 -6.750 1.00 95.56 355 VAL A CA 1
ATOM 2695 C C . VAL A 1 355 ? 17.164 16.807 -5.870 1.00 95.56 355 VAL A C 1
ATOM 2697 O O . VAL A 1 355 ? 16.599 16.986 -4.795 1.00 95.56 355 VAL A O 1
ATOM 2700 N N . LYS A 1 356 ? 17.479 15.587 -6.309 1.00 93.31 356 LYS A N 1
ATOM 2701 C CA . LYS A 1 356 ? 17.201 14.360 -5.539 1.00 93.31 356 LYS A CA 1
ATOM 2702 C C . LYS A 1 356 ? 18.200 13.242 -5.854 1.00 93.31 356 LYS A C 1
ATOM 2704 O O . LYS A 1 356 ? 18.739 13.234 -6.966 1.00 93.31 356 LYS A O 1
ATOM 2709 N N . PRO A 1 357 ? 18.452 12.296 -4.928 1.00 92.44 357 PRO A N 1
ATOM 2710 C CA . PRO A 1 357 ? 19.215 11.091 -5.235 1.00 92.44 357 PRO A CA 1
ATOM 2711 C C . PRO A 1 357 ? 18.544 10.278 -6.347 1.00 92.44 357 PRO A C 1
ATOM 2713 O O . PRO A 1 357 ? 17.321 10.319 -6.498 1.00 92.44 357 PRO A O 1
ATOM 2716 N N . THR A 1 358 ? 19.322 9.517 -7.113 1.00 90.88 358 THR A N 1
ATOM 2717 C CA . THR A 1 358 ? 18.785 8.703 -8.216 1.00 90.88 358 THR A CA 1
ATOM 2718 C C . THR A 1 358 ? 18.047 7.450 -7.750 1.00 90.88 358 THR A C 1
ATOM 2720 O O . THR A 1 358 ? 17.137 7.019 -8.452 1.00 90.88 358 THR A O 1
ATOM 2723 N N . ASP A 1 359 ? 18.398 6.879 -6.594 1.00 83.50 359 ASP A N 1
ATOM 2724 C CA . ASP A 1 359 ? 17.967 5.532 -6.189 1.00 83.50 359 ASP A CA 1
ATOM 2725 C C . ASP A 1 359 ? 17.485 5.415 -4.726 1.00 83.50 359 ASP A C 1
ATOM 2727 O O . ASP A 1 359 ? 17.301 4.308 -4.208 1.00 83.50 359 ASP A O 1
ATOM 2731 N N . ALA A 1 360 ? 17.280 6.554 -4.057 1.00 80.81 360 ALA A N 1
ATOM 2732 C CA . ALA A 1 360 ? 16.793 6.617 -2.680 1.00 80.81 360 ALA A CA 1
ATOM 2733 C C . ALA A 1 360 ? 15.259 6.740 -2.590 1.00 80.81 360 ALA A C 1
ATOM 2735 O O . ALA A 1 360 ? 14.584 7.104 -3.559 1.00 80.81 360 ALA A O 1
ATOM 2736 N N . THR A 1 361 ? 14.725 6.482 -1.390 1.00 76.31 361 THR A N 1
ATOM 2737 C CA . THR A 1 361 ? 13.288 6.526 -1.051 1.00 76.31 361 THR A CA 1
ATOM 2738 C C . THR A 1 361 ? 13.029 7.391 0.188 1.00 76.31 361 THR A C 1
ATOM 2740 O O . THR A 1 361 ? 13.972 7.808 0.860 1.00 76.31 361 THR A O 1
ATOM 2743 N N . ALA A 1 362 ? 11.755 7.583 0.556 1.00 66.81 362 ALA A N 1
ATOM 2744 C CA . ALA A 1 362 ? 11.342 8.282 1.783 1.00 66.81 362 ALA A CA 1
ATOM 2745 C C . ALA A 1 362 ? 11.750 9.770 1.819 1.00 66.81 362 ALA A C 1
ATOM 2747 O O . ALA A 1 362 ? 12.091 10.306 2.873 1.00 66.81 362 ALA A O 1
ATOM 2748 N N . SER A 1 363 ? 11.755 10.410 0.645 1.00 76.69 363 SER A N 1
ATOM 2749 C CA . SER A 1 363 ? 12.070 11.833 0.444 1.00 76.69 363 SER A CA 1
ATOM 2750 C C . SER A 1 363 ? 13.444 12.290 0.949 1.00 76.69 363 SER A C 1
ATOM 2752 O O . SER A 1 363 ? 13.705 13.487 1.075 1.00 76.69 363 SER A O 1
ATOM 2754 N N . ILE A 1 364 ? 14.364 11.354 1.196 1.00 80.69 364 ILE A N 1
ATOM 2755 C CA . ILE A 1 364 ? 15.706 11.682 1.667 1.00 80.69 364 ILE A CA 1
ATOM 2756 C C . ILE A 1 364 ? 16.498 12.442 0.597 1.00 80.69 364 ILE A C 1
ATOM 2758 O O . ILE A 1 364 ? 16.620 12.006 -0.547 1.00 80.69 364 ILE A O 1
ATOM 2762 N N . GLY A 1 365 ? 17.059 13.589 0.983 1.00 83.44 365 GLY A N 1
ATOM 2763 C CA . GLY A 1 365 ? 17.893 14.404 0.097 1.00 83.44 365 GLY A CA 1
ATOM 2764 C C . GLY A 1 365 ? 17.141 15.050 -1.071 1.00 83.44 365 GLY A C 1
ATOM 2765 O O . GLY A 1 365 ? 17.790 15.459 -2.032 1.00 83.44 365 GLY A O 1
ATOM 2766 N N . VAL A 1 366 ? 15.807 15.131 -1.010 1.00 88.31 366 VAL A N 1
ATOM 2767 C CA . VAL A 1 366 ? 14.989 15.839 -2.002 1.00 88.31 366 VAL A CA 1
ATOM 2768 C C . VAL A 1 366 ? 14.936 17.323 -1.646 1.00 88.31 366 VAL A C 1
ATOM 2770 O O . VAL A 1 366 ? 14.497 17.698 -0.561 1.00 88.31 366 VAL A O 1
ATOM 2773 N N . LEU A 1 367 ? 15.389 18.173 -2.562 1.00 90.56 367 LEU A N 1
ATOM 2774 C CA . LEU A 1 367 ? 15.546 19.609 -2.358 1.00 90.56 367 LEU A CA 1
ATOM 2775 C C . LEU A 1 367 ? 14.841 20.365 -3.478 1.00 90.56 367 LEU A C 1
ATOM 2777 O O . LEU A 1 367 ? 15.024 20.054 -4.655 1.00 90.56 367 LEU A O 1
ATOM 2781 N N . ARG A 1 368 ? 14.067 21.389 -3.117 1.00 92.69 368 ARG A N 1
ATOM 2782 C CA . ARG A 1 368 ? 13.502 22.341 -4.075 1.00 92.69 368 ARG A CA 1
ATOM 2783 C C . ARG A 1 368 ? 14.459 23.512 -4.229 1.00 92.69 368 ARG A C 1
ATOM 2785 O O . ARG A 1 368 ? 14.807 24.150 -3.243 1.00 92.69 368 ARG A O 1
ATOM 2792 N N . VAL A 1 369 ? 14.842 23.802 -5.464 1.00 94.88 369 VAL A N 1
ATOM 2793 C CA . VAL A 1 369 ? 15.689 24.938 -5.817 1.00 94.88 369 VAL A CA 1
ATOM 2794 C C . VAL A 1 369 ? 14.795 26.000 -6.447 1.00 94.88 369 VAL A C 1
ATOM 2796 O O . VAL A 1 369 ? 14.311 25.811 -7.562 1.00 94.88 369 VAL A O 1
ATOM 2799 N N . GLY A 1 370 ? 14.505 27.076 -5.713 1.00 93.56 370 GLY A N 1
ATOM 2800 C CA . GLY A 1 370 ? 13.637 28.175 -6.145 1.00 93.56 370 GLY A CA 1
ATOM 2801 C C . GLY A 1 370 ? 14.382 29.354 -6.770 1.00 93.56 370 GLY A C 1
ATOM 2802 O O . GLY A 1 370 ? 13.769 30.149 -7.482 1.00 93.56 370 GLY A O 1
ATOM 2803 N N . GLY A 1 371 ? 15.691 29.452 -6.549 1.00 93.19 371 GLY A N 1
ATOM 2804 C CA . GLY A 1 371 ? 16.533 30.487 -7.134 1.00 93.19 371 GLY A CA 1
ATOM 2805 C C . GLY A 1 371 ? 18.033 30.238 -6.941 1.00 93.19 371 GLY A C 1
ATOM 2806 O O . GLY A 1 371 ? 18.429 29.187 -6.432 1.00 93.19 371 GLY A O 1
ATOM 2807 N N . PRO A 1 372 ? 18.881 31.206 -7.333 1.00 89.50 372 PRO A N 1
ATOM 2808 C CA . PRO A 1 372 ? 20.338 31.069 -7.278 1.00 89.50 372 PRO A CA 1
ATOM 2809 C C . PRO A 1 372 ? 20.905 30.790 -5.877 1.00 89.50 372 PRO A C 1
ATOM 2811 O O . PRO A 1 372 ? 21.833 29.992 -5.747 1.00 89.50 372 PRO A O 1
ATOM 2814 N N . ASP A 1 373 ? 20.336 31.402 -4.833 1.00 87.44 373 ASP A N 1
ATOM 2815 C CA . ASP A 1 373 ? 20.780 31.194 -3.446 1.00 87.44 373 ASP A CA 1
ATOM 2816 C C . ASP A 1 373 ? 20.484 29.758 -2.975 1.00 87.44 373 ASP A C 1
ATOM 2818 O O . ASP A 1 373 ? 21.337 29.105 -2.368 1.00 87.44 373 ASP A O 1
ATOM 2822 N N . ASP A 1 374 ? 19.321 29.214 -3.353 1.00 91.06 374 ASP A N 1
ATOM 2823 C CA . ASP A 1 374 ? 18.950 27.825 -3.059 1.00 91.06 374 ASP A CA 1
ATOM 2824 C C . ASP A 1 374 ? 19.870 26.828 -3.776 1.00 91.06 374 ASP A C 1
ATOM 2826 O O . ASP A 1 374 ? 20.143 25.750 -3.250 1.00 91.06 374 ASP A O 1
ATOM 2830 N N . ALA A 1 375 ? 20.369 27.168 -4.971 1.00 92.19 375 ALA A N 1
ATOM 2831 C CA . ALA A 1 375 ? 21.238 26.284 -5.749 1.00 92.19 375 ALA A CA 1
ATOM 2832 C C . ALA A 1 375 ? 22.566 26.024 -5.023 1.00 92.19 375 ALA A C 1
ATOM 2834 O O . ALA A 1 375 ? 23.055 24.893 -4.992 1.00 92.19 375 ALA A O 1
ATOM 2835 N N . GLN A 1 376 ? 23.128 27.049 -4.377 1.00 91.06 376 GLN A N 1
ATOM 2836 C CA . GLN A 1 376 ? 24.332 26.883 -3.566 1.00 91.06 376 GLN A CA 1
ATOM 2837 C C . GLN A 1 376 ? 24.076 25.966 -2.365 1.00 91.06 376 GLN A C 1
ATOM 2839 O O . GLN A 1 376 ? 24.825 25.013 -2.140 1.00 91.06 376 GLN A O 1
ATOM 2844 N N . HIS A 1 377 ? 22.978 26.196 -1.643 1.00 91.25 377 HIS A N 1
ATOM 2845 C CA . HIS A 1 377 ? 22.597 25.359 -0.509 1.00 91.25 377 HIS A CA 1
ATOM 2846 C C . HIS A 1 377 ? 22.318 23.900 -0.914 1.00 91.25 377 HIS A C 1
ATOM 2848 O O . HIS A 1 377 ? 22.677 22.954 -0.199 1.00 91.25 377 HIS A O 1
ATOM 2854 N N . ALA A 1 378 ? 21.702 23.702 -2.083 1.00 92.81 378 ALA A N 1
ATOM 2855 C CA . ALA A 1 378 ? 21.439 22.381 -2.629 1.00 92.81 378 ALA A CA 1
ATOM 2856 C C . ALA A 1 378 ? 22.739 21.624 -2.915 1.00 92.81 378 ALA A C 1
ATOM 2858 O O . ALA A 1 378 ? 22.863 20.460 -2.530 1.00 92.81 378 ALA A O 1
ATOM 2859 N N . TRP A 1 379 ? 23.730 22.288 -3.516 1.00 95.38 379 TRP A N 1
ATOM 2860 C CA . TRP A 1 379 ? 25.038 21.690 -3.779 1.00 95.38 379 TRP A CA 1
ATOM 2861 C C . TRP A 1 379 ? 25.766 21.269 -2.498 1.00 95.38 379 TRP A C 1
ATOM 2863 O O . TRP A 1 379 ? 26.193 20.122 -2.387 1.00 95.38 379 TRP A O 1
ATOM 2873 N N . GLU A 1 380 ? 25.830 22.144 -1.493 1.00 93.56 380 GLU A N 1
ATOM 2874 C CA . GLU A 1 380 ? 26.456 21.832 -0.198 1.00 93.56 380 GLU A CA 1
ATOM 2875 C C . GLU A 1 380 ? 25.781 20.640 0.495 1.00 93.56 380 GLU A C 1
ATOM 2877 O O . GLU A 1 380 ? 26.427 19.816 1.150 1.00 93.56 380 GLU A O 1
ATOM 2882 N N . THR A 1 381 ? 24.461 20.517 0.345 1.00 90.69 381 THR A N 1
ATOM 2883 C CA . THR A 1 381 ? 23.717 19.366 0.862 1.00 90.69 381 THR A CA 1
ATOM 2884 C C . THR A 1 381 ? 24.022 18.088 0.086 1.00 90.69 381 THR A C 1
ATOM 2886 O O . THR A 1 381 ? 24.217 17.044 0.708 1.00 90.69 381 THR A O 1
ATOM 2889 N N . VAL A 1 382 ? 24.125 18.159 -1.241 1.00 92.69 382 VAL A N 1
ATOM 2890 C CA . VAL A 1 382 ? 24.540 17.027 -2.081 1.00 92.69 382 VAL A CA 1
ATOM 2891 C C . VAL A 1 382 ? 25.940 16.554 -1.703 1.00 92.69 382 VAL A C 1
ATOM 2893 O O . VAL A 1 382 ? 26.128 15.358 -1.502 1.00 92.69 382 VAL A O 1
ATOM 2896 N N . GLU A 1 383 ? 26.911 17.456 -1.543 1.00 94.12 383 GLU A N 1
ATOM 2897 C CA . GLU A 1 383 ? 28.276 17.101 -1.129 1.00 94.12 383 GLU A CA 1
ATOM 2898 C C . GLU A 1 383 ? 28.308 16.430 0.244 1.00 94.12 383 GLU A C 1
ATOM 2900 O O . GLU A 1 383 ? 29.026 15.452 0.439 1.00 94.12 383 GLU A O 1
ATOM 2905 N N . ARG A 1 384 ? 27.483 16.908 1.181 1.00 91.00 384 ARG A N 1
ATOM 2906 C CA . ARG A 1 384 ? 27.367 16.318 2.517 1.00 91.00 384 ARG A CA 1
ATOM 2907 C C . ARG A 1 384 ? 26.745 14.919 2.503 1.00 91.00 384 ARG A C 1
ATOM 2909 O O . ARG A 1 384 ? 27.129 14.083 3.315 1.00 91.00 384 ARG A O 1
ATOM 2916 N N . LEU A 1 385 ? 25.756 14.679 1.642 1.00 88.94 385 LEU A N 1
ATOM 2917 C CA . LEU A 1 385 ? 25.050 13.396 1.557 1.00 88.94 385 LEU A CA 1
ATOM 2918 C C . LEU A 1 385 ? 25.785 12.373 0.685 1.00 88.94 385 LEU A C 1
ATOM 2920 O O . LEU A 1 385 ? 25.645 11.170 0.913 1.00 88.94 385 LEU A O 1
ATOM 2924 N N . ARG A 1 386 ? 26.570 12.816 -0.297 1.00 90.25 386 ARG A N 1
ATOM 2925 C CA . ARG A 1 386 ? 27.308 11.931 -1.199 1.00 90.25 386 ARG A CA 1
ATOM 2926 C C . ARG A 1 386 ? 28.299 11.064 -0.419 1.00 90.25 386 ARG A C 1
ATOM 2928 O O . ARG A 1 386 ? 29.059 11.549 0.411 1.00 90.25 386 ARG A O 1
ATOM 2935 N N . GLY A 1 387 ? 28.292 9.761 -0.675 1.00 85.44 387 GLY A N 1
ATOM 2936 C CA . GLY A 1 387 ? 29.115 8.795 0.055 1.00 85.44 387 GLY A CA 1
ATOM 2937 C C . GLY A 1 387 ? 28.517 8.304 1.369 1.00 85.44 387 GLY A C 1
ATOM 2938 O O . GLY A 1 387 ? 29.047 7.353 1.946 1.00 85.44 387 GLY A O 1
ATOM 2939 N N . THR A 1 388 ? 27.418 8.895 1.841 1.00 83.88 388 THR A N 1
ATOM 2940 C CA . THR A 1 388 ? 26.784 8.464 3.089 1.00 83.88 388 THR A CA 1
ATOM 2941 C C . THR A 1 388 ? 25.912 7.231 2.874 1.00 83.88 388 THR A C 1
ATOM 2943 O O . THR A 1 388 ? 25.345 7.012 1.799 1.00 83.88 388 THR A O 1
ATOM 2946 N N . ARG A 1 389 ? 25.816 6.398 3.915 1.00 77.00 389 ARG A N 1
ATOM 2947 C CA . ARG A 1 389 ? 24.899 5.258 3.954 1.00 77.00 389 ARG A CA 1
ATOM 2948 C C . ARG A 1 389 ? 23.729 5.552 4.872 1.00 77.00 389 ARG A C 1
ATOM 2950 O O . ARG A 1 389 ? 23.909 6.112 5.952 1.00 77.00 389 ARG A O 1
ATOM 2957 N N . THR A 1 390 ? 22.549 5.108 4.463 1.00 70.50 390 THR A N 1
ATOM 2958 C CA . THR A 1 390 ? 21.369 5.069 5.327 1.00 70.50 390 THR A CA 1
ATOM 2959 C C . THR A 1 390 ? 20.985 3.621 5.579 1.00 70.50 390 THR A C 1
ATOM 2961 O O . THR A 1 390 ? 20.837 2.847 4.636 1.00 70.50 390 THR A O 1
ATOM 2964 N N . ASP A 1 391 ? 20.882 3.257 6.857 1.00 66.75 391 ASP A N 1
ATOM 2965 C CA . ASP A 1 391 ? 20.496 1.920 7.308 1.00 66.75 391 ASP A CA 1
ATOM 2966 C C . ASP A 1 391 ? 19.293 2.048 8.258 1.00 66.75 391 ASP A C 1
ATOM 2968 O O . ASP A 1 391 ? 19.450 2.216 9.471 1.00 66.75 391 ASP A O 1
ATOM 2972 N N . ARG A 1 392 ? 18.074 2.074 7.700 1.00 65.50 392 ARG A N 1
ATOM 2973 C CA . ARG A 1 392 ? 16.822 2.214 8.469 1.00 65.50 392 ARG A CA 1
ATOM 2974 C C . ARG A 1 392 ? 15.780 1.199 7.996 1.00 65.50 392 ARG A C 1
ATOM 2976 O O . ARG A 1 392 ? 15.461 1.109 6.820 1.00 65.50 392 ARG A O 1
ATOM 2983 N N . VAL A 1 393 ? 15.193 0.432 8.918 1.00 63.22 393 VAL A N 1
ATOM 2984 C CA . VAL A 1 393 ? 14.206 -0.626 8.594 1.00 63.22 393 VAL A CA 1
ATOM 2985 C C . VAL A 1 393 ? 14.789 -1.633 7.589 1.00 63.22 393 VAL A C 1
ATOM 2987 O O . VAL A 1 393 ? 15.735 -2.321 7.951 1.00 63.22 393 VAL A O 1
ATOM 2990 N N . SER A 1 394 ? 14.292 -1.726 6.352 1.00 55.62 394 SER A N 1
ATOM 2991 C CA . SER A 1 394 ? 14.828 -2.588 5.287 1.00 55.62 394 SER A CA 1
ATOM 2992 C C . SER A 1 394 ? 15.675 -1.824 4.263 1.00 55.62 394 SER A C 1
ATOM 2994 O O . SER A 1 394 ? 16.058 -2.398 3.247 1.00 55.62 394 SER A O 1
ATOM 2996 N N . THR A 1 395 ? 15.927 -0.529 4.473 1.00 66.12 395 THR A N 1
ATOM 2997 C CA . THR A 1 395 ? 16.682 0.304 3.534 1.00 66.12 395 THR A CA 1
ATOM 2998 C C . THR A 1 395 ? 18.174 0.252 3.830 1.00 66.12 395 THR A C 1
ATOM 3000 O O . THR A 1 395 ? 18.590 0.291 4.987 1.00 66.12 395 THR A O 1
ATOM 3003 N N . MET A 1 396 ? 18.970 0.130 2.767 1.00 74.56 396 MET A N 1
ATOM 3004 C CA . MET A 1 396 ? 20.434 0.090 2.801 1.00 74.56 396 MET A CA 1
ATOM 3005 C C . MET A 1 396 ? 20.948 0.834 1.572 1.00 74.56 396 MET A C 1
ATOM 3007 O O . MET A 1 396 ? 21.389 0.227 0.598 1.00 74.56 396 MET A O 1
ATOM 3011 N N . TYR A 1 397 ? 20.799 2.158 1.576 1.00 73.31 397 TYR A N 1
ATOM 3012 C CA . TYR A 1 397 ? 21.177 2.978 0.426 1.00 73.31 397 TYR A CA 1
ATOM 3013 C C . TYR A 1 397 ? 22.547 3.591 0.634 1.00 73.31 397 TYR A C 1
ATOM 3015 O O . TYR A 1 397 ? 22.854 4.092 1.717 1.00 73.31 397 TYR A O 1
ATOM 3023 N N . LEU A 1 398 ? 23.336 3.604 -0.433 1.00 81.44 398 LEU A N 1
ATOM 3024 C CA . LEU A 1 398 ? 24.517 4.438 -0.545 1.00 81.44 398 LEU A CA 1
ATOM 3025 C C . LEU A 1 398 ? 24.140 5.639 -1.411 1.00 81.44 398 LEU A C 1
ATOM 3027 O O . LEU A 1 398 ? 23.986 5.501 -2.619 1.00 81.44 398 LEU A O 1
ATOM 3031 N N . LEU A 1 399 ? 23.996 6.811 -0.797 1.00 84.19 399 LEU A N 1
ATOM 3032 C CA . LEU A 1 399 ? 23.669 8.029 -1.530 1.00 84.19 399 LEU A CA 1
ATOM 3033 C C . LEU A 1 399 ? 24.905 8.460 -2.320 1.00 84.19 399 LEU A C 1
ATOM 3035 O O . LEU A 1 399 ? 25.850 9.000 -1.751 1.00 84.19 399 LEU A O 1
ATOM 3039 N N . GLN A 1 400 ? 24.933 8.177 -3.620 1.00 87.81 400 GLN A N 1
ATOM 3040 C CA . GLN A 1 400 ? 26.042 8.566 -4.498 1.00 87.81 400 GLN A CA 1
ATOM 3041 C C . GLN A 1 400 ? 25.598 9.564 -5.540 1.00 87.81 400 GLN A C 1
ATOM 3043 O O . GLN A 1 400 ? 26.127 10.672 -5.597 1.00 87.81 400 GLN A O 1
ATOM 3048 N N . ASP A 1 401 ? 24.642 9.164 -6.366 1.00 92.56 401 ASP A N 1
ATOM 3049 C CA . ASP A 1 401 ? 24.274 9.904 -7.556 1.00 92.56 401 ASP A CA 1
ATOM 3050 C C . ASP A 1 401 ? 23.023 10.736 -7.309 1.00 92.56 401 ASP A C 1
ATOM 3052 O O . ASP A 1 401 ? 22.086 10.320 -6.628 1.00 92.56 401 ASP A O 1
ATOM 3056 N N . PHE A 1 402 ? 23.023 11.933 -7.884 1.00 95.25 402 PHE A N 1
ATOM 3057 C CA . PHE A 1 402 ? 21.933 12.892 -7.792 1.00 95.25 402 PHE A CA 1
ATOM 3058 C C . PHE A 1 402 ? 21.527 13.333 -9.193 1.00 95.25 402 PHE A C 1
ATOM 3060 O O . PHE A 1 402 ? 22.336 13.324 -10.127 1.00 95.25 402 PHE A O 1
ATOM 3067 N N . LEU A 1 403 ? 20.274 13.747 -9.332 1.00 96.88 403 LEU A N 1
ATOM 3068 C CA . LEU A 1 403 ? 19.753 14.372 -10.538 1.00 96.88 403 LEU A CA 1
ATOM 3069 C C . LEU A 1 403 ? 19.087 15.713 -10.228 1.00 96.88 403 LEU A C 1
ATOM 3071 O O . LEU A 1 403 ? 18.675 15.964 -9.096 1.00 96.88 403 LEU A O 1
ATOM 3075 N N . MET A 1 404 ? 18.967 16.529 -11.268 1.00 97.62 404 MET A N 1
ATOM 3076 C CA . MET A 1 404 ? 18.088 17.690 -11.351 1.00 97.62 404 MET A CA 1
ATOM 3077 C C . MET A 1 404 ? 16.886 17.330 -12.217 1.00 97.62 404 MET A C 1
ATOM 3079 O O . MET A 1 404 ? 17.046 16.636 -13.223 1.00 97.62 404 MET A O 1
ATOM 3083 N N . GLU A 1 405 ? 15.701 17.798 -11.847 1.00 96.06 405 GLU A N 1
ATOM 3084 C CA . GLU A 1 405 ? 14.452 17.538 -12.561 1.00 96.06 405 GLU A CA 1
ATOM 3085 C C . GLU A 1 405 ? 13.517 18.748 -12.484 1.00 96.06 405 GLU A C 1
ATOM 3087 O O . GLU A 1 405 ? 13.434 19.388 -11.439 1.00 96.06 405 GLU A O 1
ATOM 3092 N N . GLU A 1 406 ? 12.792 19.051 -13.561 1.00 94.88 406 GLU A N 1
ATOM 3093 C CA . GLU A 1 406 ? 11.738 20.077 -13.568 1.00 94.88 406 GLU A CA 1
ATOM 3094 C C . GLU A 1 406 ? 10.760 19.875 -12.394 1.00 94.88 406 GLU A C 1
ATOM 3096 O O . GLU A 1 406 ? 10.308 18.760 -12.118 1.00 94.88 406 GLU A O 1
ATOM 3101 N N . TYR A 1 407 ? 10.413 20.960 -11.696 1.00 94.12 407 TYR A N 1
ATOM 3102 C CA . TYR A 1 407 ? 9.394 20.892 -10.657 1.00 94.12 407 TYR A CA 1
ATOM 3103 C C . TYR A 1 407 ? 8.003 20.794 -11.279 1.00 94.12 407 TYR A C 1
ATOM 3105 O O . TYR A 1 407 ? 7.536 21.712 -11.951 1.00 94.12 407 TYR A O 1
ATOM 3113 N N . VAL A 1 408 ? 7.313 19.696 -10.995 1.00 92.81 408 VAL A N 1
ATOM 3114 C CA . VAL A 1 408 ? 5.926 19.505 -11.409 1.00 92.81 408 VAL A CA 1
ATOM 3115 C C . VAL A 1 408 ? 5.005 19.999 -10.300 1.00 92.81 408 VAL A C 1
ATOM 3117 O O . VAL A 1 408 ? 4.939 19.404 -9.227 1.00 92.81 408 VAL A O 1
ATOM 3120 N N . GLU A 1 409 ? 4.279 21.082 -10.557 1.00 90.62 409 GLU A N 1
ATOM 3121 C CA . GLU A 1 409 ? 3.280 21.608 -9.627 1.00 90.62 409 GLU A CA 1
ATOM 3122 C C . GLU A 1 409 ? 1.963 20.818 -9.703 1.00 90.62 409 GLU A C 1
ATOM 3124 O O . GLU A 1 409 ? 1.566 20.350 -10.771 1.00 90.62 409 GLU A O 1
ATOM 3129 N N . GLY A 1 410 ? 1.280 20.680 -8.563 1.00 89.94 410 GLY A N 1
ATOM 3130 C CA . GLY A 1 410 ? -0.006 19.984 -8.435 1.00 89.94 410 GLY A CA 1
ATOM 3131 C C . GLY A 1 410 ? -0.045 19.007 -7.255 1.00 89.94 410 GLY A C 1
ATOM 3132 O O . GLY A 1 410 ? 1.014 18.709 -6.688 1.00 89.94 410 GLY A O 1
ATOM 3133 N N . PRO A 1 411 ? -1.234 18.512 -6.866 1.00 89.88 411 PRO A N 1
ATOM 3134 C CA . PRO A 1 411 ? -1.371 17.516 -5.810 1.00 89.88 411 PRO A CA 1
ATOM 3135 C C . PRO A 1 411 ? -0.732 16.188 -6.224 1.00 89.88 411 PRO A C 1
ATOM 3137 O O . PRO A 1 411 ? -0.696 15.836 -7.406 1.00 89.88 411 PRO A O 1
ATOM 3140 N N . GLU A 1 412 ? -0.216 15.468 -5.234 1.00 92.31 412 GLU A N 1
ATOM 3141 C CA . GLU A 1 412 ? 0.515 14.219 -5.416 1.00 92.31 412 GLU A CA 1
ATOM 3142 C C . GLU A 1 412 ? -0.300 13.027 -4.914 1.00 92.31 412 GLU A C 1
ATOM 3144 O O . GLU A 1 412 ? -0.949 13.085 -3.868 1.00 92.31 412 GLU A O 1
ATOM 3149 N N . PHE A 1 413 ? -0.245 11.944 -5.677 1.00 95.81 413 PHE A N 1
ATOM 3150 C CA . PHE A 1 413 ? -0.928 10.690 -5.416 1.00 95.81 413 PHE A CA 1
ATOM 3151 C C . PHE A 1 413 ? 0.050 9.543 -5.574 1.00 95.81 413 PHE A C 1
ATOM 3153 O O . PHE A 1 413 ? 1.016 9.629 -6.336 1.00 95.81 413 PHE A O 1
ATOM 3160 N N . SER A 1 414 ? -0.253 8.444 -4.902 1.00 96.75 414 SER A N 1
ATOM 3161 C CA . SER A 1 414 ? 0.319 7.157 -5.249 1.00 96.75 414 SER A CA 1
ATOM 3162 C C . SER A 1 414 ? -0.702 6.277 -5.955 1.00 96.75 414 SER A C 1
ATOM 3164 O O . SER A 1 414 ? -1.910 6.471 -5.809 1.00 96.75 414 SER A O 1
ATOM 3166 N N . VAL A 1 415 ? -0.225 5.363 -6.788 1.00 98.31 415 VAL A N 1
ATOM 3167 C CA . VAL A 1 415 ? -1.051 4.473 -7.593 1.00 98.31 415 VAL A CA 1
ATOM 3168 C C . VAL A 1 415 ? -0.513 3.060 -7.484 1.00 98.31 415 VAL A C 1
ATOM 3170 O O . VAL A 1 415 ? 0.589 2.744 -7.940 1.00 98.31 415 VAL A O 1
ATOM 3173 N N . GLU A 1 416 ? -1.351 2.208 -6.909 1.00 98.38 416 GLU A N 1
ATOM 3174 C CA . GLU A 1 416 ? -1.034 0.834 -6.569 1.00 98.38 416 GLU A CA 1
ATOM 3175 C C . GLU A 1 416 ? -1.658 -0.037 -7.646 1.00 98.38 416 GLU A C 1
ATOM 3177 O O . GLU A 1 416 ? -2.884 -0.080 -7.793 1.00 98.38 416 GLU A O 1
ATOM 3182 N N . ALA A 1 417 ? -0.826 -0.723 -8.419 1.00 98.19 417 ALA A N 1
ATOM 3183 C CA . ALA A 1 417 ? -1.288 -1.554 -9.516 1.00 98.19 417 ALA A CA 1
ATOM 3184 C C . ALA A 1 417 ? -0.666 -2.948 -9.481 1.00 98.19 417 ALA A C 1
ATOM 3186 O O . ALA A 1 417 ? 0.382 -3.185 -8.876 1.00 98.19 417 ALA A O 1
ATOM 3187 N N . PHE A 1 418 ? -1.333 -3.877 -10.157 1.00 98.25 418 PHE A N 1
ATOM 3188 C CA . PHE A 1 418 ? -0.795 -5.192 -10.461 1.00 98.25 418 PHE A CA 1
ATOM 3189 C C . PHE A 1 418 ? -0.880 -5.446 -11.964 1.00 98.25 418 PHE A C 1
ATOM 3191 O O . PHE A 1 418 ? -1.902 -5.168 -12.594 1.00 98.25 418 PHE A O 1
ATOM 3198 N N . SER A 1 419 ? 0.197 -5.972 -12.537 1.00 98.12 419 SER A N 1
ATOM 3199 C CA . SER A 1 419 ? 0.286 -6.308 -13.956 1.00 98.12 419 SER A CA 1
ATOM 3200 C C . SER A 1 419 ? 0.120 -7.811 -14.154 1.00 98.12 419 SER A C 1
ATOM 3202 O O . SER A 1 419 ? 0.758 -8.597 -13.454 1.00 98.12 419 SER A O 1
ATOM 3204 N N . PHE A 1 420 ? -0.723 -8.200 -15.107 1.00 96.88 420 PHE A N 1
ATOM 3205 C CA . PHE A 1 420 ? -0.985 -9.585 -15.493 1.00 96.88 420 PHE A CA 1
ATOM 3206 C C . PHE A 1 420 ? -0.671 -9.745 -16.982 1.00 96.88 420 PHE A C 1
ATOM 3208 O O . PHE A 1 420 ? -1.434 -9.288 -17.834 1.00 96.88 420 PHE A O 1
ATOM 3215 N N . ALA A 1 421 ? 0.471 -10.346 -17.317 1.00 94.00 421 ALA A N 1
ATOM 3216 C CA . ALA A 1 421 ? 0.930 -10.541 -18.693 1.00 94.00 421 ALA A CA 1
ATOM 3217 C C . ALA A 1 421 ? 0.918 -9.266 -19.580 1.00 94.00 421 ALA A C 1
ATOM 3219 O O . ALA A 1 421 ? 0.768 -9.351 -20.803 1.00 94.00 421 ALA A O 1
ATOM 3220 N N . GLY A 1 422 ? 1.129 -8.087 -18.989 1.00 94.75 422 GLY A N 1
ATOM 3221 C CA . GLY A 1 422 ? 1.093 -6.768 -19.637 1.00 94.75 422 GLY A CA 1
ATOM 3222 C C . GLY A 1 422 ? -0.248 -6.037 -19.523 1.00 94.75 422 GLY A C 1
ATOM 3223 O O . GLY A 1 422 ? -0.361 -4.903 -19.961 1.00 94.75 422 GLY A O 1
ATOM 3224 N N . ARG A 1 423 ? -1.279 -6.647 -18.927 1.00 96.75 423 ARG A N 1
ATOM 3225 C CA . ARG A 1 423 ? -2.521 -5.949 -18.580 1.00 96.75 423 ARG A CA 1
ATOM 3226 C C . ARG A 1 423 ? -2.399 -5.351 -17.184 1.00 96.75 423 ARG A C 1
ATOM 3228 O O . ARG A 1 423 ? -2.250 -6.083 -16.208 1.00 96.75 423 ARG A O 1
ATOM 3235 N N . HIS A 1 424 ? -2.495 -4.032 -17.085 1.00 98.00 424 HIS A N 1
ATOM 3236 C CA . HIS A 1 424 ? -2.319 -3.302 -15.831 1.00 98.00 424 HIS A CA 1
ATOM 3237 C C . HIS A 1 424 ? -3.661 -3.040 -15.143 1.00 98.00 424 HIS A C 1
ATOM 3239 O O . HIS A 1 424 ? -4.518 -2.347 -15.687 1.00 98.00 424 HIS A O 1
ATOM 3245 N N . VAL A 1 425 ? -3.836 -3.567 -13.931 1.00 98.12 425 VAL A N 1
ATOM 3246 C CA . VAL A 1 425 ? -5.001 -3.297 -13.080 1.00 98.12 425 VAL A CA 1
ATOM 3247 C C . VAL A 1 425 ? -4.589 -2.327 -11.983 1.00 98.12 425 VAL A C 1
ATOM 3249 O O . VAL A 1 425 ? -3.841 -2.690 -11.078 1.00 98.12 425 VAL A O 1
ATOM 3252 N N . VAL A 1 426 ? -5.095 -1.094 -12.048 1.00 98.06 426 VAL A N 1
ATOM 3253 C CA . VAL A 1 426 ? -4.957 -0.122 -10.955 1.00 98.06 426 VAL A CA 1
ATOM 3254 C C . VAL A 1 426 ? -5.921 -0.502 -9.836 1.00 98.06 426 VAL A C 1
ATOM 3256 O O . VAL A 1 426 ? -7.140 -0.367 -9.980 1.00 98.06 426 VAL A O 1
ATOM 3259 N N . VAL A 1 427 ? -5.353 -0.985 -8.734 1.00 98.00 427 VAL A N 1
ATOM 3260 C CA . VAL A 1 427 ? -6.065 -1.460 -7.545 1.00 98.00 427 VAL A CA 1
ATOM 3261 C C . VAL A 1 427 ? -6.500 -0.286 -6.679 1.00 98.00 427 VAL A C 1
ATOM 3263 O O . VAL A 1 427 ? -7.658 -0.230 -6.279 1.00 98.00 427 VAL A O 1
ATOM 3266 N N . ALA A 1 428 ? -5.604 0.669 -6.430 1.00 98.06 428 ALA A N 1
ATOM 3267 C CA . ALA A 1 428 ? -5.909 1.848 -5.630 1.00 98.06 428 ALA A CA 1
ATOM 3268 C C . ALA A 1 428 ? -5.214 3.097 -6.177 1.00 98.06 428 ALA A C 1
ATOM 3270 O O . ALA A 1 428 ? -4.107 3.029 -6.704 1.00 98.06 428 ALA A O 1
ATOM 3271 N N . ILE A 1 429 ? -5.879 4.242 -6.020 1.00 98.38 429 ILE A N 1
ATOM 3272 C CA . ILE A 1 429 ? -5.239 5.558 -6.051 1.00 98.38 429 ILE A CA 1
ATOM 3273 C C . ILE A 1 429 ? -5.253 6.055 -4.609 1.00 98.38 429 ILE A C 1
ATOM 3275 O O . ILE A 1 429 ? -6.314 6.079 -3.977 1.00 98.38 429 ILE A O 1
ATOM 3279 N N . THR A 1 430 ? -4.085 6.423 -4.105 1.00 97.69 430 THR A N 1
ATOM 3280 C CA . THR A 1 430 ? -3.833 6.818 -2.723 1.00 97.69 430 THR A CA 1
ATOM 3281 C C . THR A 1 430 ? -3.541 8.311 -2.664 1.00 97.69 430 THR A C 1
ATOM 3283 O O . THR A 1 430 ? -2.652 8.819 -3.345 1.00 97.69 430 THR A O 1
ATOM 3286 N N . GLU A 1 431 ? -4.311 9.026 -1.851 1.00 95.31 431 GLU A N 1
ATOM 3287 C CA . GLU A 1 431 ? -4.092 10.438 -1.541 1.00 95.31 431 GLU A CA 1
ATOM 3288 C C . GLU A 1 431 ? -2.927 10.560 -0.556 1.00 95.31 431 GLU A C 1
ATOM 3290 O O . GLU A 1 431 ? -2.934 9.880 0.471 1.00 95.31 431 GLU A O 1
ATOM 3295 N N . LYS A 1 432 ? -1.944 11.418 -0.859 1.00 92.19 432 LYS A N 1
ATOM 3296 C CA . LYS A 1 432 ? -0.778 11.668 0.001 1.00 92.19 432 LYS A CA 1
ATOM 3297 C C . LYS A 1 432 ? -0.968 12.983 0.764 1.00 92.19 432 LYS A C 1
ATOM 3299 O O . LYS A 1 432 ? -1.279 14.015 0.167 1.00 92.19 432 LYS A O 1
ATOM 3304 N N . PHE A 1 433 ? -0.742 12.975 2.076 1.00 86.31 433 PHE A N 1
ATOM 3305 C CA . PHE A 1 433 ? -0.687 14.193 2.889 1.00 86.31 433 PHE A CA 1
ATOM 3306 C C . PHE A 1 433 ? 0.763 14.663 2.975 1.00 86.31 433 PHE A C 1
ATOM 3308 O O . PHE A 1 433 ? 1.560 14.078 3.701 1.00 86.31 433 PHE A O 1
ATOM 3315 N N . GLY A 1 434 ? 1.125 15.692 2.213 1.00 79.19 434 GLY A N 1
ATOM 3316 C CA . GLY A 1 434 ? 2.472 16.266 2.248 1.00 79.19 434 GLY A CA 1
ATOM 3317 C C . GLY A 1 434 ? 2.639 17.311 3.350 1.00 79.19 434 GLY A C 1
ATOM 3318 O O . GLY A 1 434 ? 1.693 18.023 3.693 1.00 79.19 434 GLY A O 1
ATOM 3319 N N . HIS A 1 435 ? 3.854 17.438 3.875 1.00 76.81 435 HIS A N 1
ATOM 3320 C CA . HIS A 1 435 ? 4.249 18.595 4.669 1.00 76.81 435 HIS A CA 1
ATOM 3321 C C . HIS A 1 435 ? 4.342 19.853 3.781 1.00 76.81 435 HIS A C 1
ATOM 3323 O O . HIS A 1 435 ? 4.669 19.780 2.601 1.00 76.81 435 HIS A O 1
ATOM 3329 N N . HIS A 1 436 ? 4.029 21.026 4.334 1.00 65.62 436 HIS A N 1
ATOM 3330 C CA . HIS A 1 436 ? 3.980 22.278 3.568 1.00 65.62 436 HIS A CA 1
ATOM 3331 C C . HIS A 1 436 ? 5.365 22.768 3.106 1.00 65.62 436 HIS A C 1
ATOM 3333 O O . HIS A 1 436 ? 5.508 23.225 1.974 1.00 65.62 436 HIS A O 1
ATOM 3339 N N . ASP A 1 437 ? 6.373 22.620 3.969 1.00 68.06 437 ASP A N 1
ATOM 3340 C CA . ASP A 1 437 ? 7.737 23.124 3.749 1.00 68.06 437 ASP A CA 1
ATOM 3341 C C . ASP A 1 437 ? 8.752 22.026 3.386 1.00 68.06 437 ASP A C 1
ATOM 3343 O O . ASP A 1 437 ? 9.927 22.307 3.154 1.00 68.06 437 ASP A O 1
ATOM 3347 N N . SER A 1 438 ? 8.332 20.758 3.352 1.00 77.19 438 SER A N 1
ATOM 3348 C CA . SER A 1 438 ? 9.217 19.625 3.056 1.00 77.19 438 SER A CA 1
ATOM 3349 C C . SER A 1 438 ? 8.490 18.553 2.251 1.00 77.19 438 SER A C 1
ATOM 3351 O O . SER A 1 438 ? 7.269 18.552 2.153 1.00 77.19 438 SER A O 1
ATOM 3353 N N . PHE A 1 439 ? 9.238 17.616 1.668 1.00 80.19 439 PHE A N 1
ATOM 3354 C CA . PHE A 1 439 ? 8.668 16.488 0.922 1.00 80.19 439 PHE A CA 1
ATOM 3355 C C . PHE A 1 439 ? 8.287 15.311 1.837 1.00 80.19 439 PHE A C 1
ATOM 3357 O O . PHE A 1 439 ? 8.113 14.192 1.361 1.00 80.19 439 PHE A O 1
ATOM 3364 N N . ALA A 1 440 ? 8.200 15.539 3.152 1.00 82.00 440 ALA A N 1
ATOM 3365 C CA . ALA A 1 440 ? 7.801 14.517 4.105 1.00 82.00 440 ALA A CA 1
ATOM 3366 C C . ALA A 1 440 ? 6.312 14.170 3.957 1.00 82.00 440 ALA A C 1
ATOM 3368 O O . ALA A 1 440 ? 5.452 15.046 3.853 1.00 82.00 440 ALA A O 1
ATOM 3369 N N . GLU A 1 441 ? 6.011 12.880 4.004 1.00 84.75 441 GLU A N 1
ATOM 3370 C CA . GLU A 1 441 ? 4.664 12.329 3.948 1.00 84.75 441 GLU A CA 1
ATOM 3371 C C . GLU A 1 441 ? 4.114 12.173 5.366 1.00 84.75 441 GLU A C 1
ATOM 3373 O O . GLU A 1 441 ? 4.634 11.414 6.182 1.00 84.75 441 GLU A O 1
ATOM 3378 N N . LEU A 1 442 ? 3.040 12.889 5.669 1.00 89.25 442 LEU A N 1
ATOM 3379 C CA . LEU A 1 442 ? 2.385 12.959 6.977 1.00 89.25 442 LEU A CA 1
ATOM 3380 C C . LEU A 1 442 ? 1.220 11.967 7.128 1.00 89.25 442 LEU A C 1
ATOM 3382 O O . LEU A 1 442 ? 0.586 11.869 8.184 1.00 89.25 442 LEU A O 1
ATOM 3386 N N . GLY A 1 443 ? 0.924 11.235 6.060 1.00 93.19 443 GLY A N 1
ATOM 3387 C CA . GLY A 1 443 ? -0.080 10.190 6.029 1.00 93.19 443 GLY A CA 1
ATOM 3388 C C . GLY A 1 443 ? -0.619 9.962 4.628 1.00 93.19 443 GLY A C 1
ATOM 3389 O O . GLY A 1 443 ? -0.270 10.667 3.682 1.00 93.19 443 GLY A O 1
ATOM 3390 N N . HIS A 1 444 ? -1.495 8.972 4.528 1.00 96.56 444 HIS A N 1
ATOM 3391 C CA . HIS A 1 444 ? -2.081 8.522 3.272 1.00 96.56 444 HIS A CA 1
ATOM 3392 C C . HIS A 1 444 ? -3.547 8.162 3.473 1.00 96.56 444 HIS A C 1
ATOM 3394 O O . HIS A 1 444 ? -3.949 7.771 4.575 1.00 96.56 444 HIS A O 1
ATOM 3400 N N . ALA A 1 445 ? -4.353 8.265 2.421 1.00 97.12 445 ALA A N 1
ATOM 3401 C CA . ALA A 1 445 ? -5.748 7.849 2.464 1.00 97.12 445 ALA A CA 1
ATOM 3402 C C . ALA A 1 445 ? -6.217 7.189 1.166 1.00 97.12 445 ALA A C 1
ATOM 3404 O O . ALA A 1 445 ? -5.831 7.565 0.061 1.00 97.12 445 ALA A O 1
ATOM 3405 N N . VAL A 1 446 ? -7.064 6.177 1.329 1.00 97.38 446 VAL A N 1
ATOM 3406 C CA . VAL A 1 446 ? -7.485 5.252 0.281 1.00 97.38 446 VAL A CA 1
ATOM 3407 C C . VAL A 1 446 ? -8.990 4.985 0.413 1.00 97.38 446 VAL A C 1
ATOM 3409 O O . VAL A 1 446 ? -9.431 4.685 1.519 1.00 97.38 446 VAL A O 1
ATOM 3412 N N . PRO A 1 447 ? -9.792 5.036 -0.667 1.00 97.38 447 PRO A N 1
ATOM 3413 C CA . PRO A 1 447 ? -9.467 5.611 -1.975 1.00 97.38 447 PRO A CA 1
ATOM 3414 C C . PRO A 1 447 ? -9.191 7.118 -1.892 1.00 97.38 447 PRO A C 1
ATOM 3416 O O . PRO A 1 447 ? -9.759 7.807 -1.043 1.00 97.38 447 PRO A O 1
ATOM 3419 N N . ALA A 1 448 ? -8.372 7.635 -2.809 1.00 97.00 448 ALA A N 1
ATOM 3420 C CA . ALA A 1 448 ? -8.182 9.069 -2.985 1.00 97.00 448 ALA A CA 1
ATOM 3421 C C . ALA A 1 448 ? -9.513 9.776 -3.279 1.00 97.00 448 ALA A C 1
ATOM 3423 O O . ALA A 1 448 ? -10.349 9.276 -4.037 1.00 97.00 448 ALA A O 1
ATOM 3424 N N . ARG A 1 449 ? -9.705 10.964 -2.699 1.00 94.94 449 ARG A N 1
ATOM 3425 C CA . ARG A 1 449 ? -10.931 11.760 -2.864 1.00 94.94 449 ARG A CA 1
ATOM 3426 C C . ARG A 1 449 ? -10.898 12.561 -4.170 1.00 94.94 449 ARG A C 1
ATOM 3428 O O . ARG A 1 449 ? -10.795 13.782 -4.154 1.00 94.94 449 ARG A O 1
ATOM 3435 N N . LEU A 1 450 ? -10.974 11.842 -5.287 1.00 94.31 450 LEU A N 1
ATOM 3436 C CA . LEU A 1 450 ? -10.956 12.362 -6.656 1.00 94.31 450 LEU A CA 1
ATOM 3437 C C . LEU A 1 450 ? -12.265 12.051 -7.380 1.00 94.31 450 LEU A C 1
ATOM 3439 O O . LEU A 1 450 ? -12.896 11.023 -7.108 1.00 94.31 450 LEU A O 1
ATOM 3443 N N . ASP A 1 451 ? -12.641 12.895 -8.340 1.00 93.25 451 ASP A N 1
ATOM 3444 C CA . ASP A 1 451 ? -13.752 12.578 -9.235 1.00 93.25 451 ASP A CA 1
ATOM 3445 C C . ASP A 1 451 ? -13.382 11.464 -10.238 1.00 93.25 451 ASP A C 1
ATOM 3447 O O . ASP A 1 451 ? -12.209 11.161 -10.472 1.00 93.25 451 ASP A O 1
ATOM 3451 N N . GLU A 1 452 ? -14.387 10.794 -10.810 1.00 93.50 452 GLU A N 1
ATOM 3452 C CA . GLU A 1 452 ? -14.150 9.674 -11.736 1.00 93.50 452 GLU A CA 1
ATOM 3453 C C . GLU A 1 452 ? -13.314 10.086 -12.972 1.00 93.50 452 GLU A C 1
ATOM 3455 O O . GLU A 1 452 ? -12.396 9.347 -13.337 1.00 93.50 452 GLU A O 1
ATOM 3460 N N . PRO A 1 453 ? -13.538 11.260 -13.606 1.00 95.88 453 PRO A N 1
ATOM 3461 C CA . PRO A 1 453 ? -12.681 11.728 -14.695 1.00 95.88 453 PRO A CA 1
ATOM 3462 C C . PRO A 1 453 ? -11.201 11.879 -14.321 1.00 95.88 453 PRO A C 1
ATOM 3464 O O . PRO A 1 453 ? -10.333 11.576 -15.140 1.00 95.88 453 PRO A O 1
ATOM 3467 N N . GLU A 1 454 ? -10.882 12.386 -13.131 1.00 95.25 454 GLU A N 1
ATOM 3468 C CA . GLU A 1 454 ? -9.509 12.498 -12.632 1.00 95.25 454 GLU A CA 1
ATOM 3469 C C . GLU A 1 454 ? -8.885 11.134 -12.385 1.00 95.25 454 GLU A C 1
ATOM 3471 O O . GLU A 1 454 ? -7.761 10.885 -12.836 1.00 95.25 454 GLU A O 1
ATOM 3476 N N . GLN A 1 455 ? -9.631 10.236 -11.740 1.00 95.81 455 GLN A N 1
ATOM 3477 C CA . GLN A 1 455 ? -9.186 8.865 -11.521 1.00 95.81 455 GLN A CA 1
ATOM 3478 C C . GLN A 1 455 ? -8.860 8.174 -12.846 1.00 95.81 455 GLN A C 1
ATOM 3480 O O . GLN A 1 455 ? -7.795 7.572 -12.971 1.00 95.81 455 GLN A O 1
ATOM 3485 N N . GLU A 1 456 ? -9.720 8.301 -13.858 1.00 96.75 456 GLU A N 1
ATOM 3486 C CA . GLU A 1 456 ? -9.498 7.670 -15.159 1.00 96.75 456 GLU A CA 1
ATOM 3487 C C . GLU A 1 456 ? -8.279 8.253 -15.887 1.00 96.75 456 GLU A C 1
ATOM 3489 O O . GLU A 1 456 ? -7.477 7.512 -16.458 1.00 96.75 456 GLU A O 1
ATOM 3494 N N . ARG A 1 457 ? -8.055 9.574 -15.803 1.00 97.38 457 ARG A N 1
ATOM 3495 C CA . ARG A 1 457 ? -6.831 10.186 -16.350 1.00 97.38 457 ARG A CA 1
ATOM 3496 C C . ARG A 1 457 ? -5.574 9.619 -15.690 1.00 97.38 457 ARG A C 1
ATOM 3498 O O . ARG A 1 457 ? -4.604 9.339 -16.399 1.00 97.38 457 ARG A O 1
ATOM 3505 N N . ILE A 1 458 ? -5.579 9.453 -14.365 1.00 97.75 458 ILE A N 1
ATOM 3506 C CA . ILE A 1 458 ? -4.455 8.872 -13.618 1.00 97.75 458 ILE A CA 1
ATOM 3507 C C . ILE A 1 458 ? -4.247 7.410 -14.026 1.00 97.75 458 ILE A C 1
ATOM 3509 O O . ILE A 1 458 ? -3.136 7.051 -14.413 1.00 97.75 458 ILE A O 1
ATOM 3513 N N . ARG A 1 459 ? -5.309 6.591 -14.025 1.00 97.69 459 ARG A N 1
ATOM 3514 C CA . ARG A 1 459 ? -5.256 5.170 -14.417 1.00 97.69 459 ARG A CA 1
ATOM 3515 C C . ARG A 1 459 ? -4.681 4.997 -15.817 1.00 97.69 459 ARG A C 1
ATOM 3517 O O . ARG A 1 459 ? -3.742 4.228 -16.004 1.00 97.69 459 ARG A O 1
ATOM 3524 N N . ALA A 1 460 ? -5.190 5.758 -16.782 1.00 97.75 460 ALA A N 1
ATOM 3525 C CA . ALA A 1 460 ? -4.720 5.707 -18.159 1.00 97.75 460 ALA A CA 1
ATOM 3526 C C . ALA A 1 460 ? -3.257 6.165 -18.295 1.00 97.75 460 ALA A C 1
ATOM 3528 O O . ALA A 1 460 ? -2.517 5.614 -19.109 1.00 97.75 460 ALA A O 1
ATOM 3529 N N . SER A 1 461 ? -2.826 7.166 -17.517 1.00 97.56 461 SER A N 1
ATOM 3530 C CA . SER A 1 461 ? -1.428 7.619 -17.507 1.00 97.56 461 SER A CA 1
ATOM 3531 C C . SER A 1 461 ? -0.490 6.544 -16.952 1.00 97.56 461 SER A C 1
ATOM 3533 O O . SER A 1 461 ? 0.511 6.221 -17.590 1.00 97.56 461 SER A O 1
ATOM 3535 N N . VAL A 1 462 ? -0.855 5.925 -15.825 1.00 98.25 462 VAL A N 1
ATOM 3536 C CA . VAL A 1 462 ? -0.076 4.843 -15.206 1.00 98.25 462 VAL A CA 1
ATOM 3537 C C . VAL A 1 462 ? -0.035 3.606 -16.099 1.00 98.25 462 VAL A C 1
ATOM 3539 O O . VAL A 1 462 ? 1.046 3.073 -16.320 1.00 98.25 462 VAL A O 1
ATOM 3542 N N . GLY A 1 463 ? -1.159 3.192 -16.691 1.00 97.94 463 GLY A N 1
ATOM 3543 C CA . GLY A 1 463 ? -1.190 2.067 -17.632 1.00 97.94 463 GLY A CA 1
ATOM 3544 C C . GLY A 1 463 ? -0.230 2.266 -18.808 1.00 97.94 463 GLY A C 1
ATOM 3545 O O . GLY A 1 463 ? 0.631 1.423 -19.045 1.00 97.94 463 GLY A O 1
ATOM 3546 N N . ARG A 1 464 ? -0.288 3.433 -19.472 1.00 97.56 464 ARG A N 1
ATOM 3547 C CA . ARG A 1 464 ? 0.648 3.769 -20.562 1.00 97.56 464 ARG A CA 1
ATOM 3548 C C . ARG A 1 464 ? 2.103 3.794 -20.102 1.00 97.56 464 ARG A C 1
ATOM 3550 O O . ARG A 1 464 ? 2.982 3.370 -20.845 1.00 97.56 464 ARG A O 1
ATOM 3557 N N . PHE A 1 465 ? 2.369 4.318 -18.911 1.00 97.94 465 PHE A N 1
ATOM 3558 C CA . PHE A 1 465 ? 3.718 4.348 -18.359 1.00 97.94 465 PHE A CA 1
ATOM 3559 C C . PHE A 1 465 ? 4.263 2.931 -18.127 1.00 97.94 465 PHE A C 1
ATOM 3561 O O . PHE A 1 465 ? 5.391 2.641 -18.522 1.00 97.94 465 PHE A O 1
ATOM 3568 N N . LEU A 1 466 ? 3.469 2.031 -17.544 1.00 98.19 466 LEU A N 1
ATOM 3569 C CA . LEU A 1 466 ? 3.892 0.652 -17.293 1.00 98.19 466 LEU A CA 1
ATOM 3570 C C . LEU A 1 466 ? 4.141 -0.122 -18.602 1.00 98.19 466 LEU A C 1
ATOM 3572 O O . LEU A 1 466 ? 5.149 -0.832 -18.691 1.00 98.19 466 LEU A O 1
ATOM 3576 N N . ASP A 1 467 ? 3.329 0.119 -19.640 1.00 97.94 467 ASP A N 1
ATOM 3577 C CA . ASP A 1 467 ? 3.568 -0.377 -21.003 1.00 97.94 467 ASP A CA 1
ATOM 3578 C C . ASP A 1 467 ? 4.909 0.129 -21.562 1.00 97.94 467 ASP A C 1
ATOM 3580 O O . ASP A 1 467 ? 5.724 -0.645 -22.068 1.00 97.94 467 ASP A O 1
ATOM 3584 N N . GLN A 1 468 ? 5.167 1.439 -21.453 1.00 96.81 468 GLN A N 1
ATOM 3585 C CA . GLN A 1 468 ? 6.395 2.074 -21.946 1.00 96.81 468 GLN A CA 1
ATOM 3586 C C . GLN A 1 468 ? 7.646 1.554 -21.236 1.00 96.81 468 GLN A C 1
ATOM 3588 O O . GLN A 1 468 ? 8.699 1.405 -21.861 1.00 96.81 468 GLN A O 1
ATOM 3593 N N . ILE A 1 469 ? 7.553 1.288 -19.935 1.00 96.50 469 ILE A N 1
ATOM 3594 C CA . ILE A 1 469 ? 8.641 0.713 -19.141 1.00 96.50 469 ILE A CA 1
ATOM 3595 C C . ILE A 1 469 ? 8.865 -0.764 -19.489 1.00 96.50 469 ILE A C 1
ATOM 3597 O O . ILE A 1 469 ? 10.013 -1.231 -19.471 1.00 96.50 469 ILE A O 1
ATOM 3601 N N . GLY A 1 470 ? 7.793 -1.467 -19.865 1.00 96.38 470 GLY A N 1
ATOM 3602 C CA . GLY A 1 470 ? 7.794 -2.878 -20.238 1.00 96.38 470 GLY A CA 1
ATOM 3603 C C . GLY A 1 470 ? 7.533 -3.820 -19.063 1.00 96.38 470 GLY A C 1
ATOM 3604 O O . GLY A 1 470 ? 7.997 -4.961 -19.092 1.00 96.38 470 GLY A O 1
ATOM 3605 N N . LEU A 1 471 ? 6.833 -3.361 -18.019 1.00 97.62 471 LEU A N 1
ATOM 3606 C CA . LEU A 1 471 ? 6.426 -4.241 -16.923 1.00 97.62 471 LEU A CA 1
ATOM 3607 C C . LEU A 1 471 ? 5.351 -5.206 -17.438 1.00 97.62 471 LEU A C 1
ATOM 3609 O O . LEU A 1 471 ? 4.352 -4.775 -17.998 1.00 97.62 471 LEU A O 1
ATOM 3613 N N . ARG A 1 472 ? 5.543 -6.516 -17.269 1.00 96.50 472 ARG A N 1
ATOM 3614 C CA . ARG A 1 472 ? 4.548 -7.515 -17.699 1.00 96.50 472 ARG A CA 1
ATOM 3615 C C . ARG A 1 472 ? 3.761 -8.087 -16.535 1.00 96.50 472 ARG A C 1
ATOM 3617 O O . ARG A 1 472 ? 2.537 -8.147 -16.597 1.00 96.50 472 ARG A O 1
ATOM 3624 N N . ASP A 1 473 ? 4.462 -8.453 -15.474 1.00 96.12 473 ASP A N 1
ATOM 3625 C CA . ASP A 1 473 ? 3.890 -9.150 -14.334 1.00 96.12 473 ASP A CA 1
ATOM 3626 C C . ASP A 1 473 ? 4.374 -8.527 -13.025 1.00 96.12 473 ASP A C 1
ATOM 3628 O O . ASP A 1 473 ? 5.514 -8.065 -12.925 1.00 96.12 473 ASP A O 1
ATOM 3632 N N . GLY A 1 474 ? 3.502 -8.531 -12.018 1.00 95.75 474 GLY A N 1
ATOM 3633 C CA . GLY A 1 474 ? 3.839 -8.107 -10.663 1.00 95.75 474 GLY A CA 1
ATOM 3634 C C . GLY A 1 474 ? 3.297 -6.736 -10.268 1.00 95.75 474 GLY A C 1
ATOM 3635 O O . GLY A 1 474 ? 2.608 -6.049 -11.025 1.00 95.75 474 GLY A O 1
ATOM 3636 N N . VAL A 1 475 ? 3.599 -6.369 -9.025 1.00 96.69 475 VAL A N 1
ATOM 3637 C CA . VAL A 1 475 ? 3.163 -5.119 -8.399 1.00 96.69 475 VAL A CA 1
ATOM 3638 C C . VAL A 1 475 ? 3.891 -3.912 -8.977 1.00 96.69 475 VAL A C 1
ATOM 3640 O O . VAL A 1 475 ? 5.070 -3.994 -9.325 1.00 96.69 475 VAL A O 1
ATOM 3643 N N . SER A 1 476 ? 3.209 -2.772 -8.987 1.00 97.38 476 SER A N 1
ATOM 3644 C CA . SER A 1 476 ? 3.845 -1.469 -9.095 1.00 97.38 476 SER A CA 1
ATOM 3645 C C . SER A 1 476 ? 3.264 -0.476 -8.097 1.00 97.38 476 SER A C 1
ATOM 3647 O O . SER A 1 476 ? 2.060 -0.461 -7.844 1.00 97.38 476 SER A O 1
ATOM 3649 N N . HIS A 1 477 ? 4.135 0.382 -7.588 1.00 97.69 477 HIS A N 1
ATOM 3650 C CA . HIS A 1 477 ? 3.795 1.562 -6.808 1.00 97.69 477 HIS A CA 1
ATOM 3651 C C . HIS A 1 477 ? 4.323 2.778 -7.560 1.00 97.69 477 HIS A C 1
ATOM 3653 O O . HIS A 1 477 ? 5.537 2.896 -7.753 1.00 97.69 477 HIS A O 1
ATOM 3659 N N . THR A 1 478 ? 3.420 3.628 -8.038 1.00 97.75 478 THR A N 1
ATOM 3660 C CA . THR A 1 478 ? 3.741 4.735 -8.944 1.00 97.75 478 THR A CA 1
ATOM 3661 C C . THR A 1 478 ? 3.289 6.056 -8.346 1.00 97.75 478 THR A C 1
ATOM 3663 O O . THR A 1 478 ? 2.115 6.234 -8.043 1.00 97.75 478 THR A O 1
ATOM 3666 N N . GLU A 1 479 ? 4.205 7.008 -8.221 1.00 95.88 479 GLU A N 1
ATOM 3667 C CA . GLU A 1 479 ? 3.896 8.353 -7.748 1.00 95.88 479 GLU A CA 1
ATOM 3668 C C . GLU A 1 479 ? 3.551 9.268 -8.917 1.00 95.88 479 GLU A C 1
ATOM 3670 O O . GLU A 1 479 ? 4.256 9.329 -9.933 1.00 95.88 479 GLU A O 1
ATOM 3675 N N . VAL A 1 480 ? 2.449 9.997 -8.772 1.00 96.06 480 VAL A N 1
ATOM 3676 C CA . VAL A 1 480 ? 1.860 10.814 -9.828 1.00 96.06 480 VAL A CA 1
ATOM 3677 C C . VAL A 1 480 ? 1.513 12.183 -9.273 1.00 96.06 480 VAL A C 1
ATOM 3679 O O . VAL A 1 480 ? 0.848 12.290 -8.247 1.00 96.06 480 VAL A O 1
ATOM 3682 N N . ARG A 1 481 ? 1.889 13.244 -9.989 1.00 94.56 481 ARG A N 1
ATOM 3683 C CA . ARG A 1 481 ? 1.383 14.595 -9.720 1.00 94.56 481 ARG A CA 1
ATOM 3684 C C . ARG A 1 481 ? 0.361 15.001 -10.757 1.00 94.56 481 ARG A C 1
ATOM 3686 O O . ARG A 1 481 ? 0.588 14.849 -11.958 1.00 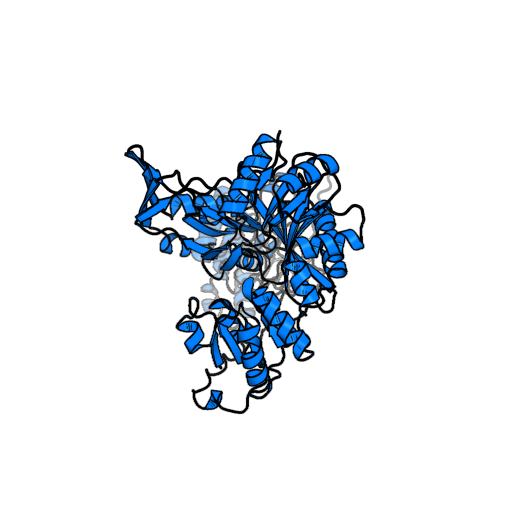94.56 481 ARG A O 1
ATOM 3693 N N . LEU A 1 482 ? -0.767 15.530 -10.299 1.00 93.56 482 LEU A N 1
ATOM 3694 C CA . LEU A 1 482 ? -1.814 16.040 -11.172 1.00 93.56 482 LEU A CA 1
ATOM 3695 C C . LEU A 1 482 ? -1.514 17.501 -11.527 1.00 93.56 482 LEU A C 1
ATOM 3697 O O . LEU A 1 482 ? -1.964 18.424 -10.856 1.00 93.56 482 LEU A O 1
ATOM 3701 N N . ALA A 1 483 ? -0.724 17.704 -12.579 1.00 92.81 483 ALA A N 1
ATOM 3702 C CA . ALA A 1 483 ? -0.396 19.035 -13.074 1.00 92.81 483 ALA A CA 1
ATOM 3703 C C . ALA A 1 483 ? -1.529 19.617 -13.932 1.00 92.81 483 ALA A C 1
ATOM 3705 O O . ALA A 1 483 ? -2.410 18.899 -14.407 1.00 92.81 483 ALA A O 1
ATOM 3706 N N . ALA A 1 484 ? -1.456 20.917 -14.237 1.00 90.75 484 ALA A N 1
ATOM 3707 C CA . ALA A 1 484 ? -2.389 21.570 -15.164 1.00 90.75 484 ALA A CA 1
ATOM 3708 C C . ALA A 1 484 ? -2.411 20.906 -16.558 1.00 90.75 484 ALA A C 1
ATOM 3710 O O . ALA A 1 484 ? -3.445 20.869 -17.220 1.00 90.75 484 ALA A O 1
ATOM 3711 N N . ARG A 1 485 ? -1.274 20.335 -16.984 1.00 89.88 485 ARG A N 1
ATOM 3712 C CA . ARG A 1 485 ? -1.138 19.560 -18.231 1.00 89.88 485 ARG A CA 1
ATOM 3713 C C . ARG A 1 485 ? -1.630 18.107 -18.135 1.00 89.88 485 ARG A C 1
ATOM 3715 O O . ARG A 1 485 ? -1.522 17.368 -19.107 1.00 89.88 485 ARG A O 1
ATOM 3722 N N . GLY A 1 486 ? -2.168 17.697 -16.988 1.00 92.81 486 GLY A N 1
ATOM 3723 C CA . GLY A 1 486 ? -2.600 16.332 -16.700 1.00 92.81 486 GLY A CA 1
ATOM 3724 C C . GLY A 1 486 ? -1.645 15.568 -15.773 1.00 92.81 486 GLY A C 1
ATOM 3725 O O . GLY A 1 486 ? -0.695 16.148 -15.244 1.00 92.81 486 GLY A O 1
ATOM 3726 N N . PRO A 1 487 ? -1.905 14.267 -15.541 1.00 95.88 487 PRO A N 1
ATOM 3727 C CA . PRO A 1 487 ? -1.107 13.445 -14.636 1.00 95.88 487 PRO A CA 1
ATOM 3728 C C . PRO A 1 487 ? 0.310 13.212 -15.166 1.00 95.88 487 PRO A C 1
ATOM 3730 O O . PRO A 1 487 ? 0.486 12.717 -16.281 1.00 95.88 487 PRO A O 1
ATOM 3733 N N . VAL A 1 488 ? 1.309 13.504 -14.339 1.00 96.06 488 VAL A N 1
ATOM 3734 C CA . VAL A 1 488 ? 2.733 13.342 -14.640 1.00 96.06 488 VAL A CA 1
ATOM 3735 C C . VAL A 1 488 ? 3.342 12.328 -13.678 1.00 96.06 488 VAL A C 1
ATOM 3737 O O . VAL A 1 488 ? 3.233 12.482 -12.463 1.00 96.06 488 VAL A O 1
ATOM 3740 N N . ILE A 1 489 ? 4.003 11.304 -14.222 1.00 95.62 489 ILE A N 1
ATOM 3741 C CA . ILE A 1 489 ? 4.701 10.288 -13.426 1.00 95.62 489 ILE A CA 1
ATOM 3742 C C . ILE A 1 489 ? 5.975 10.893 -12.824 1.00 95.62 489 ILE A C 1
ATOM 3744 O O . ILE A 1 489 ? 6.820 11.431 -13.552 1.00 95.62 489 ILE A O 1
ATOM 3748 N N . ILE A 1 490 ? 6.113 10.810 -11.501 1.00 92.94 490 ILE A N 1
ATOM 3749 C CA . ILE A 1 490 ? 7.260 11.335 -10.750 1.00 92.94 490 ILE A CA 1
ATOM 3750 C C . ILE A 1 490 ? 8.308 10.254 -10.510 1.00 92.94 490 ILE A C 1
ATOM 3752 O O . ILE A 1 490 ? 9.490 10.468 -10.783 1.00 92.94 490 ILE A O 1
ATOM 3756 N N . GLU A 1 491 ? 7.867 9.090 -10.046 1.00 93.12 491 GLU A N 1
ATOM 3757 C CA . GLU A 1 491 ? 8.686 7.901 -9.819 1.00 93.12 491 GLU A CA 1
ATOM 3758 C C . GLU A 1 491 ? 7.807 6.647 -9.802 1.00 93.12 491 GLU A C 1
ATOM 3760 O O . GLU A 1 491 ? 6.581 6.733 -9.726 1.00 93.12 491 GLU A O 1
ATOM 3765 N N . SER A 1 492 ? 8.416 5.466 -9.902 1.00 94.62 492 SER A N 1
ATOM 3766 C CA . SER A 1 492 ? 7.687 4.204 -9.810 1.00 94.62 492 SER A CA 1
ATOM 3767 C C . SER A 1 492 ? 8.592 3.069 -9.368 1.00 94.62 492 SER A C 1
ATOM 3769 O O . SER A 1 492 ? 9.781 3.101 -9.618 1.00 94.62 492 SER A O 1
ATOM 3771 N N . HIS A 1 493 ? 8.033 2.013 -8.788 1.00 94.19 493 HIS A N 1
ATOM 3772 C CA . HIS A 1 493 ? 8.800 0.855 -8.330 1.00 94.19 493 HIS A CA 1
ATOM 3773 C C . HIS A 1 493 ? 8.034 -0.437 -8.622 1.00 94.19 493 HIS A C 1
ATOM 3775 O O . HIS A 1 493 ? 6.813 -0.440 -8.504 1.00 94.19 493 HIS A O 1
ATOM 3781 N N . ASN A 1 494 ? 8.712 -1.543 -8.956 1.00 95.38 494 ASN A N 1
ATOM 3782 C CA . ASN A 1 494 ? 8.097 -2.879 -9.079 1.00 95.38 494 ASN A CA 1
ATOM 3783 C C . ASN A 1 494 ? 8.026 -3.623 -7.733 1.00 95.38 494 ASN A C 1
ATOM 3785 O O . ASN A 1 494 ? 8.339 -4.810 -7.641 1.00 95.38 494 ASN A O 1
ATOM 3789 N N . ARG A 1 495 ? 7.633 -2.908 -6.676 1.00 94.81 495 ARG A N 1
ATOM 3790 C CA . ARG A 1 495 ? 7.397 -3.452 -5.333 1.00 94.81 495 ARG A CA 1
ATOM 3791 C C . ARG A 1 495 ? 6.123 -2.878 -4.728 1.00 94.81 495 ARG A C 1
ATOM 3793 O O . ARG A 1 495 ? 5.530 -1.947 -5.267 1.00 94.81 495 ARG A O 1
ATOM 3800 N N . ILE A 1 496 ? 5.750 -3.416 -3.571 1.00 93.19 496 ILE A N 1
ATOM 3801 C CA . ILE A 1 496 ? 4.682 -2.861 -2.743 1.00 93.19 496 ILE A CA 1
ATOM 3802 C C . ILE A 1 496 ? 5.058 -1.481 -2.185 1.00 93.19 496 ILE A C 1
ATOM 3804 O O . ILE A 1 496 ? 6.235 -1.166 -1.965 1.00 93.19 496 ILE A O 1
ATOM 3808 N N . ALA A 1 497 ? 4.029 -0.673 -1.953 1.00 93.25 497 ALA A N 1
ATOM 3809 C CA . ALA A 1 497 ? 4.115 0.641 -1.334 1.00 93.25 497 ALA A CA 1
ATOM 3810 C C . ALA A 1 497 ? 4.622 0.575 0.123 1.00 93.25 497 ALA A C 1
ATOM 3812 O O . ALA A 1 497 ? 4.499 -0.453 0.790 1.00 93.25 497 ALA A O 1
ATOM 3813 N N . GLY A 1 498 ? 5.197 1.680 0.608 1.00 90.44 498 GLY A N 1
ATOM 3814 C CA . GLY A 1 498 ? 5.580 1.851 2.016 1.00 90.44 498 GLY A CA 1
ATOM 3815 C C . GLY A 1 498 ? 4.431 2.364 2.894 1.00 90.44 498 GLY A C 1
ATOM 3816 O O . GLY A 1 498 ? 3.272 2.331 2.494 1.00 90.44 498 GLY A O 1
ATOM 3817 N N . ASP A 1 499 ? 4.762 2.855 4.094 1.00 91.19 499 ASP A N 1
ATOM 3818 C CA . ASP A 1 499 ? 3.867 3.660 4.948 1.00 91.19 499 ASP A CA 1
ATOM 3819 C C . ASP A 1 499 ? 2.474 3.078 5.229 1.00 91.19 499 ASP A C 1
ATOM 3821 O O . ASP A 1 499 ? 1.488 3.802 5.313 1.00 91.19 499 ASP A O 1
ATOM 3825 N N . LEU A 1 500 ? 2.388 1.761 5.419 1.00 94.44 500 LEU A N 1
ATOM 3826 C CA . LEU A 1 500 ? 1.133 1.042 5.680 1.00 94.44 500 LEU A CA 1
ATOM 3827 C C . LEU A 1 500 ? 0.108 1.093 4.536 1.00 94.44 500 LEU A C 1
ATOM 3829 O O . LEU A 1 500 ? -1.030 0.661 4.712 1.00 94.44 500 LEU A O 1
ATOM 3833 N N . ILE A 1 501 ? 0.481 1.595 3.355 1.00 96.94 501 ILE A N 1
ATOM 3834 C CA . ILE A 1 501 ? -0.402 1.629 2.184 1.00 96.94 501 ILE A CA 1
ATOM 3835 C C . ILE A 1 501 ? -0.912 0.221 1.816 1.00 96.94 501 ILE A C 1
ATOM 3837 O O . ILE A 1 501 ? -2.110 0.106 1.551 1.00 96.94 501 ILE A O 1
ATOM 3841 N N . PRO A 1 502 ? -0.105 -0.866 1.846 1.00 96.12 502 PRO A N 1
ATOM 3842 C CA . PRO A 1 502 ? -0.624 -2.217 1.608 1.00 96.12 502 PRO A CA 1
ATOM 3843 C C . PRO A 1 502 ? -1.767 -2.606 2.560 1.00 96.12 502 PRO A C 1
ATOM 3845 O O . PRO A 1 502 ? -2.751 -3.220 2.145 1.00 96.12 502 PRO A O 1
ATOM 3848 N N . GLU A 1 503 ? -1.680 -2.206 3.825 1.00 96.56 503 GLU A N 1
ATOM 3849 C CA . GLU A 1 503 ? -2.681 -2.433 4.859 1.00 96.56 503 GLU A CA 1
ATOM 3850 C C . GLU A 1 503 ? -3.939 -1.595 4.599 1.00 96.56 503 GLU A C 1
ATOM 3852 O O . GLU A 1 503 ? -5.046 -2.111 4.773 1.00 96.56 503 GLU A O 1
ATOM 3857 N N . LEU A 1 504 ? -3.791 -0.354 4.111 1.00 98.31 504 LEU A N 1
ATOM 3858 C CA . LEU A 1 504 ? -4.916 0.482 3.674 1.00 98.31 504 LEU A CA 1
ATOM 3859 C C . LEU A 1 504 ? -5.634 -0.124 2.464 1.00 98.31 504 LEU A C 1
ATOM 3861 O O . LEU A 1 504 ? -6.860 -0.225 2.473 1.00 98.31 504 LEU A O 1
ATOM 3865 N N . VAL A 1 505 ? -4.889 -0.566 1.445 1.00 98.06 505 VAL A N 1
ATOM 3866 C CA . VAL A 1 505 ? -5.448 -1.199 0.239 1.00 98.06 505 VAL A CA 1
ATOM 3867 C C . VAL A 1 505 ? -6.189 -2.482 0.606 1.00 98.06 505 VAL A C 1
ATOM 3869 O O . VAL A 1 505 ? -7.338 -2.669 0.202 1.00 98.06 505 VAL A O 1
ATOM 3872 N N . ARG A 1 506 ? -5.584 -3.333 1.440 1.00 97.00 506 ARG A N 1
ATOM 3873 C CA . ARG A 1 506 ? -6.234 -4.546 1.945 1.00 97.00 506 ARG A CA 1
ATOM 3874 C C . ARG A 1 506 ? -7.484 -4.215 2.756 1.00 97.00 506 ARG A C 1
ATOM 3876 O O . ARG A 1 506 ? -8.500 -4.880 2.595 1.00 97.00 506 ARG A O 1
ATOM 3883 N N . GLY A 1 507 ? -7.427 -3.189 3.603 1.00 96.12 507 GLY A N 1
ATOM 3884 C CA . GLY A 1 507 ? -8.555 -2.741 4.415 1.00 96.12 507 GLY A CA 1
ATOM 3885 C C . GLY A 1 507 ? -9.725 -2.212 3.584 1.00 96.12 507 GLY A C 1
ATOM 3886 O O . GLY A 1 507 ? -10.862 -2.574 3.867 1.00 96.12 507 GLY A O 1
ATOM 3887 N N . ALA A 1 508 ? -9.458 -1.399 2.559 1.00 97.56 508 ALA A N 1
ATOM 3888 C CA . ALA A 1 508 ? -10.477 -0.713 1.758 1.00 97.56 508 ALA A CA 1
ATOM 3889 C C . ALA A 1 508 ? -11.042 -1.551 0.594 1.00 97.56 508 ALA A C 1
ATOM 3891 O O . ALA A 1 508 ? -12.218 -1.404 0.257 1.00 97.56 508 ALA A O 1
ATOM 3892 N N . TYR A 1 509 ? -10.219 -2.415 -0.014 1.00 96.50 509 TYR A N 1
ATOM 3893 C CA . TYR A 1 509 ? -10.567 -3.189 -1.217 1.00 96.50 509 TYR A CA 1
ATOM 3894 C C . TYR A 1 509 ? -10.544 -4.706 -1.017 1.00 96.50 509 TYR A C 1
ATOM 3896 O O . TYR A 1 509 ? -10.993 -5.442 -1.893 1.00 96.50 509 TYR A O 1
ATOM 3904 N N . GLY A 1 510 ? -9.995 -5.208 0.093 1.00 95.75 510 GLY A N 1
ATOM 3905 C CA . GLY A 1 510 ? -9.834 -6.647 0.313 1.00 95.75 510 GLY A CA 1
ATOM 3906 C C . GLY A 1 510 ? -8.742 -7.292 -0.550 1.00 95.75 510 GLY A C 1
ATOM 3907 O O . GLY A 1 510 ? -8.720 -8.513 -0.683 1.00 95.75 510 GLY A O 1
ATOM 3908 N N . VAL A 1 511 ? -7.843 -6.497 -1.145 1.00 96.19 511 VAL A N 1
ATOM 3909 C CA . VAL A 1 511 ? -6.754 -6.978 -2.012 1.00 96.19 511 VAL A CA 1
ATOM 3910 C C . VAL A 1 511 ? -5.417 -6.909 -1.278 1.00 96.19 511 VAL A C 1
ATOM 3912 O O . VAL A 1 511 ? -4.988 -5.836 -0.859 1.00 96.19 511 VAL A O 1
ATOM 3915 N N . ASP A 1 512 ? -4.732 -8.048 -1.154 1.00 96.62 512 ASP A N 1
ATOM 3916 C CA . ASP A 1 512 ? -3.395 -8.140 -0.559 1.00 96.62 512 ASP A CA 1
ATOM 3917 C C . ASP A 1 512 ? -2.316 -8.192 -1.654 1.00 96.62 512 ASP A C 1
ATOM 3919 O O . ASP A 1 512 ? -2.009 -9.244 -2.214 1.00 96.62 512 ASP A O 1
ATOM 3923 N N . LEU A 1 513 ? -1.733 -7.038 -1.990 1.00 96.00 513 LEU A N 1
ATOM 3924 C CA . LEU A 1 513 ? -0.737 -6.940 -3.066 1.00 96.00 513 LEU A CA 1
ATOM 3925 C C . LEU A 1 513 ? 0.551 -7.728 -2.783 1.00 96.00 513 LEU A C 1
ATOM 3927 O O . LEU A 1 513 ? 1.225 -8.147 -3.725 1.00 96.00 513 LEU A O 1
ATOM 3931 N N . THR A 1 514 ? 0.881 -7.978 -1.514 1.00 95.94 514 THR A N 1
ATOM 3932 C CA . THR A 1 514 ? 2.017 -8.832 -1.140 1.00 95.94 514 THR A CA 1
ATOM 3933 C C . THR A 1 514 ? 1.727 -10.291 -1.482 1.00 95.94 514 THR A C 1
ATOM 3935 O O . THR A 1 514 ? 2.581 -10.969 -2.055 1.00 95.94 514 THR A O 1
ATOM 3938 N N . GLU A 1 515 ? 0.514 -10.768 -1.188 1.00 96.81 515 GLU A N 1
ATOM 3939 C CA . GLU A 1 515 ? 0.066 -12.108 -1.582 1.00 96.81 515 GLU A CA 1
ATOM 3940 C C . GLU A 1 515 ? 0.069 -12.267 -3.106 1.00 96.81 515 GLU A C 1
ATOM 3942 O O . GLU A 1 515 ? 0.580 -13.261 -3.619 1.00 96.81 515 GLU A O 1
ATOM 3947 N N . TYR A 1 516 ? -0.409 -11.261 -3.843 1.00 97.19 516 TYR A N 1
ATOM 3948 C CA . TYR A 1 516 ? -0.372 -11.273 -5.306 1.00 97.19 516 TYR A CA 1
ATOM 3949 C C . TYR A 1 516 ? 1.058 -11.310 -5.859 1.00 97.19 516 TYR A C 1
ATOM 3951 O O . TYR A 1 516 ? 1.346 -12.119 -6.741 1.00 97.19 516 TYR A O 1
ATOM 3959 N N . ALA A 1 517 ? 1.970 -10.486 -5.329 1.00 96.62 517 ALA A N 1
ATOM 3960 C CA . ALA A 1 517 ? 3.368 -10.455 -5.766 1.00 96.62 517 ALA A CA 1
ATOM 3961 C C . ALA A 1 517 ? 4.063 -11.816 -5.599 1.00 96.62 517 ALA A C 1
ATOM 3963 O O . ALA A 1 517 ? 4.827 -12.231 -6.469 1.00 96.62 517 ALA A O 1
ATOM 3964 N N . LEU A 1 518 ? 3.778 -12.517 -4.499 1.00 97.12 518 LEU A N 1
ATOM 3965 C CA . LEU A 1 518 ? 4.361 -13.823 -4.191 1.00 97.12 518 LEU A CA 1
ATOM 3966 C C . LEU A 1 518 ? 3.646 -14.973 -4.911 1.00 97.12 518 LEU A C 1
ATOM 3968 O O . LEU A 1 518 ? 4.292 -15.919 -5.351 1.00 97.12 518 LEU A O 1
ATOM 3972 N N . GLY A 1 519 ? 2.320 -14.916 -5.019 1.00 96.38 519 GLY A N 1
ATOM 3973 C CA . GLY A 1 519 ? 1.488 -16.018 -5.493 1.00 96.38 519 GLY A CA 1
ATOM 3974 C C . GLY A 1 519 ? 1.291 -16.065 -7.007 1.00 96.38 519 GLY A C 1
ATOM 3975 O O . GLY A 1 519 ? 1.120 -17.156 -7.557 1.00 96.38 519 GLY A O 1
ATOM 3976 N N . TRP A 1 520 ? 1.327 -14.920 -7.699 1.00 95.81 520 TRP A N 1
ATOM 3977 C CA . TRP A 1 520 ? 1.057 -14.850 -9.142 1.00 95.81 520 TRP A CA 1
ATOM 3978 C C . TRP A 1 520 ? 2.026 -15.684 -9.995 1.00 95.81 520 TRP A C 1
ATOM 3980 O O . TRP A 1 520 ? 1.540 -16.486 -10.799 1.00 95.81 520 TRP A O 1
ATOM 3990 N N . PRO A 1 521 ? 3.361 -15.641 -9.782 1.00 95.12 521 PRO A N 1
ATOM 3991 C CA . PRO A 1 521 ? 4.304 -16.446 -10.570 1.00 95.12 521 PRO A CA 1
ATOM 3992 C C . PRO A 1 521 ? 4.079 -17.961 -10.454 1.00 95.12 521 PRO A C 1
ATOM 3994 O O . PRO A 1 521 ? 4.533 -18.732 -11.303 1.00 95.12 521 PRO A O 1
ATOM 3997 N N . PHE A 1 522 ? 3.362 -18.379 -9.410 1.00 95.50 522 PHE A N 1
ATOM 3998 C CA . PHE A 1 522 ? 3.053 -19.762 -9.061 1.00 95.50 522 PHE A CA 1
ATOM 3999 C C . PHE A 1 522 ? 1.581 -20.128 -9.307 1.00 95.50 522 PHE A C 1
ATOM 4001 O O . PHE A 1 522 ? 1.170 -21.244 -8.996 1.00 95.50 522 PHE A O 1
ATOM 4008 N N . ARG A 1 523 ? 0.776 -19.208 -9.865 1.00 94.38 523 ARG A N 1
ATOM 4009 C CA . ARG A 1 523 ? -0.671 -19.383 -10.105 1.00 94.38 523 ARG A CA 1
ATOM 4010 C C . ARG A 1 523 ? -1.455 -19.732 -8.833 1.00 94.38 523 ARG A C 1
ATOM 4012 O O . ARG A 1 523 ? -2.412 -20.504 -8.869 1.00 94.38 523 ARG A O 1
ATOM 4019 N N . LEU A 1 524 ? -1.028 -19.181 -7.698 1.00 94.25 524 LEU A N 1
ATOM 4020 C CA . LEU A 1 524 ? -1.659 -19.407 -6.394 1.00 94.25 524 LEU A CA 1
ATOM 4021 C C . LEU A 1 524 ? -2.744 -18.375 -6.073 1.00 94.25 524 LEU A C 1
ATOM 4023 O O . LEU A 1 524 ? -3.536 -18.601 -5.163 1.00 94.25 524 LEU A O 1
ATOM 4027 N N . VAL A 1 525 ? -2.798 -17.288 -6.841 1.00 94.00 525 VAL A N 1
ATOM 4028 C CA . VAL A 1 525 ? -3.830 -16.249 -6.778 1.00 94.00 525 VAL A CA 1
ATOM 4029 C C . VAL A 1 525 ? -4.571 -16.178 -8.111 1.00 94.00 525 VAL A C 1
ATOM 4031 O O . VAL A 1 525 ? -4.005 -16.490 -9.163 1.00 94.00 525 VAL A O 1
ATOM 4034 N N . ALA A 1 526 ? -5.841 -15.779 -8.069 1.00 92.88 526 ALA A N 1
ATOM 4035 C CA . ALA A 1 526 ? -6.619 -15.528 -9.274 1.00 92.88 526 ALA A CA 1
ATOM 4036 C C . ALA A 1 526 ? -6.236 -14.177 -9.886 1.00 92.88 526 ALA A C 1
ATOM 4038 O O . ALA A 1 526 ? -5.918 -13.229 -9.176 1.00 92.88 526 ALA A O 1
ATOM 4039 N N . GLU A 1 527 ? -6.293 -14.087 -11.210 1.00 93.88 527 GLU A N 1
ATOM 4040 C CA . GLU A 1 527 ? -6.158 -12.817 -11.916 1.00 93.88 527 GLU A CA 1
ATOM 4041 C C . GLU A 1 527 ? -7.306 -11.869 -11.536 1.00 93.88 527 GLU A C 1
ATOM 4043 O O . GLU A 1 527 ? -8.462 -12.292 -11.455 1.00 93.88 527 GLU A O 1
ATOM 4048 N N . LEU A 1 528 ? -7.001 -10.583 -11.327 1.00 93.69 528 LEU A N 1
ATOM 4049 C CA . LEU A 1 528 ? -8.032 -9.565 -11.116 1.00 93.69 528 LEU A CA 1
ATOM 4050 C C . LEU A 1 528 ? -8.683 -9.232 -12.466 1.00 93.69 528 LEU A C 1
ATOM 4052 O O . LEU A 1 528 ? -7.996 -8.698 -13.346 1.00 93.69 528 LEU A O 1
ATOM 4056 N N . PRO A 1 529 ? -9.979 -9.533 -12.673 1.00 88.25 529 PRO A N 1
ATOM 4057 C CA . PRO A 1 529 ? -10.611 -9.337 -13.976 1.00 88.25 529 PRO A CA 1
ATOM 4058 C C . PRO A 1 529 ? -10.738 -7.851 -14.326 1.00 88.25 529 PRO A C 1
ATOM 4060 O O . PRO A 1 529 ? -10.539 -7.472 -15.476 1.00 88.25 529 PRO A O 1
ATOM 4063 N N . ASP A 1 530 ? -11.002 -7.017 -13.323 1.00 91.19 530 ASP A N 1
ATOM 4064 C CA . ASP A 1 530 ? -11.134 -5.567 -13.435 1.00 91.19 530 ASP A CA 1
ATOM 4065 C C . ASP A 1 530 ? -10.659 -4.900 -12.131 1.00 91.19 530 ASP A C 1
ATOM 4067 O O . ASP A 1 530 ? -10.253 -5.580 -11.180 1.00 91.19 530 ASP A O 1
ATOM 4071 N N . ARG A 1 531 ? -10.708 -3.568 -12.083 1.00 89.75 531 ARG A N 1
ATOM 4072 C CA . ARG A 1 531 ? -10.462 -2.783 -10.878 1.00 89.75 531 ARG A CA 1
ATOM 4073 C C . ARG A 1 531 ? -11.413 -3.208 -9.747 1.00 89.75 531 ARG A C 1
ATOM 4075 O O . ARG A 1 531 ? -12.620 -3.299 -9.972 1.00 89.75 531 ARG A O 1
ATOM 4082 N N . PRO A 1 532 ? -10.910 -3.430 -8.523 1.00 93.94 532 PRO A N 1
ATOM 4083 C CA . PRO A 1 532 ? -11.773 -3.665 -7.374 1.00 93.94 532 PRO A CA 1
ATOM 4084 C C . PRO A 1 532 ? -12.528 -2.384 -6.984 1.00 93.94 532 PRO A C 1
ATOM 4086 O O . PRO A 1 532 ? -12.035 -1.268 -7.163 1.00 93.94 532 PRO A O 1
ATOM 4089 N N . GLU A 1 533 ? -13.727 -2.546 -6.426 1.00 93.81 533 GLU A N 1
ATOM 4090 C CA . GLU A 1 533 ? -14.487 -1.454 -5.814 1.00 93.81 533 GLU A CA 1
ATOM 4091 C C . GLU A 1 533 ? -14.149 -1.348 -4.324 1.00 93.81 533 GLU A C 1
ATOM 4093 O O . GLU A 1 533 ? -14.074 -2.358 -3.621 1.00 93.81 533 GLU A O 1
ATOM 4098 N N . ALA A 1 534 ? -13.946 -0.125 -3.835 1.00 95.38 534 ALA A N 1
ATOM 4099 C CA . ALA A 1 534 ? -13.741 0.109 -2.411 1.00 95.38 534 ALA A CA 1
ATOM 4100 C C . ALA A 1 534 ? -15.063 -0.091 -1.657 1.00 95.38 534 ALA A C 1
ATOM 4102 O O . ALA A 1 534 ? -16.081 0.498 -2.022 1.00 95.38 534 ALA A O 1
ATOM 4103 N N . TYR A 1 535 ? -15.043 -0.866 -0.573 1.00 96.00 535 TYR A N 1
ATOM 4104 C CA . TYR A 1 535 ? -16.191 -1.021 0.335 1.00 96.00 535 TYR A CA 1
ATOM 4105 C C . TYR A 1 535 ? -16.056 -0.182 1.614 1.00 96.00 535 TYR A C 1
ATOM 4107 O O . TYR A 1 535 ? -16.969 -0.158 2.441 1.00 96.00 535 TYR A O 1
ATOM 4115 N N . ALA A 1 536 ? -14.910 0.474 1.798 1.00 97.06 536 ALA A N 1
ATOM 4116 C CA . ALA A 1 536 ? -14.584 1.303 2.947 1.00 97.06 536 ALA A CA 1
ATOM 4117 C C . ALA A 1 536 ? -13.527 2.352 2.573 1.00 97.06 536 ALA A C 1
ATOM 4119 O O . ALA A 1 536 ? -12.858 2.240 1.545 1.00 97.06 536 ALA A O 1
ATOM 4120 N N . GLY A 1 537 ? -13.352 3.351 3.435 1.00 98.12 537 GLY A N 1
ATOM 4121 C CA . GLY A 1 537 ? -12.169 4.204 3.420 1.00 98.12 537 GLY A CA 1
ATOM 4122 C C . GLY A 1 537 ? -11.140 3.734 4.437 1.00 98.12 537 GLY A C 1
ATOM 4123 O O . GLY A 1 537 ? -11.496 3.254 5.509 1.00 98.12 537 GLY A O 1
ATOM 4124 N N . ALA A 1 538 ? -9.865 3.916 4.136 1.00 98.38 538 ALA A N 1
ATOM 4125 C CA . ALA A 1 538 ? -8.759 3.648 5.036 1.00 98.38 538 ALA A CA 1
ATOM 4126 C C . ALA A 1 538 ? -7.794 4.836 5.043 1.00 98.38 538 ALA A C 1
ATOM 4128 O O . ALA A 1 538 ? -7.629 5.529 4.039 1.00 98.38 538 ALA A O 1
ATOM 4129 N N . CYS A 1 539 ? -7.173 5.103 6.186 1.00 97.88 539 CYS A N 1
ATOM 4130 C CA . CYS A 1 539 ? -6.222 6.196 6.331 1.00 97.88 539 CYS A CA 1
ATOM 4131 C C . CYS A 1 539 ? -5.111 5.816 7.300 1.00 97.88 539 CYS A C 1
ATOM 4133 O O . CYS A 1 539 ? -5.377 5.221 8.340 1.00 97.88 539 CYS A O 1
ATOM 4135 N N . VAL A 1 540 ? -3.882 6.207 6.977 1.00 97.31 540 VAL A N 1
ATOM 4136 C CA . VAL A 1 540 ? -2.761 6.241 7.913 1.00 97.31 540 VAL A CA 1
ATOM 4137 C C . VAL A 1 540 ? -2.430 7.689 8.255 1.00 97.31 540 VAL A C 1
ATOM 4139 O O . VAL A 1 540 ? -2.355 8.544 7.373 1.00 97.31 540 VAL A O 1
ATOM 4142 N N . ARG A 1 541 ? -2.223 7.968 9.542 1.00 94.94 541 ARG A N 1
ATOM 4143 C CA . ARG A 1 541 ? -1.787 9.275 10.047 1.00 94.94 541 ARG A CA 1
ATOM 4144 C C . ARG A 1 541 ? -0.468 9.137 10.784 1.00 94.94 541 ARG A C 1
ATOM 4146 O O . ARG A 1 541 ? -0.277 8.196 11.556 1.00 94.94 541 ARG A O 1
ATOM 4153 N N . SER A 1 542 ? 0.434 10.081 10.550 1.00 94.56 542 SER A N 1
ATOM 4154 C CA . SER A 1 542 ? 1.705 10.153 11.259 1.00 94.56 542 SER A CA 1
ATOM 4155 C C . SER A 1 542 ? 1.576 10.869 12.596 1.00 94.56 542 SER A C 1
ATOM 4157 O O . SER A 1 542 ? 0.828 11.839 12.719 1.00 94.56 542 SER A O 1
ATOM 4159 N N . LEU A 1 543 ? 2.340 10.408 13.585 1.00 94.12 543 LEU A N 1
ATOM 4160 C CA . LEU A 1 543 ? 2.557 11.125 14.836 1.00 94.12 543 LEU A CA 1
ATOM 4161 C C . LEU A 1 543 ? 3.753 12.065 14.687 1.00 94.12 543 LEU A C 1
ATOM 4163 O O . LEU A 1 543 ? 4.836 11.631 14.289 1.00 94.12 543 LEU A O 1
ATOM 4167 N N . VAL A 1 544 ? 3.566 13.331 15.040 1.00 93.62 544 VAL A N 1
ATOM 4168 C CA . VAL A 1 544 ? 4.604 14.374 15.012 1.00 93.62 544 VAL A CA 1
ATOM 4169 C C . VAL A 1 544 ? 4.590 15.166 16.316 1.00 93.62 544 VAL A C 1
ATOM 4171 O O . VAL A 1 544 ? 3.619 15.115 17.069 1.00 93.62 544 VAL A O 1
ATOM 4174 N N . SER A 1 545 ? 5.679 15.870 16.612 1.00 93.19 545 SER A N 1
ATOM 4175 C CA . SER A 1 545 ? 5.811 16.743 17.782 1.00 93.19 545 SER A CA 1
ATOM 4176 C C . SER A 1 545 ? 6.801 17.865 17.483 1.00 93.19 545 SER A C 1
ATOM 4178 O O . SER A 1 545 ? 7.625 17.744 16.579 1.00 93.19 545 SER A O 1
ATOM 4180 N N . GLU A 1 546 ? 6.757 18.916 18.299 1.00 91.75 546 GLU A N 1
ATOM 4181 C CA . GLU A 1 546 ? 7.810 19.928 18.358 1.00 91.75 546 GLU A CA 1
ATOM 4182 C C . GLU A 1 546 ? 9.179 19.314 18.715 1.00 91.75 546 GLU A C 1
ATOM 4184 O O . GLU A 1 546 ? 9.218 18.283 19.408 1.00 91.75 546 GLU A O 1
ATOM 4189 N N . PRO A 1 547 ? 10.294 19.946 18.288 1.00 93.81 547 PRO A N 1
ATOM 4190 C CA . PRO A 1 547 ? 11.643 19.481 18.590 1.00 93.81 547 PRO A CA 1
ATOM 4191 C C . PRO A 1 547 ? 11.919 19.352 20.091 1.00 93.81 547 PRO A C 1
ATOM 4193 O O . PRO A 1 547 ? 11.491 20.174 20.906 1.00 93.81 547 PRO A O 1
ATOM 4196 N N . GLY A 1 548 ? 12.685 18.329 20.460 1.00 94.75 548 GLY A N 1
ATOM 4197 C CA . GLY A 1 548 ? 13.011 18.051 21.854 1.00 94.75 548 GLY A CA 1
ATOM 4198 C C . GLY A 1 548 ? 13.494 16.624 22.075 1.00 94.75 548 GLY A C 1
ATOM 4199 O O . GLY A 1 548 ? 14.003 15.974 21.163 1.00 94.75 548 GLY A O 1
ATOM 4200 N N . ARG A 1 549 ? 13.335 16.112 23.296 1.00 96.38 549 ARG A N 1
ATOM 4201 C CA . ARG A 1 549 ? 13.716 14.742 23.663 1.00 96.38 549 ARG A CA 1
ATOM 4202 C C . ARG A 1 549 ? 12.517 13.947 24.158 1.00 96.38 549 ARG A C 1
ATOM 4204 O O . ARG A 1 549 ? 11.804 14.404 25.047 1.00 96.38 549 ARG A O 1
ATOM 4211 N N . VAL A 1 550 ? 12.311 12.749 23.619 1.00 96.75 550 VAL A N 1
ATOM 4212 C CA . VAL A 1 550 ? 11.223 11.858 24.042 1.00 96.75 550 VAL A CA 1
ATOM 4213 C C . VAL A 1 550 ? 11.451 11.429 25.496 1.00 96.75 550 VAL A C 1
ATOM 4215 O O . VAL A 1 550 ? 12.472 10.825 25.819 1.00 96.75 550 VAL A O 1
ATOM 4218 N N . GLU A 1 551 ? 10.506 11.729 26.384 1.00 97.00 551 GLU A N 1
ATOM 4219 C CA . GLU A 1 551 ? 10.534 11.329 27.796 1.00 97.00 551 GLU A CA 1
ATOM 4220 C C . GLU A 1 551 ? 9.817 9.996 28.016 1.00 97.00 551 GLU A C 1
ATOM 4222 O O . GLU A 1 551 ? 10.337 9.118 28.705 1.00 97.00 551 GLU A O 1
ATOM 4227 N N . SER A 1 552 ? 8.636 9.827 27.417 1.00 96.81 552 SER A N 1
ATOM 4228 C CA . SER A 1 552 ? 7.836 8.607 27.535 1.00 96.81 552 SER A CA 1
ATOM 4229 C C . SER A 1 552 ? 7.034 8.322 26.268 1.00 96.81 552 SER A C 1
ATOM 4231 O O . SER A 1 552 ? 6.730 9.225 25.486 1.00 96.81 552 SER A O 1
ATOM 4233 N N . VAL A 1 553 ? 6.712 7.042 26.077 1.00 96.69 553 VAL A N 1
ATOM 4234 C CA . VAL A 1 553 ? 5.909 6.515 24.969 1.00 96.69 553 VAL A CA 1
ATOM 4235 C C . VAL A 1 553 ? 4.906 5.530 25.559 1.00 96.69 553 VAL A C 1
ATOM 4237 O O . VAL A 1 553 ? 5.297 4.505 26.114 1.00 96.69 553 VAL A O 1
ATOM 4240 N N . GLU A 1 554 ? 3.620 5.844 25.454 1.00 95.75 554 GLU A N 1
ATOM 4241 C CA . GLU A 1 554 ? 2.519 5.081 26.042 1.00 95.75 554 GLU A CA 1
ATOM 4242 C C . GLU A 1 554 ? 1.358 4.939 25.046 1.00 95.75 554 GLU A C 1
ATOM 4244 O O . GLU A 1 554 ? 1.205 5.736 24.117 1.00 95.75 554 GLU A O 1
ATOM 4249 N N . GLY A 1 555 ? 0.517 3.920 25.253 1.00 92.00 555 GLY A N 1
ATOM 4250 C CA . GLY A 1 555 ? -0.771 3.802 24.564 1.00 92.00 555 GLY A CA 1
ATOM 4251 C C . GLY A 1 555 ? -0.759 3.144 23.178 1.00 92.00 555 GLY A C 1
ATOM 4252 O O . GLY A 1 555 ? -1.812 2.964 22.576 1.00 92.00 555 GLY A O 1
ATOM 4253 N N . GLY A 1 556 ? 0.400 2.699 22.679 1.00 92.31 556 GLY A N 1
ATOM 4254 C CA . GLY A 1 556 ? 0.494 1.930 21.427 1.00 92.31 556 GLY A CA 1
ATOM 4255 C C . GLY A 1 556 ? -0.388 0.664 21.403 1.00 92.31 556 GLY A C 1
ATOM 4256 O O . GLY A 1 556 ? -1.203 0.527 20.491 1.00 92.31 556 GLY A O 1
ATOM 4257 N N . PRO A 1 557 ? -0.293 -0.240 22.403 1.00 93.75 557 PRO A N 1
ATOM 4258 C CA . PRO A 1 557 ? -1.159 -1.421 22.487 1.00 93.75 557 PRO A CA 1
ATOM 4259 C C . PRO A 1 557 ? -2.648 -1.082 22.627 1.00 93.75 557 PRO A C 1
ATOM 4261 O O . PRO A 1 557 ? -3.485 -1.741 22.015 1.00 93.75 557 PRO A O 1
ATOM 4264 N N . ASP A 1 558 ? -2.976 -0.034 23.389 1.00 93.38 558 ASP A N 1
ATOM 4265 C CA . ASP A 1 558 ? -4.360 0.412 23.577 1.00 93.38 558 ASP A CA 1
ATOM 4266 C C . ASP A 1 558 ? -4.947 0.949 22.270 1.00 93.38 558 ASP A C 1
ATOM 4268 O O . ASP A 1 558 ? -6.093 0.644 21.948 1.00 93.38 558 ASP A O 1
ATOM 4272 N N . ALA A 1 559 ? -4.160 1.699 21.490 1.00 94.62 559 ALA A N 1
ATOM 4273 C CA . ALA A 1 559 ? -4.531 2.148 20.153 1.00 94.62 559 ALA A CA 1
ATOM 4274 C C . ALA A 1 559 ? -4.759 0.959 19.211 1.00 94.62 559 ALA A C 1
ATOM 4276 O O . ALA A 1 559 ? -5.793 0.900 18.551 1.00 94.62 559 ALA A O 1
ATOM 4277 N N . ALA A 1 560 ? -3.844 -0.016 19.195 1.00 94.56 560 ALA A N 1
ATOM 4278 C CA . ALA A 1 560 ? -3.943 -1.205 18.346 1.00 94.56 560 ALA A CA 1
ATOM 4279 C C . ALA A 1 560 ? -5.174 -2.075 18.662 1.00 94.56 560 ALA A C 1
ATOM 4281 O O . ALA A 1 560 ? -5.694 -2.750 17.780 1.00 94.56 560 ALA A O 1
ATOM 4282 N N . ALA A 1 561 ? -5.657 -2.051 19.907 1.00 93.88 561 ALA A N 1
ATOM 4283 C CA . ALA A 1 561 ? -6.834 -2.804 20.334 1.00 93.88 561 ALA A CA 1
ATOM 4284 C C . ALA A 1 561 ? -8.173 -2.124 19.991 1.00 93.88 561 ALA A C 1
ATOM 4286 O O . ALA A 1 561 ? -9.233 -2.707 20.237 1.00 93.88 561 ALA A O 1
ATOM 4287 N N . ARG A 1 562 ? -8.165 -0.891 19.467 1.00 95.00 562 ARG A N 1
ATOM 4288 C CA . ARG A 1 562 ? -9.404 -0.177 19.143 1.00 95.00 562 ARG A CA 1
ATOM 4289 C C . ARG A 1 562 ? -10.060 -0.718 17.883 1.00 95.00 562 ARG A C 1
ATOM 4291 O O . ARG A 1 562 ? -9.404 -1.081 16.911 1.00 95.00 562 ARG A O 1
ATOM 4298 N N . ASP A 1 563 ? -11.389 -0.690 17.890 1.00 93.31 563 ASP A N 1
ATOM 4299 C CA . ASP A 1 563 ? -12.182 -1.118 16.743 1.00 93.31 563 ASP A CA 1
ATOM 4300 C C . ASP A 1 563 ? -11.828 -0.301 15.488 1.00 93.31 563 ASP A C 1
ATOM 4302 O O . ASP A 1 563 ? -11.627 0.915 15.554 1.00 93.31 563 ASP A O 1
ATOM 4306 N N . GLY A 1 564 ? -11.731 -0.958 14.338 1.00 92.81 564 GLY A N 1
ATOM 4307 C CA . GLY A 1 564 ? -11.354 -0.319 13.077 1.00 92.81 564 GLY A CA 1
ATOM 4308 C C . GLY A 1 564 ? -9.915 0.218 12.995 1.00 92.81 564 GLY A C 1
ATOM 4309 O O . GLY A 1 564 ? -9.625 0.984 12.078 1.00 92.81 564 GLY A O 1
ATOM 4310 N N . VAL A 1 565 ? -9.010 -0.143 13.909 1.00 97.56 565 VAL A N 1
ATOM 4311 C CA . VAL A 1 565 ? -7.567 0.100 13.742 1.00 97.56 565 VAL A CA 1
ATOM 4312 C C . VAL A 1 565 ? -6.948 -1.062 12.964 1.00 97.56 565 VAL A C 1
ATOM 4314 O O . VAL A 1 565 ? -7.179 -2.225 13.282 1.00 97.56 565 VAL A O 1
ATOM 4317 N N . LEU A 1 566 ? -6.203 -0.743 11.904 1.00 96.44 566 LEU A N 1
ATOM 4318 C CA . LEU A 1 566 ? -5.577 -1.711 10.998 1.00 96.44 566 LEU A CA 1
ATOM 4319 C C . LEU A 1 566 ? -4.153 -2.069 11.436 1.00 96.44 566 LEU A C 1
ATOM 4321 O O . LEU A 1 566 ? -3.796 -3.243 11.423 1.00 96.44 566 LEU A O 1
ATOM 4325 N N . ASP A 1 567 ? -3.348 -1.065 11.796 1.00 96.44 567 ASP A N 1
ATOM 4326 C CA . ASP A 1 567 ? -1.985 -1.241 12.312 1.00 96.44 567 ASP A CA 1
ATOM 4327 C C . ASP A 1 567 ? -1.547 0.009 13.104 1.00 96.44 567 ASP A C 1
ATOM 4329 O O . ASP A 1 567 ? -2.003 1.126 12.838 1.00 96.44 567 ASP A O 1
ATOM 4333 N N . VAL A 1 568 ? -0.651 -0.174 14.074 1.00 95.56 568 VAL A N 1
ATOM 4334 C CA . VAL A 1 568 ? -0.029 0.893 14.869 1.00 95.56 568 VAL A CA 1
ATOM 4335 C C . VAL A 1 568 ? 1.470 0.635 14.940 1.00 95.56 568 VAL A C 1
ATOM 4337 O O . VAL A 1 568 ? 1.921 -0.345 15.529 1.00 95.56 568 VAL A O 1
ATOM 4340 N N . ARG A 1 569 ? 2.263 1.559 14.392 1.00 93.69 569 ARG A N 1
ATOM 4341 C CA . ARG A 1 569 ? 3.729 1.485 14.400 1.00 93.69 569 ARG A CA 1
ATOM 4342 C C . ARG A 1 569 ? 4.312 2.699 15.095 1.00 93.69 569 ARG A C 1
ATOM 4344 O O . ARG A 1 569 ? 4.476 3.741 14.473 1.00 93.69 569 ARG A O 1
ATOM 4351 N N . ILE A 1 570 ? 4.649 2.568 16.375 1.00 93.56 570 ILE A N 1
ATOM 4352 C CA . ILE A 1 570 ? 5.365 3.617 17.108 1.00 93.56 570 ILE A CA 1
ATOM 4353 C C . ILE A 1 570 ? 6.867 3.377 16.975 1.00 93.56 570 ILE A C 1
ATOM 4355 O O . ILE A 1 570 ? 7.383 2.355 17.425 1.00 93.56 570 ILE A O 1
ATOM 4359 N N . THR A 1 571 ? 7.556 4.303 16.313 1.00 91.31 571 THR A N 1
ATOM 4360 C CA . THR A 1 571 ? 9.000 4.222 16.056 1.00 91.31 571 THR A CA 1
ATOM 4361 C C . THR A 1 571 ? 9.813 4.943 17.123 1.00 91.31 571 THR A C 1
ATOM 4363 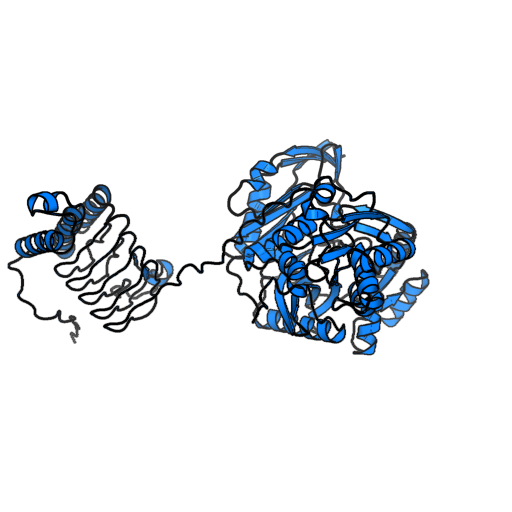O O . THR A 1 571 ? 10.937 4.525 17.397 1.00 91.31 571 THR A O 1
ATOM 4366 N N . ALA A 1 572 ? 9.241 5.982 17.738 1.00 93.38 572 ALA A N 1
ATOM 4367 C CA . ALA A 1 572 ? 9.870 6.734 18.813 1.00 93.38 572 ALA A CA 1
ATOM 4368 C C . ALA A 1 572 ? 10.088 5.877 20.067 1.00 93.38 572 ALA A C 1
ATOM 4370 O O . ALA A 1 572 ? 9.234 5.078 20.462 1.00 93.38 572 ALA A O 1
ATOM 4371 N N . LYS A 1 573 ? 11.222 6.094 20.731 1.00 94.69 573 LYS A N 1
ATOM 4372 C CA . LYS A 1 573 ? 11.594 5.467 22.000 1.00 94.69 573 LYS A CA 1
ATOM 4373 C C . LYS A 1 573 ? 11.980 6.532 23.026 1.00 94.69 573 LYS A C 1
ATOM 4375 O O . LYS A 1 573 ? 12.505 7.582 22.654 1.00 94.69 573 LYS A O 1
ATOM 4380 N N . PRO A 1 574 ? 11.772 6.274 24.330 1.00 96.12 574 PRO A N 1
ATOM 4381 C CA . PRO A 1 574 ? 12.290 7.145 25.376 1.00 96.12 574 PRO A CA 1
ATOM 4382 C C . PRO A 1 574 ? 13.786 7.411 25.194 1.00 96.12 574 PRO A C 1
ATOM 4384 O O . PRO A 1 574 ? 14.597 6.490 25.103 1.00 96.12 574 PRO A O 1
ATOM 4387 N N . GLY A 1 575 ? 14.137 8.690 25.168 1.00 94.75 575 GLY A N 1
ATOM 4388 C CA . GLY A 1 575 ? 15.489 9.186 24.984 1.00 94.75 575 GLY A CA 1
ATOM 4389 C C . GLY A 1 575 ? 15.857 9.602 23.563 1.00 94.75 575 GLY A C 1
ATOM 4390 O O . GLY A 1 575 ? 16.893 10.260 23.424 1.00 94.75 575 GLY A O 1
ATOM 4391 N N . ASP A 1 576 ? 15.027 9.284 22.566 1.00 94.19 576 ASP A N 1
ATOM 4392 C CA . ASP A 1 576 ? 15.217 9.720 21.182 1.00 94.19 576 ASP A CA 1
ATOM 4393 C C . ASP A 1 576 ? 15.106 11.246 21.060 1.00 94.19 576 ASP A C 1
ATOM 4395 O O . ASP A 1 576 ? 14.361 11.905 21.794 1.00 94.19 576 ASP A O 1
ATOM 4399 N N . THR A 1 577 ? 15.852 11.812 20.113 1.00 93.25 577 THR A N 1
ATOM 4400 C CA . THR A 1 577 ? 15.754 13.228 19.748 1.00 93.25 577 THR A CA 1
ATOM 4401 C C . THR A 1 577 ? 14.689 13.408 18.674 1.00 93.25 577 THR A C 1
ATOM 4403 O O . THR A 1 577 ? 14.699 12.716 17.659 1.00 93.25 577 THR A O 1
ATOM 4406 N N . VAL A 1 578 ? 13.793 14.365 18.893 1.00 91.94 578 VAL A N 1
ATOM 4407 C CA . VAL A 1 578 ? 12.782 14.809 17.934 1.00 91.94 578 VAL A CA 1
ATOM 4408 C C . VAL A 1 578 ? 13.300 16.057 17.232 1.00 91.94 578 VAL A C 1
ATOM 4410 O O . VAL A 1 578 ? 13.717 17.016 17.885 1.00 91.94 578 VAL A O 1
ATOM 4413 N N . HIS A 1 579 ? 13.269 16.047 15.904 1.00 88.50 579 HIS A N 1
ATOM 4414 C CA . HIS A 1 579 ? 13.632 17.183 15.062 1.00 88.50 579 HIS A CA 1
ATOM 4415 C C . HIS A 1 579 ? 12.388 17.774 14.393 1.00 88.50 579 HIS A C 1
ATOM 4417 O O . HIS A 1 579 ? 11.333 17.145 14.359 1.00 88.50 579 HIS A O 1
ATOM 4423 N N . ALA A 1 580 ? 12.527 18.970 13.819 1.00 86.12 580 ALA A N 1
ATOM 4424 C CA . ALA A 1 580 ? 11.527 19.485 12.890 1.00 86.12 580 ALA A CA 1
ATOM 4425 C C . ALA A 1 580 ? 11.409 18.543 11.678 1.00 86.12 580 ALA A C 1
ATOM 4427 O O . ALA A 1 580 ? 12.422 18.007 11.222 1.00 86.12 580 ALA A O 1
ATOM 4428 N N . VAL A 1 581 ? 10.191 18.357 11.162 1.00 84.31 581 VAL A N 1
ATOM 4429 C CA . VAL A 1 581 ? 9.893 17.363 10.120 1.00 84.31 581 VAL A CA 1
ATOM 4430 C C . VAL A 1 581 ? 10.509 17.761 8.776 1.00 84.31 581 VAL A C 1
ATOM 4432 O O . VAL A 1 581 ? 9.995 18.627 8.064 1.00 84.31 581 VAL A O 1
ATOM 4435 N N . ARG A 1 582 ? 11.609 17.104 8.400 1.00 79.81 582 ARG A N 1
ATOM 4436 C CA . ARG A 1 582 ? 12.298 17.323 7.113 1.00 79.81 582 ARG A CA 1
ATOM 4437 C C . ARG A 1 582 ? 12.044 16.192 6.130 1.00 79.81 582 ARG A C 1
ATOM 4439 O O . ARG A 1 582 ? 11.928 16.436 4.934 1.00 79.81 582 ARG A O 1
ATOM 4446 N N . ASP A 1 583 ? 11.961 14.971 6.641 1.00 79.69 583 ASP A N 1
ATOM 4447 C CA . ASP A 1 583 ? 11.686 13.766 5.871 1.00 79.69 583 ASP A CA 1
ATOM 4448 C C . ASP A 1 583 ? 10.821 12.783 6.677 1.00 79.69 583 ASP A C 1
ATOM 4450 O O . ASP A 1 583 ? 10.431 13.035 7.823 1.00 79.69 583 ASP A O 1
ATOM 4454 N N . ASN A 1 584 ? 10.504 11.642 6.069 1.00 83.25 584 ASN A N 1
ATOM 4455 C CA . ASN A 1 584 ? 9.633 10.623 6.654 1.00 83.25 584 ASN A CA 1
ATOM 4456 C C . ASN A 1 584 ? 10.199 9.990 7.941 1.00 83.25 584 ASN A C 1
ATOM 4458 O O . ASN A 1 584 ? 9.475 9.273 8.637 1.00 83.25 584 ASN A O 1
ATOM 4462 N N . TRP A 1 585 ? 11.471 10.202 8.275 1.00 82.38 585 TRP A N 1
ATOM 4463 C CA . TRP A 1 585 ? 12.099 9.618 9.455 1.00 82.38 585 TRP A CA 1
ATOM 4464 C C . TRP A 1 585 ? 12.011 10.483 10.706 1.00 82.38 585 TRP A C 1
ATOM 4466 O O . TRP A 1 585 ? 12.257 9.972 11.795 1.00 82.38 585 TRP A O 1
ATOM 4476 N N . ASP A 1 586 ? 11.645 11.757 10.570 1.00 85.56 586 ASP A N 1
ATOM 4477 C CA . ASP A 1 586 ? 11.393 12.641 11.713 1.00 85.56 586 ASP A CA 1
ATOM 4478 C C . ASP A 1 586 ? 10.000 12.371 12.349 1.00 85.56 586 ASP A C 1
ATOM 4480 O O . ASP A 1 586 ? 9.623 12.981 13.349 1.00 85.56 586 ASP A O 1
ATOM 4484 N N . ARG A 1 587 ? 9.227 11.421 11.795 1.00 91.94 587 ARG A N 1
ATOM 4485 C CA . ARG A 1 587 ? 7.931 10.961 12.321 1.00 91.94 587 ARG A CA 1
ATOM 4486 C C . ARG A 1 587 ? 8.111 10.027 13.521 1.00 91.94 587 ARG A C 1
ATOM 4488 O O . ARG A 1 587 ? 8.960 9.137 13.520 1.00 91.94 587 ARG A O 1
ATOM 4495 N N . LEU A 1 588 ? 7.237 10.165 14.515 1.00 93.81 588 LEU A N 1
ATOM 4496 C CA . LEU A 1 588 ? 7.281 9.403 15.772 1.00 93.81 588 LEU A CA 1
ATOM 4497 C C . LEU A 1 588 ? 6.534 8.064 15.705 1.00 93.81 588 LEU A C 1
ATOM 4499 O O . LEU A 1 588 ? 6.690 7.203 16.575 1.00 93.81 588 LEU A O 1
ATOM 4503 N N . GLY A 1 589 ? 5.708 7.890 14.678 1.00 93.62 589 GLY A N 1
ATOM 4504 C CA . GLY A 1 589 ? 4.977 6.664 14.414 1.00 93.62 589 GLY A CA 1
ATOM 4505 C C . GLY A 1 589 ? 3.858 6.863 13.402 1.00 93.62 589 GLY A C 1
ATOM 4506 O O . GLY A 1 589 ? 3.665 7.961 12.878 1.00 93.62 589 GLY A O 1
ATOM 4507 N N . LEU A 1 590 ? 3.115 5.792 13.148 1.00 95.62 590 LEU A N 1
ATOM 4508 C CA . LEU A 1 590 ? 1.986 5.727 12.229 1.00 95.62 590 LEU A CA 1
ATOM 4509 C C . LEU A 1 590 ? 0.811 4.998 12.890 1.00 95.62 590 LEU A C 1
ATOM 4511 O O . LEU A 1 590 ? 1.010 3.992 13.574 1.00 95.62 590 LEU A O 1
ATOM 4515 N N . VAL A 1 591 ? -0.409 5.471 12.639 1.00 97.06 591 VAL A N 1
ATOM 4516 C CA . VAL A 1 591 ? -1.660 4.783 12.998 1.00 97.06 591 VAL A CA 1
ATOM 4517 C C . VAL A 1 591 ? -2.514 4.654 11.746 1.00 97.06 591 VAL A C 1
ATOM 4519 O O . VAL A 1 591 ? -2.903 5.667 11.165 1.00 97.06 591 VAL A O 1
ATOM 4522 N N . ALA A 1 592 ? -2.794 3.419 11.337 1.00 97.94 592 ALA A N 1
ATOM 4523 C CA . ALA A 1 592 ? -3.666 3.092 10.216 1.00 97.94 592 ALA A CA 1
ATOM 4524 C C . ALA A 1 592 ? -5.044 2.647 10.714 1.00 97.94 592 ALA A C 1
ATOM 4526 O O . ALA A 1 592 ? -5.149 1.821 11.618 1.00 97.94 592 ALA A O 1
ATOM 4527 N N . VAL A 1 593 ? -6.107 3.172 10.110 1.00 98.25 593 VAL A N 1
ATOM 4528 C CA . VAL A 1 593 ? -7.502 2.909 10.483 1.00 98.25 593 VAL A CA 1
ATOM 4529 C C . VAL A 1 593 ? -8.384 2.706 9.257 1.00 98.25 593 VAL A C 1
ATOM 4531 O O . VAL A 1 593 ? -8.038 3.124 8.151 1.00 98.25 593 VAL A O 1
ATOM 4534 N N . ILE A 1 594 ? -9.557 2.119 9.477 1.00 98.06 594 ILE A N 1
ATOM 4535 C CA . ILE A 1 594 ? -10.640 1.984 8.502 1.00 98.06 594 ILE A CA 1
ATOM 4536 C C . ILE A 1 594 ? -11.888 2.749 8.969 1.00 98.06 594 ILE A C 1
ATOM 4538 O O . ILE A 1 594 ? -12.138 2.912 10.165 1.00 98.06 594 ILE A O 1
ATOM 4542 N N . GLY A 1 595 ? -12.682 3.226 8.017 1.00 95.94 595 GLY A N 1
ATOM 4543 C CA . GLY A 1 595 ? -13.951 3.911 8.230 1.00 95.94 595 GLY A CA 1
ATOM 4544 C C . GLY A 1 595 ? -14.930 3.667 7.075 1.00 95.94 595 GLY A C 1
ATOM 4545 O O . GLY A 1 595 ? -14.561 3.077 6.062 1.00 95.94 595 GLY A O 1
ATOM 4546 N N . PRO A 1 596 ? -16.191 4.117 7.199 1.00 95.88 596 PRO A N 1
ATOM 4547 C CA . PRO A 1 596 ? -17.209 3.919 6.162 1.00 95.88 596 PRO A CA 1
ATOM 4548 C C . PRO A 1 596 ? -16.874 4.618 4.833 1.00 95.88 596 PRO A C 1
ATOM 4550 O O . PRO A 1 596 ? -17.307 4.165 3.780 1.00 95.88 596 PRO A O 1
ATOM 4553 N N . ASP A 1 597 ? -16.091 5.696 4.877 1.00 96.00 597 ASP A N 1
ATOM 4554 C CA . ASP A 1 597 ? -15.555 6.407 3.717 1.00 96.00 597 ASP A CA 1
ATOM 4555 C C . ASP A 1 597 ? -14.186 7.024 4.058 1.00 96.00 597 ASP A C 1
ATOM 4557 O O . ASP A 1 597 ? -13.777 7.055 5.226 1.00 96.00 597 ASP A O 1
ATOM 4561 N N . THR A 1 598 ? -13.457 7.506 3.045 1.00 96.50 598 THR A N 1
ATOM 4562 C CA . THR A 1 598 ? -12.103 8.062 3.214 1.00 96.50 598 THR A CA 1
ATOM 4563 C C . THR A 1 598 ? -12.078 9.236 4.194 1.00 96.50 598 THR A C 1
ATOM 4565 O O . THR A 1 598 ? -11.169 9.346 5.014 1.00 96.50 598 THR A O 1
ATOM 4568 N N . THR A 1 599 ? -13.091 10.105 4.165 1.00 95.50 599 THR A N 1
ATOM 4569 C CA . THR A 1 599 ? -13.149 11.285 5.042 1.00 95.50 599 THR A CA 1
ATOM 4570 C C . THR A 1 599 ? -13.371 10.879 6.498 1.00 95.50 599 THR A C 1
ATOM 4572 O O . THR A 1 599 ? -12.740 11.432 7.402 1.00 95.50 599 THR A O 1
ATOM 4575 N N . ALA A 1 600 ? -14.226 9.886 6.739 1.00 95.75 600 ALA A N 1
ATOM 4576 C CA . ALA A 1 600 ? -14.436 9.305 8.056 1.00 95.75 600 ALA A CA 1
ATOM 4577 C C . ALA A 1 600 ? -13.171 8.604 8.579 1.00 95.75 600 ALA A C 1
ATOM 4579 O O . ALA A 1 600 ? -12.832 8.773 9.749 1.00 95.75 600 ALA A O 1
ATOM 4580 N N . ALA A 1 601 ? -12.440 7.881 7.722 1.00 97.25 601 ALA A N 1
ATOM 4581 C CA . ALA A 1 601 ? -11.176 7.243 8.092 1.00 97.25 601 ALA A CA 1
ATOM 4582 C C . ALA A 1 601 ? -10.101 8.272 8.489 1.00 97.25 601 ALA A C 1
ATOM 4584 O O . ALA A 1 601 ? -9.442 8.103 9.513 1.00 97.25 601 ALA A O 1
ATOM 4585 N N . ILE A 1 602 ? -9.971 9.379 7.746 1.00 95.88 602 ILE A N 1
ATOM 4586 C CA . ILE A 1 602 ? -9.030 10.468 8.071 1.00 95.88 602 ILE A CA 1
ATOM 4587 C C . ILE A 1 602 ? -9.313 11.057 9.455 1.00 95.88 602 ILE A C 1
ATOM 4589 O O . ILE A 1 602 ? -8.381 11.263 10.239 1.00 95.88 602 ILE A O 1
ATOM 4593 N N . ARG A 1 603 ? -10.591 11.323 9.759 1.00 95.25 603 ARG A N 1
ATOM 4594 C CA . ARG A 1 603 ? -11.009 11.853 11.063 1.00 95.25 603 ARG A CA 1
ATOM 4595 C C . ARG A 1 603 ? -10.712 10.856 12.179 1.00 95.25 603 ARG A C 1
ATOM 4597 O O . ARG A 1 603 ? -10.063 11.216 13.155 1.00 95.25 603 ARG A O 1
ATOM 4604 N N . ARG A 1 604 ? -11.102 9.594 11.982 1.00 95.75 604 ARG A N 1
ATOM 4605 C CA . ARG A 1 604 ? -10.873 8.519 12.951 1.00 95.75 604 ARG A CA 1
ATOM 4606 C C . ARG A 1 604 ? -9.389 8.324 13.262 1.00 95.75 604 ARG A C 1
ATOM 4608 O O . ARG A 1 604 ? -9.044 8.078 14.409 1.00 95.75 604 ARG A O 1
ATOM 4615 N N . GLY A 1 605 ? -8.509 8.451 12.267 1.00 95.44 605 GLY A N 1
ATOM 4616 C CA . GLY A 1 605 ? -7.065 8.326 12.473 1.00 95.44 605 GLY A CA 1
ATOM 4617 C C . GLY A 1 605 ? -6.521 9.380 13.441 1.00 95.44 605 GLY A C 1
ATOM 4618 O O . GLY A 1 605 ? -5.706 9.054 14.300 1.00 95.44 605 GLY A O 1
ATOM 4619 N N . ALA A 1 606 ? -7.016 10.621 13.351 1.00 94.50 606 ALA A N 1
ATOM 4620 C CA . ALA A 1 606 ? -6.676 11.671 14.312 1.00 94.50 606 ALA A CA 1
ATOM 4621 C C . ALA A 1 606 ? -7.252 11.383 15.706 1.00 94.50 606 ALA A C 1
ATOM 4623 O O . ALA A 1 606 ? -6.506 11.416 16.679 1.00 94.50 606 ALA A O 1
ATOM 4624 N N . GLU A 1 607 ? -8.535 11.015 15.785 1.00 95.69 607 GLU A N 1
ATOM 4625 C CA . GLU A 1 607 ? -9.214 10.681 17.048 1.00 95.69 607 GLU A CA 1
ATOM 4626 C C . GLU A 1 607 ? -8.486 9.554 17.802 1.00 95.69 607 GLU A C 1
ATOM 4628 O O . GLU A 1 607 ? -8.234 9.656 18.999 1.00 95.69 607 GLU A O 1
ATOM 4633 N N . VAL A 1 608 ? -8.076 8.486 17.106 1.00 96.12 608 VAL A N 1
ATOM 4634 C CA . VAL A 1 608 ? -7.331 7.378 17.725 1.00 96.12 608 VAL A CA 1
ATOM 4635 C C . VAL A 1 608 ? -5.981 7.845 18.266 1.00 96.12 608 VAL A C 1
ATOM 4637 O O . VAL A 1 608 ? -5.620 7.453 19.374 1.00 96.12 608 VAL A O 1
ATOM 4640 N N . ILE A 1 609 ? -5.240 8.675 17.528 1.00 95.31 609 ILE A N 1
ATOM 4641 C CA . ILE A 1 609 ? -3.956 9.205 18.008 1.00 95.31 609 ILE A CA 1
ATOM 4642 C C . ILE A 1 609 ? -4.171 10.052 19.267 1.00 95.31 609 ILE A C 1
ATOM 4644 O O . ILE A 1 609 ? -3.509 9.805 20.271 1.00 95.31 609 ILE A O 1
ATOM 4648 N N . GLU A 1 610 ? -5.113 10.995 19.236 1.00 93.94 610 GLU A N 1
ATOM 4649 C CA . GLU A 1 610 ? -5.384 11.922 20.344 1.00 93.94 610 GLU A CA 1
ATOM 4650 C C . GLU A 1 610 ? -5.882 11.214 21.610 1.00 93.94 610 GLU A C 1
ATOM 4652 O O . GLU A 1 610 ? -5.501 11.563 22.729 1.00 93.94 610 GLU A O 1
ATOM 4657 N N . GLU A 1 611 ? -6.739 10.208 21.452 1.00 94.31 611 GLU A N 1
ATOM 4658 C CA . GLU A 1 611 ? -7.375 9.541 22.582 1.00 94.31 611 GLU A CA 1
ATOM 4659 C C . GLU A 1 611 ? -6.554 8.370 23.140 1.00 94.31 611 GLU A C 1
ATOM 4661 O O . GLU A 1 611 ? -6.766 7.986 24.294 1.00 94.31 611 GLU A O 1
ATOM 4666 N N . ALA A 1 612 ? -5.694 7.743 22.328 1.00 94.56 612 ALA A N 1
ATOM 4667 C CA . ALA A 1 612 ? -5.049 6.477 22.677 1.00 94.56 612 ALA A CA 1
ATOM 4668 C C . ALA A 1 612 ? -3.531 6.556 22.802 1.00 94.56 612 ALA A C 1
ATOM 4670 O O . ALA A 1 612 ? -2.981 5.788 23.580 1.00 94.56 612 ALA A O 1
ATOM 4671 N N . VAL A 1 613 ? -2.845 7.442 22.072 1.00 96.00 613 VAL A N 1
ATOM 4672 C CA . VAL A 1 613 ? -1.377 7.471 22.046 1.00 96.00 613 VAL A CA 1
ATOM 4673 C C . VAL A 1 613 ? -0.856 8.674 22.822 1.00 96.00 613 VAL A C 1
ATOM 4675 O O . VAL A 1 613 ? -1.260 9.809 22.586 1.00 96.00 613 VAL A O 1
ATOM 4678 N N . ARG A 1 614 ? 0.085 8.446 23.744 1.00 96.06 614 ARG A N 1
ATOM 4679 C CA . ARG A 1 614 ? 0.756 9.524 24.481 1.00 96.06 614 ARG A CA 1
ATOM 4680 C C . ARG A 1 614 ? 2.263 9.399 24.354 1.00 96.06 614 ARG A C 1
ATOM 4682 O O . ARG A 1 614 ? 2.881 8.554 24.994 1.00 96.06 614 ARG A O 1
ATOM 4689 N N . ILE A 1 615 ? 2.857 10.282 23.557 1.00 96.50 615 ILE A N 1
ATOM 4690 C CA . ILE A 1 615 ? 4.310 10.452 23.487 1.00 96.50 615 ILE A CA 1
ATOM 4691 C C . ILE A 1 615 ? 4.634 11.829 24.041 1.00 96.50 615 ILE A C 1
ATOM 4693 O O . ILE A 1 615 ? 4.171 12.835 23.504 1.00 96.50 615 ILE A O 1
ATOM 4697 N N . ARG A 1 616 ? 5.398 11.869 25.130 1.00 97.00 616 ARG A N 1
ATOM 4698 C CA . ARG A 1 616 ? 5.770 13.106 25.817 1.00 97.00 616 ARG A CA 1
ATOM 4699 C C . ARG A 1 616 ? 7.164 13.532 25.375 1.00 97.00 616 ARG A C 1
ATOM 4701 O O . ARG A 1 616 ? 8.090 12.726 25.431 1.00 97.00 616 ARG A O 1
ATOM 4708 N N . VAL A 1 617 ? 7.315 14.785 24.958 1.00 96.94 617 VAL A N 1
ATOM 4709 C CA . VAL A 1 617 ? 8.575 15.350 24.458 1.00 96.94 617 VAL A CA 1
ATOM 4710 C C . VAL A 1 617 ? 8.959 16.561 25.306 1.00 96.94 617 VAL A C 1
ATOM 4712 O O . VAL A 1 617 ? 8.192 17.516 25.431 1.00 96.94 617 VAL A O 1
ATOM 4715 N N . ALA A 1 618 ? 10.146 16.525 25.905 1.00 96.19 618 ALA A N 1
ATOM 4716 C CA . ALA A 1 618 ? 10.730 17.666 26.598 1.00 96.19 618 ALA A CA 1
ATOM 4717 C C . ALA A 1 618 ? 11.373 18.612 25.582 1.00 96.19 618 ALA A C 1
ATOM 4719 O O . ALA A 1 618 ? 12.344 18.239 24.922 1.00 96.19 618 ALA A O 1
ATOM 4720 N N . GLY A 1 619 ? 10.829 19.821 25.460 1.00 92.38 619 GLY A N 1
ATOM 4721 C CA . GLY A 1 619 ? 11.390 20.883 24.634 1.00 92.38 619 GLY A CA 1
ATOM 4722 C C . GLY A 1 619 ? 12.678 21.447 25.231 1.00 92.38 619 GLY A C 1
ATOM 4723 O O . GLY A 1 619 ? 12.867 21.475 26.450 1.00 92.38 619 GLY A O 1
ATOM 4724 N N . GLU A 1 620 ? 13.561 21.941 24.366 1.00 84.56 620 GLU A N 1
ATOM 4725 C CA . GLU A 1 620 ? 14.820 22.582 24.776 1.00 84.56 620 GLU A CA 1
ATOM 4726 C C . GLU A 1 620 ? 14.592 23.889 25.561 1.00 84.56 620 GLU A C 1
ATOM 4728 O O . GLU A 1 620 ? 15.446 24.318 26.333 1.00 84.56 620 GLU A O 1
ATOM 4733 N N . ASP A 1 621 ? 13.411 24.493 25.415 1.00 86.88 621 ASP A N 1
ATOM 4734 C CA . ASP A 1 621 ? 12.959 25.693 26.123 1.00 86.88 621 ASP A CA 1
ATOM 4735 C C . ASP A 1 621 ? 12.325 25.402 27.501 1.00 86.88 621 ASP A C 1
ATOM 4737 O O . ASP A 1 621 ? 11.815 26.311 28.161 1.00 86.88 621 ASP A O 1
ATOM 4741 N N . GLY A 1 622 ? 12.340 24.138 27.940 1.00 85.12 622 GLY A N 1
ATOM 4742 C CA . GLY A 1 622 ? 11.748 23.685 29.198 1.00 85.12 622 GLY A CA 1
ATOM 4743 C C . GLY A 1 622 ? 10.237 23.434 29.140 1.00 85.12 622 GLY A C 1
ATOM 4744 O O . GLY A 1 622 ? 9.645 23.096 30.168 1.00 85.12 622 GLY A O 1
ATOM 4745 N N . ARG A 1 623 ? 9.591 23.577 27.973 1.00 93.38 623 ARG A N 1
ATOM 4746 C CA . ARG A 1 623 ? 8.180 23.204 27.788 1.00 93.38 623 ARG A CA 1
ATOM 4747 C C . ARG A 1 623 ? 8.035 21.700 27.582 1.00 93.38 623 ARG A C 1
ATOM 4749 O O . ARG A 1 623 ? 8.966 21.002 27.196 1.00 93.38 623 ARG A O 1
ATOM 4756 N N . THR A 1 624 ? 6.837 21.190 27.837 1.00 93.62 624 THR A N 1
ATOM 4757 C CA . THR A 1 624 ? 6.470 19.811 27.504 1.00 93.62 624 THR A CA 1
ATOM 4758 C C . THR A 1 624 ? 5.497 19.821 26.339 1.00 93.62 624 THR A C 1
ATOM 4760 O O . THR A 1 624 ? 4.462 20.484 26.406 1.00 93.62 624 THR A O 1
ATOM 4763 N N . TRP A 1 625 ? 5.810 19.033 25.320 1.00 94.50 625 TRP A N 1
ATOM 4764 C CA . TRP A 1 625 ? 4.978 18.793 24.152 1.00 94.50 625 TRP A CA 1
ATOM 4765 C C . TRP A 1 625 ? 4.429 17.367 24.172 1.00 94.50 625 TRP A C 1
ATOM 4767 O O . TRP A 1 625 ? 5.014 16.464 24.777 1.00 94.50 625 TRP A O 1
ATOM 4777 N N . PHE A 1 626 ? 3.295 17.170 23.507 1.00 94.38 626 PHE A N 1
ATOM 4778 C CA . PHE A 1 626 ? 2.732 15.850 23.253 1.00 94.38 626 PHE A CA 1
ATOM 4779 C C . PHE A 1 626 ? 2.675 15.618 21.751 1.00 94.38 626 PHE A C 1
ATOM 4781 O O . PHE A 1 626 ? 2.305 16.521 20.993 1.00 94.38 626 PHE A O 1
ATOM 4788 N N . ALA A 1 627 ? 3.029 14.404 21.331 1.00 93.75 627 ALA A N 1
ATOM 4789 C CA . ALA A 1 627 ? 2.831 14.026 19.946 1.00 93.75 627 ALA A CA 1
ATOM 4790 C C . ALA A 1 627 ? 1.344 14.063 19.592 1.00 93.75 627 ALA A C 1
ATOM 4792 O O . ALA A 1 627 ? 0.489 13.693 20.396 1.00 93.75 627 ALA A O 1
ATOM 4793 N N . HIS A 1 628 ? 1.061 14.496 18.375 1.00 93.81 628 HIS A N 1
ATOM 4794 C CA . HIS A 1 628 ? -0.283 14.641 17.839 1.00 93.81 628 HIS A CA 1
ATOM 4795 C C . HIS A 1 628 ? -0.320 14.134 16.397 1.00 93.81 628 HIS A C 1
ATOM 4797 O O . HIS A 1 628 ? 0.719 13.883 15.777 1.00 93.81 628 HIS A O 1
ATOM 4803 N N . ALA A 1 629 ? -1.528 13.949 15.868 1.00 92.69 629 ALA A N 1
ATOM 4804 C CA . ALA A 1 629 ? -1.705 13.566 14.477 1.00 92.69 629 ALA A CA 1
ATOM 4805 C C . ALA A 1 629 ? -1.273 14.724 13.571 1.00 92.69 629 ALA A C 1
ATOM 4807 O O . ALA A 1 629 ? -1.813 15.824 13.672 1.00 92.69 629 ALA A O 1
ATOM 4808 N N . ALA A 1 630 ? -0.342 14.467 12.657 1.00 88.12 630 ALA A N 1
ATOM 4809 C CA . ALA A 1 630 ? 0.087 15.450 11.671 1.00 88.12 630 ALA A CA 1
ATOM 4810 C C . ALA A 1 630 ? -1.107 15.922 10.834 1.00 88.12 630 ALA A C 1
ATOM 4812 O O . ALA A 1 630 ? -1.926 15.088 10.433 1.00 88.12 630 ALA A O 1
ATOM 4813 N N . GLU A 1 631 ? -1.238 17.227 10.591 1.00 81.81 631 GLU A N 1
ATOM 4814 C CA . GLU A 1 631 ? -2.384 17.782 9.867 1.00 81.81 631 GLU A CA 1
ATOM 4815 C C . GLU A 1 631 ? -2.549 17.121 8.492 1.00 81.81 631 GLU A C 1
ATOM 4817 O O . GLU A 1 631 ? -1.616 17.044 7.693 1.00 81.81 631 GLU A O 1
ATOM 4822 N N . ALA A 1 632 ? -3.762 16.644 8.205 1.00 69.25 632 ALA A N 1
ATOM 4823 C CA . ALA A 1 632 ? -4.120 16.241 6.855 1.00 69.25 632 ALA A CA 1
ATOM 4824 C C . ALA A 1 632 ? -4.410 17.525 6.072 1.00 69.25 632 ALA A C 1
ATOM 4826 O O . ALA A 1 632 ? -5.516 18.066 6.149 1.00 69.25 632 ALA A O 1
ATOM 4827 N N . GLY A 1 633 ? -3.401 18.050 5.373 1.00 57.19 633 GLY A N 1
ATOM 4828 C CA . GLY A 1 633 ? -3.604 19.159 4.446 1.00 57.19 633 GLY A CA 1
ATOM 4829 C C . GLY A 1 633 ? -4.729 18.829 3.458 1.00 57.19 633 GLY A C 1
ATOM 4830 O O . GLY A 1 633 ? -4.934 17.669 3.097 1.00 57.19 633 GLY A O 1
ATOM 4831 N N . SER A 1 634 ? -5.476 19.841 3.005 1.00 46.28 634 SER A N 1
ATOM 4832 C CA . SER A 1 634 ? -6.289 19.653 1.795 1.00 46.28 634 SER A CA 1
ATOM 4833 C C . SER A 1 634 ? -5.360 19.224 0.654 1.00 46.28 634 SER A C 1
ATOM 4835 O O . SER A 1 634 ? -4.230 19.724 0.629 1.00 46.28 634 SER A O 1
ATOM 4837 N N . PRO A 1 635 ? -5.789 18.349 -0.280 1.00 45.12 635 PRO A N 1
ATOM 4838 C CA . PRO A 1 635 ? -4.977 18.023 -1.451 1.00 45.12 635 PRO A CA 1
ATOM 4839 C C . PRO A 1 635 ? -4.507 19.346 -2.049 1.00 45.12 635 PRO A C 1
ATOM 4841 O O . PRO A 1 635 ? -5.335 20.227 -2.294 1.00 45.12 635 PRO A O 1
ATOM 4844 N N . ALA A 1 636 ? -3.186 19.543 -2.111 1.00 35.88 636 ALA A N 1
ATOM 4845 C CA . ALA A 1 636 ? -2.574 20.842 -2.371 1.00 35.88 636 ALA A CA 1
ATOM 4846 C C . ALA A 1 636 ? -3.217 21.480 -3.617 1.00 35.88 636 ALA A C 1
ATOM 4848 O O . ALA A 1 636 ? -2.957 21.051 -4.738 1.00 35.88 636 ALA A O 1
ATOM 4849 N N . GLY A 1 637 ? -4.130 22.437 -3.403 1.00 34.44 637 GLY A N 1
ATOM 4850 C CA . GLY A 1 637 ? -5.040 22.916 -4.450 1.00 34.44 637 GLY A CA 1
ATOM 4851 C C . GLY A 1 637 ? -6.375 23.495 -3.966 1.00 34.44 637 GLY A C 1
ATOM 4852 O O . GLY A 1 637 ? -6.916 24.370 -4.634 1.00 34.44 637 GLY A O 1
ATOM 4853 N N . ALA A 1 638 ? -6.889 23.119 -2.789 1.00 27.69 638 ALA A N 1
ATOM 4854 C CA . ALA A 1 638 ? -8.069 23.786 -2.219 1.00 27.69 638 ALA A CA 1
ATOM 4855 C C . ALA A 1 638 ? -7.680 25.061 -1.444 1.00 27.69 638 ALA A C 1
ATOM 4857 O O . ALA A 1 638 ? -7.698 25.092 -0.215 1.00 27.69 638 ALA A O 1
ATOM 4858 N N . ARG A 1 639 ? -7.301 26.127 -2.159 1.00 26.70 639 ARG A N 1
ATOM 4859 C CA . ARG A 1 639 ? -7.413 27.490 -1.616 1.00 26.70 639 ARG A CA 1
ATOM 4860 C C . ARG A 1 639 ? -8.765 28.051 -2.053 1.00 26.70 639 ARG A C 1
ATOM 4862 O O . ARG A 1 639 ? -9.023 28.140 -3.251 1.00 26.70 639 ARG A O 1
ATOM 4869 N N . ALA A 1 640 ? -9.618 28.344 -1.071 1.00 26.17 640 ALA A N 1
ATOM 4870 C CA . ALA A 1 640 ? -10.771 29.225 -1.237 1.00 26.17 640 ALA A CA 1
ATOM 4871 C C . ALA A 1 640 ? -10.320 30.652 -1.577 1.00 26.17 640 ALA A C 1
ATOM 4873 O O . ALA A 1 640 ? -9.197 31.023 -1.153 1.00 26.17 640 ALA A O 1
#

Secondary structure (DSSP, 8-state):
---------------SSHHHHHHHHHHHHHHH-TT--SHHHHTT-THHHHHHHHHHHHHHHHTT-HHHHHHHHHHHHHHHS-EE-TT-EE-SS-EESS-TT-EE-TT-EE-TT-EE-TT-EEE-S-HHHHTTSPTT---S-EE-TT-EE-TT-EEESS-EE-TT-EE-TT-EE-S-B-TT-EEPPPPPP------------TTGGGS---GGGEEEEES--HHHHHHHHHTT-EEEEEE-TTT--HHHHHH-SEEEES-TT-HHHHHHHHHHHHHTT--SEEE--SGGGHHHHHHHHHHHT-SSPPHHHHHHHH-HHHHHHHHHTT-TTSPPEEEE-SHHHHHHHHHHH-S-EEEEESS--TTTT-EEE-SHHHHHHHHHHHHHHTT-EEEETTEEEE---EEEEE---S-EEEEEEEEETTEEEEEEEEEEEE-SSSS-EEEEEES-S--HHHHHHHHHHHHHHHHHHT--SEEEEEEEEEETTEEEEEEEESS--STTHHHHHHHHH---HHHHHHHGGGT-S----SPPPPSSEEEEEEEE--SEEEEEEE-HHHHHTSTTEEEEEE---TTPEE---SSTTS--EEEEEEESSHHHHHHHHHHHHHHH-EEEEE-TTS-EEE-EEPP-PPPTT---

Foldseek 3Di:
DDDPPPPDADDDDDAPPDVSQLVQLLVLCCVPPPVQPDSVSSVVQLVSLLVSLLVVLLVCVVVVVQVVSVVSQVVSCVRQVAHARSQEAEEGSEAEPRRRPHHHDNQEYAYAQEYHYHQEEFEFPDPVVVVPDPPPDRGTDYEEYNEYQEANEYEYGHEYEYALEYEYHNHYHDHHHYHVHYHDDDDPDCPPPPPLPPPDDLVSLPPQDDQLQEEEEQFDDLVLLVLSVSLVGAYAYEYEPVRDDPSCVVRHSHYDYDDSLDLVTLVVVLVVVCVPSRHQAYDYQDQSNQQSSQCSCVVVVHPDHHNQLQCLQQFLVNVQVLVCVVPVPAWDKDWDDDLCVLVVCCVVANDWKWKDFRGDDQQPLIATRGDDVSSVVSVVSLVVQAQDFDDDNRDTDHRHIMMITHDFDAFKWKWKWWAAQLDIAGQAIKGFQADPVARATFKIKTRDPDDPVLVVLQVVVVSVSCVSSPPHGAMKIWMWGQHPVGIHTNHMHRHDDDRCVQLQSCQFFVDRRSSRRSCVSSVSDDDDPHHTDTQWMKMKGFWAKAWAFWQDKFQQVVLCPDPFWRHWFAPDDHGDTQDDCHTNVSTRIMTMGIGRYRVRNVVVNQVSCVPGIWTWGQDPVRDIMTIGTDDRDDRPPPDD

pLDDT: mean 88.82, std 14.94, range [26.17, 98.69]

Radius of gyration: 32.63 Å; chains: 1; bounding box: 96×66×55 Å

Sequence (640 aa):
MNGDGEAAMPRGERPEGLLGLLAEDLRTVVERDPSVRSRREALLHPVLPALWLHRAAHLLHRRGRRLPARLLMVLARAITGVEIHPGAVLGRRVFVDHGAAVVIGETAVVGDDVTVYHQVTLGALGWWRDNLRPEGDRRHPVIGSRVVLGVGATVLGPVHVGDDAVVGARALVLADVPAGAHVCAPTATVSPRRPRPPVPSPDERRGSMDPDSTVLIVGATDETVRKAKELGLRVLLLQHPTKVTAEQEELADVLRVLDYTDWAAVEPVARSLREEPGFRVALSITEPGLENAGRINDLFGLDGTGYAVTRRLRDKLAMRRHLAGLDPSAVAAAPLARREDLDVFAAAHGYPFIVKPTDATASIGVLRVGGPDDAQHAWETVERLRGTRTDRVSTMYLLQDFLMEEYVEGPEFSVEAFSFAGRHVVVAITEKFGHHDSFAELGHAVPARLDEPEQERIRASVGRFLDQIGLRDGVSHTEVRLAARGPVIIESHNRIAGDLIPELVRGAYGVDLTEYALGWPFRLVAELPDRPEAYAGACVRSLVSEPGRVESVEGGPDAAARDGVLDVRITAKPGDTVHAVRDNWDRLGLVAVIGPDTTAAIRRGAEVIEEAVRIRVAGEDGRTWFAHAAEAGSPAGARA